Protein AF-A0A9N9FKL6-F1 (afdb_monomer)

Structure (mmCIF, N/CA/C/O backbone):
data_AF-A0A9N9FKL6-F1
#
_entry.id   AF-A0A9N9FKL6-F1
#
loop_
_atom_site.group_PDB
_atom_site.id
_atom_site.type_symbol
_atom_site.label_atom_id
_atom_site.label_alt_id
_atom_site.label_comp_id
_atom_site.label_asym_id
_atom_site.label_entity_id
_atom_site.label_seq_id
_atom_site.pdbx_PDB_ins_code
_atom_site.Cartn_x
_atom_site.Cartn_y
_atom_site.Cartn_z
_atom_site.occupancy
_atom_site.B_iso_or_equiv
_atom_site.auth_seq_id
_atom_site.auth_comp_id
_atom_site.auth_asym_id
_atom_site.auth_atom_id
_atom_site.pdbx_PDB_model_num
ATOM 1 N N . MET A 1 1 ? 11.066 69.029 -11.418 1.00 31.11 1 MET A N 1
ATOM 2 C CA . MET A 1 1 ? 11.651 68.907 -10.064 1.00 31.11 1 MET A CA 1
ATOM 3 C C . MET A 1 1 ? 11.418 67.471 -9.620 1.00 31.11 1 MET A C 1
ATOM 5 O O . MET A 1 1 ? 10.271 67.075 -9.527 1.00 31.11 1 MET A O 1
ATOM 9 N N . ASN A 1 2 ? 12.432 66.618 -9.774 1.00 29.19 2 ASN A N 1
ATOM 10 C CA . ASN A 1 2 ? 13.281 66.105 -8.679 1.00 29.19 2 ASN A CA 1
ATOM 11 C C . ASN A 1 2 ? 12.540 64.989 -7.911 1.00 29.19 2 ASN A C 1
ATOM 13 O O . ASN A 1 2 ? 11.499 65.261 -7.346 1.00 29.19 2 ASN A O 1
ATOM 17 N N . SER A 1 3 ? 12.970 63.730 -7.832 1.00 32.47 3 SER A N 1
ATOM 18 C CA . SER A 1 3 ? 14.317 63.177 -7.950 1.00 32.47 3 SER A CA 1
ATOM 19 C C . SER A 1 3 ? 14.271 61.666 -8.237 1.00 32.47 3 SER A C 1
ATOM 21 O O . SER A 1 3 ? 13.886 60.872 -7.384 1.00 32.47 3 SER A O 1
ATOM 23 N N . LEU A 1 4 ? 14.754 61.268 -9.415 1.00 34.94 4 LEU A N 1
ATOM 24 C CA . LEU A 1 4 ? 15.324 59.944 -9.679 1.00 34.94 4 LEU A CA 1
ATOM 25 C C . LEU A 1 4 ? 16.837 60.136 -9.854 1.00 34.94 4 LEU A C 1
ATOM 27 O O . LEU A 1 4 ? 17.325 60.354 -10.957 1.00 34.94 4 LEU A O 1
ATOM 31 N N . ARG A 1 5 ? 17.552 60.164 -8.728 1.00 28.52 5 ARG A N 1
ATOM 32 C CA . ARG A 1 5 ? 19.017 60.195 -8.533 1.00 28.52 5 ARG A CA 1
ATOM 33 C C . ARG A 1 5 ? 19.177 59.802 -7.050 1.00 28.52 5 ARG A C 1
ATOM 35 O O . ARG A 1 5 ? 18.489 60.382 -6.227 1.00 28.52 5 ARG A O 1
ATOM 42 N N . THR A 1 6 ? 19.953 58.824 -6.592 1.00 29.12 6 THR A N 1
ATOM 43 C CA . THR A 1 6 ? 21.319 58.469 -6.968 1.00 29.12 6 THR A CA 1
ATOM 44 C C . THR A 1 6 ? 21.669 57.145 -6.280 1.00 29.12 6 THR A C 1
ATOM 46 O O . THR A 1 6 ? 21.601 57.068 -5.060 1.00 29.12 6 THR A O 1
ATOM 49 N N . ALA A 1 7 ? 22.093 56.142 -7.043 1.00 27.98 7 ALA A N 1
ATOM 50 C CA . ALA A 1 7 ? 23.109 55.166 -6.627 1.00 27.98 7 ALA A CA 1
ATOM 51 C C . ALA A 1 7 ? 23.654 54.486 -7.892 1.00 27.98 7 ALA A C 1
ATOM 53 O O . ALA A 1 7 ? 23.508 53.293 -8.134 1.00 27.98 7 ALA A O 1
ATOM 54 N N . LEU A 1 8 ? 24.214 55.342 -8.748 1.00 28.72 8 LEU A N 1
ATOM 55 C CA . LEU A 1 8 ? 25.168 55.005 -9.793 1.00 28.72 8 LEU A CA 1
ATOM 56 C C . LEU A 1 8 ? 26.547 54.789 -9.152 1.00 28.72 8 LEU A C 1
ATOM 58 O O . LEU A 1 8 ? 26.826 55.331 -8.086 1.00 28.72 8 LEU A O 1
ATOM 62 N N . PHE A 1 9 ? 27.410 54.115 -9.910 1.00 27.94 9 PHE A N 1
ATOM 63 C CA . PHE A 1 9 ? 28.843 53.885 -9.707 1.00 27.94 9 PHE A CA 1
ATOM 64 C C . PHE A 1 9 ? 29.220 52.657 -8.883 1.00 27.94 9 PHE A C 1
ATOM 66 O O . PHE A 1 9 ? 29.426 52.733 -7.676 1.00 27.94 9 PHE A O 1
ATOM 73 N N . ARG A 1 10 ? 29.553 51.578 -9.605 1.00 25.31 10 ARG A N 1
ATOM 74 C CA . ARG A 1 10 ? 30.969 51.200 -9.752 1.00 25.31 10 ARG A CA 1
ATOM 75 C C . ARG A 1 10 ? 31.192 50.180 -10.883 1.00 25.31 10 ARG A C 1
ATOM 77 O O . ARG A 1 10 ? 30.700 49.065 -10.817 1.00 25.31 10 ARG A O 1
ATOM 84 N N . TYR A 1 11 ? 31.993 50.617 -11.864 1.00 28.12 11 TYR A N 1
ATOM 85 C CA . TYR A 1 11 ? 32.753 49.847 -12.864 1.00 28.12 11 TYR A CA 1
ATOM 86 C C . TYR A 1 11 ? 31.972 49.083 -13.953 1.00 28.12 11 TYR A C 1
ATOM 88 O O . TYR A 1 11 ? 31.463 47.998 -13.724 1.00 28.12 11 TYR A O 1
ATOM 96 N N . ALA A 1 12 ? 31.992 49.558 -15.203 1.00 30.67 12 ALA A N 1
ATOM 97 C CA . ALA A 1 12 ? 33.136 49.363 -16.101 1.00 30.67 12 ALA A CA 1
ATOM 98 C C . ALA A 1 12 ? 32.852 49.934 -17.507 1.00 30.67 12 ALA A C 1
ATOM 100 O O . ALA A 1 12 ? 31.878 49.600 -18.172 1.00 30.67 12 ALA A O 1
ATOM 101 N N . SER A 1 13 ? 33.751 50.825 -17.903 1.00 31.44 13 SER A N 1
ATOM 102 C CA . SER A 1 13 ? 34.103 51.341 -19.223 1.00 31.44 13 SER A CA 1
ATOM 103 C C . SER A 1 13 ? 33.653 50.5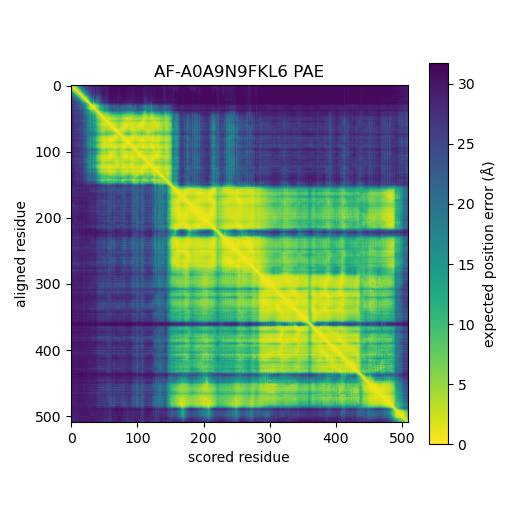13 -20.439 1.00 31.44 13 SER A C 1
ATOM 105 O O . SER A 1 13 ? 34.022 49.351 -20.591 1.00 31.44 13 SER A O 1
ATOM 107 N N . PHE A 1 14 ? 32.954 51.170 -21.367 1.00 31.31 14 PHE A N 1
ATOM 108 C CA . PHE A 1 14 ? 32.821 50.727 -22.756 1.00 31.31 14 PHE A CA 1
ATOM 109 C C . PHE A 1 14 ? 34.186 50.794 -23.464 1.00 31.31 14 PHE A C 1
ATOM 111 O O . PHE A 1 14 ? 34.787 51.871 -23.478 1.00 31.31 14 PHE A O 1
ATOM 118 N N . PRO A 1 15 ? 34.661 49.721 -24.123 1.00 36.38 15 PRO A N 1
ATOM 119 C CA . PRO A 1 15 ? 35.610 49.858 -25.208 1.00 36.38 15 PRO A CA 1
ATOM 120 C C . PRO A 1 15 ? 34.847 50.280 -26.466 1.00 36.38 15 PRO A C 1
ATOM 122 O O . PRO A 1 15 ? 34.048 49.543 -27.046 1.00 36.38 15 PRO A O 1
ATOM 125 N N . SER A 1 16 ? 35.112 51.511 -26.868 1.00 42.88 16 SER A N 1
ATOM 126 C CA . SER A 1 16 ? 34.888 52.062 -28.191 1.00 42.88 16 SER A CA 1
ATOM 127 C C . SER A 1 16 ? 35.669 51.261 -29.235 1.00 42.88 16 SER A C 1
ATOM 129 O O . SER A 1 16 ? 36.849 51.498 -29.442 1.00 42.88 16 SER A O 1
ATOM 131 N N . SER A 1 17 ? 35.001 50.323 -29.907 1.00 35.75 17 SER A N 1
ATOM 132 C CA . SER A 1 17 ? 35.316 49.904 -31.280 1.00 35.75 17 SER A CA 1
ATOM 133 C C . SER A 1 17 ? 34.356 48.796 -31.700 1.00 35.75 17 SER A C 1
ATOM 135 O O . SER A 1 17 ? 34.511 47.640 -31.306 1.00 35.75 17 SER A O 1
ATOM 137 N N . ILE A 1 18 ? 33.383 49.131 -32.545 1.00 38.44 18 ILE A N 1
ATOM 138 C CA . ILE A 1 18 ? 32.736 48.139 -33.401 1.00 38.44 18 ILE A CA 1
ATOM 139 C C . ILE A 1 18 ? 33.832 47.648 -34.351 1.00 38.44 18 ILE A C 1
ATOM 141 O O . ILE A 1 18 ? 34.124 48.273 -35.366 1.00 38.44 18 ILE A O 1
ATOM 145 N N . HIS A 1 19 ? 34.488 46.544 -33.999 1.00 38.53 19 HIS A N 1
ATOM 146 C CA . HIS A 1 19 ? 35.151 45.716 -34.993 1.00 38.53 19 HIS A CA 1
ATOM 147 C C . HIS A 1 19 ? 34.038 45.108 -35.845 1.00 38.53 19 HIS A C 1
ATOM 149 O O . HIS A 1 19 ? 33.481 44.057 -35.527 1.00 38.53 19 HIS A O 1
ATOM 155 N N . LEU A 1 20 ? 33.695 45.807 -36.929 1.00 36.34 20 LEU A N 1
ATOM 156 C CA . LEU A 1 20 ? 33.165 45.174 -38.125 1.00 36.34 20 LEU A CA 1
ATOM 157 C C . LEU A 1 20 ? 34.169 44.081 -38.484 1.00 36.34 20 LEU A C 1
ATOM 159 O O . LEU A 1 20 ? 35.213 44.351 -39.073 1.00 36.34 20 LEU A O 1
ATOM 163 N N . TYR A 1 21 ? 33.877 42.850 -38.068 1.00 34.47 21 TYR A N 1
ATOM 164 C CA . TYR A 1 21 ? 34.504 41.672 -38.633 1.00 34.47 21 TYR A CA 1
ATOM 165 C C . TYR A 1 21 ? 34.163 41.714 -40.122 1.00 34.47 21 TYR A C 1
ATOM 167 O O . TYR A 1 21 ? 33.090 41.283 -40.546 1.00 34.47 21 TYR A O 1
ATOM 175 N N . GLN A 1 22 ? 35.066 42.299 -40.912 1.00 39.28 22 GLN A N 1
ATOM 176 C CA . GLN A 1 22 ? 35.177 42.012 -42.325 1.00 39.28 22 GLN A CA 1
ATOM 177 C C . GLN A 1 22 ? 35.342 40.501 -42.402 1.00 39.28 22 GLN A C 1
ATOM 179 O O . GLN A 1 22 ? 36.420 39.955 -42.179 1.00 39.28 22 GLN A O 1
ATOM 184 N N . GLN A 1 23 ? 34.239 39.803 -42.651 1.00 38.22 23 GLN A N 1
ATOM 185 C CA . GLN A 1 23 ? 34.333 38.464 -43.187 1.00 38.22 23 GLN A CA 1
ATOM 186 C C . GLN A 1 23 ? 35.151 38.609 -44.469 1.00 38.22 23 GLN A C 1
ATOM 188 O O . GLN A 1 23 ? 34.733 39.374 -45.344 1.00 38.22 23 GLN A O 1
ATOM 193 N N . PRO A 1 24 ? 36.304 37.936 -44.616 1.00 38.72 24 PRO A N 1
ATOM 194 C CA . PRO A 1 24 ? 36.871 37.807 -45.936 1.00 38.72 24 PRO A CA 1
ATOM 195 C C . PRO A 1 24 ? 35.831 37.021 -46.729 1.00 38.72 24 PRO A C 1
ATOM 197 O O . PRO A 1 24 ? 35.641 35.820 -46.520 1.00 38.72 24 PRO A O 1
ATOM 200 N N . LEU A 1 25 ? 35.105 37.716 -47.606 1.00 42.69 25 LEU A N 1
ATOM 201 C CA . LEU A 1 25 ? 34.418 37.084 -48.714 1.00 42.69 25 LEU A CA 1
ATOM 202 C C . LEU A 1 25 ? 35.507 36.309 -49.450 1.00 42.69 25 LEU A C 1
ATOM 204 O O . LEU A 1 25 ? 36.307 36.875 -50.188 1.00 42.69 25 LEU A O 1
ATOM 208 N N . SER A 1 26 ? 35.567 35.007 -49.185 1.00 42.81 26 SER A N 1
ATOM 209 C CA . SER A 1 26 ? 36.337 34.033 -49.945 1.00 42.81 26 SER A CA 1
ATOM 210 C C . SER A 1 26 ? 35.696 33.910 -51.329 1.00 42.81 26 SER A C 1
ATOM 212 O O . SER A 1 26 ? 35.096 32.902 -51.696 1.00 42.81 26 SER A O 1
ATOM 214 N N . ALA A 1 27 ? 35.764 34.993 -52.098 1.00 49.44 27 ALA A N 1
ATOM 215 C CA . ALA A 1 27 ? 35.635 34.954 -53.531 1.00 49.44 27 ALA A CA 1
ATOM 216 C C . ALA A 1 27 ? 36.956 34.364 -54.020 1.00 49.44 27 ALA A C 1
ATOM 218 O O . ALA A 1 27 ? 37.965 35.052 -54.153 1.00 49.44 27 ALA A O 1
ATOM 219 N N . ALA A 1 28 ? 36.976 33.044 -54.188 1.00 52.56 28 ALA A N 1
ATOM 220 C CA . ALA A 1 28 ? 38.067 32.368 -54.860 1.00 52.56 28 ALA A CA 1
ATOM 221 C C . ALA A 1 28 ? 38.215 32.989 -56.258 1.00 52.56 28 ALA A C 1
ATOM 223 O O . ALA A 1 28 ? 37.414 32.704 -57.147 1.00 52.56 28 ALA A O 1
ATOM 224 N N . TYR A 1 29 ? 39.205 33.866 -56.437 1.00 57.22 29 TYR A N 1
ATOM 225 C CA . TYR A 1 29 ? 39.537 34.438 -57.735 1.00 57.22 29 TYR A CA 1
ATOM 226 C C . TYR A 1 29 ? 39.876 33.288 -58.688 1.00 57.22 29 TYR A C 1
ATOM 228 O O . TYR A 1 29 ? 40.874 32.585 -58.516 1.00 57.22 29 TYR A O 1
ATOM 236 N N . ALA A 1 30 ? 38.996 33.046 -59.658 1.00 64.00 30 ALA A N 1
ATOM 237 C CA . ALA A 1 30 ? 39.244 32.086 -60.719 1.00 64.00 30 ALA A CA 1
ATOM 238 C C . ALA A 1 30 ? 40.230 32.707 -61.717 1.00 64.00 30 ALA A C 1
ATOM 240 O O . ALA A 1 30 ? 40.068 33.856 -62.120 1.00 64.00 30 ALA A O 1
ATOM 241 N N . THR A 1 31 ? 41.256 31.963 -62.129 1.00 73.62 31 THR A N 1
ATOM 242 C CA . THR A 1 31 ? 42.184 32.445 -63.163 1.00 73.62 31 THR A CA 1
ATOM 243 C C . THR A 1 31 ? 41.484 32.512 -64.526 1.00 73.62 31 THR A C 1
ATOM 245 O O . THR A 1 31 ? 40.535 31.766 -64.768 1.00 73.62 31 THR A O 1
ATOM 248 N N . LEU A 1 32 ? 41.962 33.352 -65.455 1.00 69.06 32 LEU A N 1
ATOM 249 C CA . LEU A 1 32 ? 41.398 33.471 -66.814 1.00 69.06 32 LEU A CA 1
ATOM 250 C C . LEU A 1 32 ? 41.259 32.094 -67.497 1.00 69.06 32 LEU A C 1
ATOM 252 O O . LEU A 1 32 ? 40.212 31.758 -68.045 1.00 69.06 32 LEU A O 1
ATOM 256 N N . ASN A 1 33 ? 42.265 31.230 -67.324 1.00 72.12 33 ASN A N 1
ATOM 257 C CA . ASN A 1 33 ? 42.256 29.846 -67.811 1.00 72.12 33 ASN A CA 1
ATOM 258 C C . ASN A 1 33 ? 41.194 28.948 -67.140 1.00 72.12 33 ASN A C 1
ATOM 260 O O . ASN A 1 33 ? 40.751 27.971 -67.741 1.00 72.12 33 ASN A O 1
ATOM 264 N N . GLN A 1 34 ? 40.795 29.228 -65.894 1.00 64.69 34 GLN A N 1
ATOM 265 C CA . GLN A 1 34 ? 39.716 28.515 -65.196 1.00 64.69 34 GLN A CA 1
ATOM 266 C C . GLN A 1 34 ? 38.329 28.986 -65.650 1.00 64.69 34 GLN A C 1
ATOM 268 O O . GLN A 1 34 ? 37.416 28.169 -65.698 1.00 64.69 34 GLN A O 1
ATOM 273 N N . VAL A 1 35 ? 38.183 30.262 -66.020 1.00 70.94 35 VAL A N 1
ATOM 274 C CA . VAL A 1 35 ? 36.940 30.816 -66.583 1.00 70.94 35 VAL A CA 1
ATOM 275 C C . VAL A 1 35 ? 36.727 30.317 -68.015 1.00 70.94 35 VAL A C 1
ATOM 277 O O . VAL A 1 35 ? 35.648 29.818 -68.329 1.00 70.94 35 VAL A O 1
ATOM 280 N N . MET A 1 36 ? 37.771 30.335 -68.853 1.00 70.31 36 MET A N 1
ATOM 281 C CA . MET A 1 36 ? 37.694 29.852 -70.242 1.00 70.31 36 MET A CA 1
ATOM 282 C C . MET A 1 36 ? 37.380 28.350 -70.361 1.00 70.31 36 MET A C 1
ATOM 284 O O . MET A 1 36 ? 36.842 27.917 -71.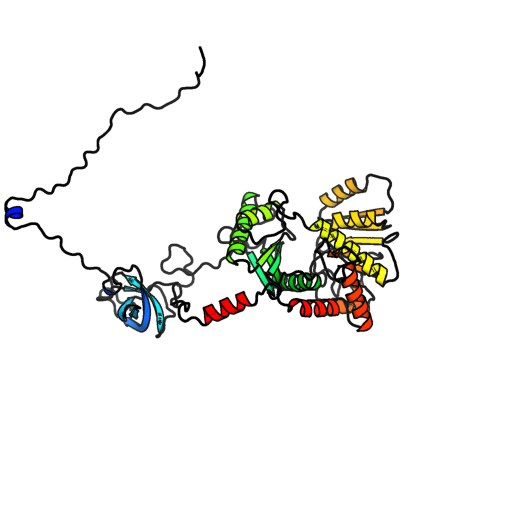374 1.00 70.31 36 MET A O 1
ATOM 288 N N . ARG A 1 37 ? 37.684 27.541 -69.334 1.00 68.81 37 ARG A N 1
ATOM 289 C CA . ARG A 1 37 ? 37.394 26.091 -69.295 1.00 68.81 37 ARG A CA 1
ATOM 290 C C . ARG A 1 37 ? 36.013 25.742 -68.715 1.00 68.81 37 ARG A C 1
ATOM 292 O O . ARG A 1 37 ? 35.689 24.560 -68.602 1.00 68.81 37 ARG A O 1
ATOM 299 N N . GLY A 1 38 ? 35.205 26.741 -68.355 1.00 65.00 38 GLY A N 1
ATOM 300 C CA . GLY A 1 38 ? 33.904 26.564 -67.710 1.00 65.00 38 GLY A CA 1
ATOM 301 C C . GLY A 1 38 ? 33.993 26.291 -66.200 1.00 65.00 38 GLY A C 1
ATOM 302 O O . GLY A 1 38 ? 34.997 25.806 -65.676 1.00 65.00 38 GLY A O 1
ATOM 303 N N . ILE A 1 39 ? 32.914 26.619 -65.479 1.00 64.69 39 ILE A N 1
ATOM 304 C CA . ILE A 1 39 ? 32.809 26.510 -64.011 1.00 64.69 39 ILE A CA 1
ATOM 305 C C . ILE A 1 39 ? 33.198 25.100 -63.533 1.00 64.69 39 ILE A C 1
ATOM 307 O O . ILE A 1 39 ? 32.668 24.094 -64.014 1.00 64.69 39 ILE A O 1
ATOM 311 N N . ARG A 1 40 ? 34.073 25.009 -62.517 1.00 64.88 40 ARG A N 1
ATOM 312 C CA . ARG A 1 40 ? 34.354 23.746 -61.810 1.00 64.88 40 ARG A CA 1
ATOM 313 C C . ARG A 1 40 ? 33.048 23.182 -61.240 1.00 64.88 40 ARG A C 1
ATOM 315 O O . ARG A 1 40 ? 32.551 23.676 -60.232 1.00 64.88 40 ARG A O 1
ATOM 322 N N . LYS A 1 41 ? 32.520 22.106 -61.832 1.00 67.75 41 LYS A N 1
ATOM 323 C CA . LYS A 1 41 ? 31.414 21.347 -61.229 1.00 67.75 41 LYS A CA 1
ATOM 324 C C . LYS A 1 41 ? 31.897 20.753 -59.905 1.00 67.75 41 LYS A C 1
ATOM 326 O O . LYS A 1 41 ? 32.942 20.096 -59.856 1.00 67.75 41 LYS A O 1
ATOM 331 N N . SER A 1 42 ? 31.160 20.992 -58.822 1.00 68.38 42 SER A N 1
ATOM 332 C CA . SER A 1 42 ? 31.470 20.366 -57.539 1.00 68.38 42 SER A CA 1
ATOM 333 C C . SER A 1 42 ? 31.375 18.846 -57.696 1.00 68.38 42 SER A C 1
ATOM 335 O O . SER A 1 42 ? 30.426 18.310 -58.271 1.00 68.38 42 SER A O 1
ATOM 337 N N . LYS A 1 43 ? 32.396 18.117 -57.231 1.00 76.44 43 LYS A N 1
ATOM 338 C CA . LYS A 1 43 ? 32.345 16.652 -57.249 1.00 76.44 43 LYS A CA 1
ATOM 339 C C . LYS A 1 43 ? 31.223 16.203 -56.315 1.00 76.44 43 LYS A C 1
ATOM 341 O O . LYS A 1 43 ? 31.270 16.496 -55.119 1.00 76.44 43 LYS A O 1
ATOM 346 N N . VAL A 1 44 ? 30.248 15.466 -56.847 1.00 78.62 44 VAL A N 1
ATOM 347 C CA . VAL A 1 44 ? 29.182 14.852 -56.047 1.00 78.62 44 VAL A CA 1
ATOM 348 C C . VAL A 1 44 ? 29.826 13.920 -55.018 1.00 78.62 44 VAL A C 1
ATOM 350 O O . VAL A 1 44 ? 30.491 12.943 -55.366 1.00 78.62 44 VAL A O 1
ATOM 353 N N . LYS A 1 45 ? 29.666 14.230 -53.727 1.00 77.75 45 LYS A N 1
ATOM 354 C CA . LYS A 1 45 ? 30.160 13.369 -52.648 1.00 77.75 45 LYS A CA 1
ATOM 355 C C . LYS A 1 45 ? 29.211 12.184 -52.495 1.00 77.75 45 LYS A C 1
ATOM 357 O O . LYS A 1 45 ? 28.102 12.335 -51.993 1.00 77.75 45 LYS A O 1
ATOM 362 N N . LEU A 1 46 ? 29.661 10.997 -52.890 1.00 78.88 46 LEU A N 1
ATOM 363 C CA . LEU A 1 46 ? 28.909 9.766 -52.653 1.00 78.88 46 LEU A CA 1
ATOM 364 C C . LEU A 1 46 ? 28.820 9.465 -51.150 1.00 78.88 46 LEU A C 1
ATOM 366 O O . LEU A 1 46 ? 29.783 9.648 -50.397 1.00 78.88 46 LEU A O 1
ATOM 370 N N . SER A 1 47 ? 27.663 8.963 -50.714 1.00 82.06 47 SER A N 1
ATOM 371 C CA . SER A 1 47 ? 27.472 8.538 -49.328 1.00 82.06 47 SER A CA 1
ATOM 372 C C . SER A 1 47 ? 28.436 7.408 -48.970 1.00 82.06 47 SER A C 1
ATOM 374 O O . SER A 1 47 ? 28.589 6.425 -49.696 1.00 82.06 47 SER A O 1
ATOM 376 N N . LYS A 1 48 ? 29.044 7.507 -47.785 1.00 82.69 48 LYS A N 1
ATOM 377 C CA . LYS A 1 48 ? 29.888 6.439 -47.226 1.00 82.69 48 LYS A CA 1
ATOM 378 C C . LYS A 1 48 ? 29.077 5.187 -46.850 1.00 82.69 48 LYS A C 1
ATOM 380 O O . LYS A 1 48 ? 29.666 4.121 -46.681 1.00 82.69 48 LYS A O 1
ATOM 385 N N . SER A 1 49 ? 27.751 5.317 -46.741 1.00 87.50 49 SER A N 1
ATOM 386 C CA . SER A 1 49 ? 26.811 4.267 -46.322 1.00 87.50 49 SER A CA 1
ATOM 387 C C . SER A 1 49 ? 25.620 4.182 -47.291 1.00 87.50 49 SER A C 1
ATOM 389 O O . SER A 1 49 ? 24.494 4.500 -46.910 1.00 87.50 49 SER A O 1
ATOM 391 N N . PRO A 1 50 ? 25.843 3.791 -48.559 1.00 87.94 50 PRO A N 1
ATOM 392 C CA . PRO A 1 50 ? 24.831 3.886 -49.616 1.00 87.94 50 PRO A CA 1
ATOM 393 C C . PRO A 1 50 ? 23.584 3.022 -49.370 1.00 87.94 50 PRO A C 1
ATOM 395 O O . PRO A 1 50 ? 22.498 3.380 -49.813 1.00 87.94 50 PRO A O 1
ATOM 398 N N . ALA A 1 51 ? 23.701 1.912 -48.634 1.00 89.00 51 ALA A N 1
ATOM 399 C CA . ALA A 1 51 ? 22.570 1.018 -48.373 1.00 89.00 51 ALA A CA 1
ATOM 400 C C . ALA A 1 51 ? 21.567 1.567 -47.343 1.00 89.00 51 ALA A C 1
ATOM 402 O O . ALA A 1 51 ? 20.480 1.013 -47.216 1.00 89.00 51 ALA A O 1
ATOM 403 N N . LEU A 1 52 ? 21.919 2.639 -46.619 1.00 90.06 52 LEU A N 1
ATOM 404 C CA . LEU A 1 52 ? 21.012 3.291 -45.670 1.00 90.06 52 LEU A CA 1
ATOM 405 C C . LEU A 1 52 ? 20.129 4.368 -46.316 1.00 90.06 52 LEU A C 1
ATOM 407 O O . LEU A 1 52 ? 19.277 4.910 -45.622 1.00 90.06 52 LEU A O 1
ATOM 411 N N . GLU A 1 53 ? 20.321 4.679 -47.605 1.00 88.94 53 GLU A N 1
ATOM 412 C CA . GLU A 1 53 ? 19.458 5.605 -48.367 1.00 88.94 53 GLU A CA 1
ATOM 413 C C . GLU A 1 53 ? 19.239 6.948 -47.647 1.00 88.94 53 GLU A C 1
ATOM 415 O O . GLU A 1 53 ? 18.121 7.406 -47.451 1.00 88.94 53 GLU A O 1
ATOM 420 N N . GLY A 1 54 ? 20.328 7.555 -47.164 1.00 82.62 54 GLY A N 1
ATOM 421 C CA . GLY A 1 54 ? 20.284 8.843 -46.458 1.00 82.62 54 GLY A CA 1
ATOM 422 C C . GLY A 1 54 ? 19.850 8.770 -44.988 1.00 82.62 54 GLY A C 1
ATOM 423 O O . GLY A 1 54 ? 20.002 9.754 -44.272 1.00 82.62 54 GLY A O 1
ATOM 424 N N . SER A 1 55 ? 19.395 7.614 -44.495 1.00 86.62 55 SER A N 1
ATOM 425 C CA . SER A 1 55 ? 19.035 7.428 -43.082 1.00 86.62 55 SER A CA 1
ATOM 426 C C . SER A 1 55 ? 20.265 7.225 -42.189 1.00 86.62 55 SER A C 1
ATOM 428 O O . SER A 1 55 ? 21.228 6.553 -42.566 1.00 86.62 55 SER A O 1
ATOM 430 N N . PHE A 1 56 ? 20.214 7.736 -40.955 1.00 86.94 56 PHE A N 1
ATOM 431 C CA . PHE A 1 56 ? 21.278 7.523 -39.962 1.00 86.94 56 PHE A CA 1
ATOM 432 C C . PHE A 1 56 ? 21.382 6.057 -39.508 1.00 86.94 56 PHE A C 1
ATOM 434 O O . PHE A 1 56 ? 22.481 5.549 -39.263 1.00 86.94 56 PHE A O 1
ATOM 441 N N . GLN A 1 57 ? 20.238 5.374 -39.420 1.00 94.19 57 GLN A N 1
ATOM 442 C CA . GLN A 1 57 ? 20.118 3.979 -39.007 1.00 94.19 57 GLN A CA 1
ATOM 443 C C . GLN A 1 57 ? 18.929 3.299 -39.699 1.00 94.19 57 GLN A C 1
ATOM 445 O O . GLN A 1 57 ? 17.944 3.960 -40.022 1.00 94.19 57 GLN A O 1
ATOM 450 N N . LYS A 1 58 ? 19.006 1.982 -39.917 1.00 95.31 58 LYS A N 1
ATOM 451 C CA . LYS A 1 58 ? 17.923 1.172 -40.503 1.00 95.31 58 LYS A CA 1
ATOM 452 C C . LYS A 1 58 ? 17.756 -0.146 -39.750 1.00 95.31 58 LYS A C 1
ATOM 454 O O . LYS A 1 58 ? 18.746 -0.779 -39.378 1.00 95.31 58 LYS A O 1
ATOM 459 N N . LYS A 1 59 ? 16.500 -0.551 -39.551 1.00 96.19 59 LYS A N 1
ATOM 460 C CA . LYS A 1 59 ? 16.119 -1.888 -39.071 1.00 96.19 59 LYS A CA 1
ATOM 461 C C . LYS A 1 59 ? 16.519 -2.925 -40.125 1.00 96.19 59 LYS A C 1
ATOM 463 O O . LYS A 1 59 ? 16.459 -2.652 -41.326 1.00 96.19 59 LYS A O 1
ATOM 468 N N . GLY A 1 60 ? 16.931 -4.101 -39.682 1.00 96.44 60 GLY A N 1
ATOM 469 C CA . GLY A 1 60 ? 17.238 -5.225 -40.552 1.00 96.44 60 GLY A CA 1
ATOM 470 C C . GLY A 1 60 ? 17.132 -6.551 -39.817 1.00 96.44 60 GLY A C 1
ATOM 471 O O . GLY A 1 60 ? 17.030 -6.584 -38.594 1.00 96.44 60 GLY A O 1
ATOM 472 N N . ILE A 1 61 ? 17.152 -7.635 -40.581 1.00 97.31 61 ILE A N 1
ATOM 473 C CA . ILE A 1 61 ? 17.057 -9.005 -40.081 1.00 97.31 61 ILE A CA 1
ATOM 474 C C . ILE A 1 61 ? 18.367 -9.719 -40.402 1.00 97.31 61 ILE A C 1
ATOM 476 O O . ILE A 1 61 ? 18.836 -9.689 -41.547 1.00 97.31 61 ILE A O 1
ATOM 480 N N . CYS A 1 62 ? 18.979 -10.334 -39.394 1.00 96.81 62 CYS A N 1
ATOM 481 C CA . CYS A 1 62 ? 20.156 -11.173 -39.563 1.00 96.81 62 CYS A CA 1
ATOM 482 C C . CYS A 1 62 ? 19.796 -12.393 -40.414 1.00 96.81 62 CYS A C 1
ATOM 484 O O . CYS A 1 62 ? 18.957 -13.197 -40.037 1.00 96.81 62 CYS A O 1
ATOM 486 N N . ASN A 1 63 ? 20.438 -12.527 -41.568 1.00 96.38 63 ASN A N 1
ATOM 487 C CA . ASN A 1 63 ? 20.352 -13.721 -42.401 1.00 96.38 63 ASN A CA 1
ATOM 488 C C . ASN A 1 63 ? 21.362 -14.766 -41.907 1.00 96.38 63 ASN A C 1
ATOM 490 O O . ASN A 1 63 ? 20.992 -15.895 -41.646 1.00 96.38 63 ASN A O 1
ATOM 494 N N . LYS A 1 64 ? 22.621 -14.360 -41.693 1.00 96.56 64 LYS A N 1
ATOM 495 C CA . LYS A 1 64 ? 23.683 -15.258 -41.218 1.00 96.56 64 LYS A CA 1
ATOM 496 C C . LYS A 1 64 ? 24.639 -14.542 -40.280 1.00 96.56 64 LYS A C 1
ATOM 498 O O . LYS A 1 64 ? 25.055 -13.421 -40.582 1.00 96.56 64 LYS A O 1
ATOM 503 N N . VAL A 1 65 ? 25.055 -15.203 -39.203 1.00 95.69 65 VAL A N 1
ATOM 504 C CA . VAL A 1 65 ? 26.084 -14.713 -38.274 1.00 95.69 65 VAL A CA 1
ATOM 505 C C . VAL A 1 65 ? 27.333 -15.587 -38.385 1.00 95.69 65 VAL A C 1
ATOM 507 O O . VAL A 1 65 ? 27.239 -16.808 -38.372 1.00 95.69 65 VAL A O 1
ATOM 510 N N . TYR A 1 66 ? 28.505 -14.975 -38.565 1.00 95.31 66 TYR A N 1
ATOM 511 C CA . TYR A 1 66 ? 29.756 -15.700 -38.809 1.00 95.31 66 TYR A CA 1
ATOM 512 C C . TYR A 1 66 ? 30.991 -14.869 -38.433 1.00 95.31 66 TYR A C 1
ATOM 514 O O . TYR A 1 66 ? 30.901 -13.685 -38.101 1.00 95.31 66 TYR A O 1
ATOM 522 N N . THR A 1 67 ? 32.173 -15.483 -38.462 1.00 94.56 67 THR A N 1
ATOM 523 C CA . THR A 1 67 ? 33.452 -14.811 -38.193 1.00 94.56 67 THR A CA 1
ATOM 524 C C . THR A 1 67 ? 34.241 -14.580 -39.482 1.00 94.56 67 THR A C 1
ATOM 526 O O . THR A 1 67 ? 34.086 -15.284 -40.476 1.00 94.56 67 THR A O 1
ATOM 529 N N . THR A 1 68 ? 35.069 -13.538 -39.518 1.00 93.31 68 THR A N 1
ATOM 530 C CA . THR A 1 68 ? 35.910 -13.188 -40.673 1.00 93.31 68 THR A CA 1
ATOM 531 C C . THR A 1 68 ? 37.305 -12.793 -40.201 1.00 93.31 68 THR A C 1
ATOM 533 O O . THR A 1 68 ? 37.455 -12.114 -39.179 1.00 93.31 68 THR A O 1
ATOM 536 N N . LYS A 1 69 ? 38.335 -13.221 -40.942 1.00 92.00 69 LYS A N 1
ATOM 537 C CA . LYS A 1 69 ? 39.731 -12.862 -40.662 1.00 92.00 69 LYS A CA 1
ATOM 538 C C . LYS A 1 69 ? 39.958 -11.368 -40.961 1.00 92.00 69 LYS A C 1
ATOM 540 O O . LYS A 1 69 ? 39.531 -10.899 -42.018 1.00 92.00 69 LYS A O 1
ATOM 545 N N . PRO A 1 70 ? 40.578 -10.601 -40.049 1.00 93.25 70 PRO A N 1
ATOM 546 C CA . PRO A 1 70 ? 40.861 -9.186 -40.273 1.00 93.25 70 PRO A CA 1
ATOM 547 C C . PRO A 1 70 ? 42.004 -8.981 -41.282 1.00 93.25 70 PRO A C 1
ATOM 549 O O . PRO A 1 70 ? 42.738 -9.904 -41.633 1.00 93.25 70 PRO A O 1
ATOM 552 N N . LYS A 1 71 ? 42.187 -7.734 -41.719 1.00 91.00 71 LYS A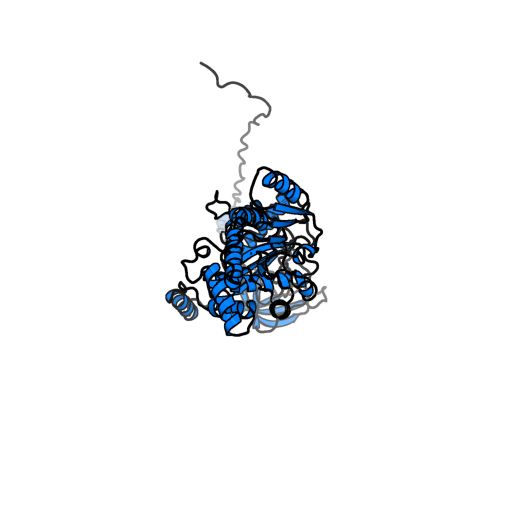 N 1
ATOM 553 C CA . LYS A 1 71 ? 43.367 -7.289 -42.461 1.00 91.00 71 LYS A CA 1
ATOM 554 C C . LYS A 1 71 ? 44.612 -7.389 -41.561 1.00 91.00 71 LYS A C 1
ATOM 556 O O . LYS A 1 71 ? 44.587 -6.898 -40.431 1.00 91.00 71 LYS A O 1
ATOM 561 N N . LYS A 1 72 ? 45.709 -7.960 -42.084 1.00 85.81 72 LYS A N 1
ATOM 562 C CA . LYS A 1 72 ? 47.045 -7.915 -41.446 1.00 85.81 72 LYS A CA 1
ATOM 563 C C . LYS A 1 72 ? 47.401 -6.450 -41.106 1.00 85.81 72 LYS A C 1
ATOM 565 O O . LYS A 1 72 ? 47.077 -5.577 -41.919 1.00 85.81 72 LYS A O 1
ATOM 570 N N . PRO A 1 73 ? 48.022 -6.133 -39.954 1.00 88.19 73 PRO A N 1
ATOM 571 C CA . PRO A 1 73 ? 48.761 -7.004 -39.025 1.00 88.19 73 PRO A CA 1
ATOM 572 C C . PRO A 1 73 ? 47.918 -7.656 -37.914 1.00 88.19 73 PRO A C 1
ATOM 574 O O . PRO A 1 73 ? 48.438 -8.446 -37.135 1.00 88.19 73 PRO A O 1
ATOM 577 N N . ASN A 1 74 ? 46.623 -7.346 -37.826 1.00 88.19 74 ASN A N 1
ATOM 578 C CA . ASN A 1 74 ? 45.758 -7.871 -36.770 1.00 88.19 74 ASN A CA 1
ATOM 579 C C . ASN A 1 74 ? 45.458 -9.365 -37.001 1.00 88.19 74 ASN A C 1
ATOM 581 O O . ASN A 1 74 ? 45.216 -9.771 -38.135 1.00 88.19 74 ASN A O 1
ATOM 585 N N . SER A 1 75 ? 45.442 -10.178 -35.939 1.00 82.69 75 SER A N 1
ATOM 586 C CA . SER A 1 75 ? 45.226 -11.638 -36.017 1.00 82.69 75 SER A CA 1
ATOM 587 C C . SER A 1 75 ? 43.862 -12.099 -35.482 1.00 82.69 75 SER A C 1
ATOM 589 O O . SER A 1 75 ? 43.323 -13.105 -35.940 1.00 82.69 75 SER A O 1
ATOM 591 N N . ALA A 1 76 ? 43.256 -11.354 -34.554 1.00 86.94 76 ALA A N 1
ATOM 592 C CA . ALA A 1 76 ? 42.004 -11.749 -33.908 1.00 86.94 76 ALA A CA 1
ATOM 593 C C . ALA A 1 76 ? 40.795 -11.714 -34.865 1.00 86.94 76 ALA A C 1
ATOM 595 O O . ALA A 1 76 ? 40.488 -10.682 -35.471 1.00 86.94 76 ALA A O 1
ATOM 596 N N . VAL A 1 77 ? 40.051 -12.822 -34.950 1.00 90.69 77 VAL A N 1
ATOM 597 C CA . VAL A 1 77 ? 38.840 -12.929 -35.780 1.00 90.69 77 VAL A CA 1
ATOM 598 C C . VAL A 1 77 ? 37.785 -11.892 -35.390 1.00 90.69 77 VAL A C 1
ATOM 600 O O . VAL A 1 77 ? 37.617 -11.535 -34.223 1.00 90.69 77 VAL A O 1
ATOM 603 N N . ARG A 1 78 ? 37.059 -11.378 -36.384 1.00 93.50 78 ARG A N 1
ATOM 604 C CA . ARG A 1 78 ? 35.996 -10.386 -36.191 1.00 93.50 78 ARG A CA 1
ATOM 605 C C . ARG A 1 78 ? 34.641 -11.030 -36.447 1.00 93.50 78 ARG A C 1
ATOM 607 O O . ARG A 1 78 ? 34.478 -11.754 -37.423 1.00 93.50 78 ARG A O 1
ATOM 614 N N . LYS A 1 79 ? 33.665 -10.745 -35.589 1.00 94.81 79 LYS A N 1
ATOM 615 C CA . LYS A 1 79 ? 32.294 -11.253 -35.716 1.00 94.81 79 LYS A CA 1
ATOM 616 C C . LYS A 1 79 ? 31.488 -10.330 -36.630 1.00 94.81 79 LYS A C 1
ATOM 618 O O . LYS A 1 79 ? 31.510 -9.107 -36.465 1.00 94.81 79 LYS A O 1
ATOM 623 N N . VAL A 1 80 ? 30.798 -10.900 -37.608 1.00 95.88 80 VAL A N 1
ATOM 624 C CA . VAL A 1 80 ? 30.014 -10.174 -38.611 1.00 95.88 80 VAL A CA 1
ATOM 625 C C . VAL A 1 80 ? 28.663 -10.847 -38.826 1.00 95.88 80 VAL A C 1
ATOM 627 O O . VAL A 1 80 ? 28.505 -12.046 -38.617 1.00 95.88 80 VAL A O 1
ATOM 630 N N . ALA A 1 81 ? 27.685 -10.062 -39.264 1.00 97.19 81 ALA A N 1
ATOM 631 C CA . ALA A 1 81 ? 26.380 -10.552 -39.673 1.00 97.19 81 ALA A CA 1
ATOM 632 C C . ALA A 1 81 ? 26.067 -10.096 -41.098 1.00 97.19 81 ALA A C 1
ATOM 634 O O . ALA A 1 81 ? 26.291 -8.934 -41.458 1.00 97.19 81 ALA A O 1
ATOM 635 N N . ARG A 1 82 ? 25.512 -10.998 -41.906 1.00 97.56 82 ARG A N 1
ATOM 636 C CA . ARG A 1 82 ? 24.828 -10.649 -43.149 1.00 97.56 82 ARG A CA 1
ATOM 637 C C . ARG A 1 82 ? 23.406 -10.245 -42.786 1.00 97.56 82 ARG A C 1
ATOM 639 O O . ARG A 1 82 ? 22.674 -11.054 -42.233 1.00 97.56 82 ARG A O 1
ATOM 646 N N . VAL A 1 83 ? 23.021 -9.010 -43.081 1.00 97.50 83 VAL A N 1
ATOM 647 C CA . VAL A 1 83 ? 21.740 -8.424 -42.670 1.00 97.50 83 VAL A CA 1
ATOM 648 C C . VAL A 1 83 ? 20.954 -7.993 -43.898 1.00 97.50 83 VAL A C 1
ATOM 650 O O . VAL A 1 83 ? 21.484 -7.277 -44.749 1.00 97.50 83 VAL A O 1
ATOM 653 N N . LYS A 1 84 ? 19.687 -8.405 -43.979 1.00 97.50 84 LYS A N 1
ATOM 654 C CA . LYS A 1 84 ? 18.712 -7.852 -44.923 1.00 97.50 84 LYS A CA 1
ATOM 655 C C . LYS A 1 84 ? 18.102 -6.608 -44.287 1.00 97.50 84 LYS A C 1
ATOM 657 O O . LYS A 1 84 ? 17.422 -6.711 -43.269 1.00 97.50 84 LYS A O 1
ATOM 662 N N . LEU A 1 85 ? 18.390 -5.430 -44.830 1.00 96.19 85 LEU A N 1
ATOM 663 C CA . LEU A 1 85 ? 17.800 -4.181 -44.351 1.00 96.19 85 LEU A CA 1
ATOM 664 C C . LEU A 1 85 ? 16.311 -4.126 -44.703 1.00 96.19 85 LEU A C 1
ATOM 666 O O . LEU A 1 85 ? 15.863 -4.788 -45.639 1.00 96.19 85 LEU A O 1
ATOM 670 N N . SER A 1 86 ? 15.558 -3.272 -44.010 1.00 91.75 86 SER A N 1
ATOM 671 C CA . SER A 1 86 ? 14.155 -2.999 -44.348 1.00 91.75 86 SER A CA 1
ATOM 672 C C . SER A 1 86 ? 13.963 -2.443 -45.766 1.00 91.75 86 SER A C 1
ATOM 674 O O . SER A 1 86 ? 12.884 -2.559 -46.325 1.00 91.75 86 SER A O 1
ATOM 676 N N . THR A 1 87 ? 15.020 -1.900 -46.377 1.00 88.88 87 THR A N 1
ATOM 677 C CA . THR A 1 87 ? 15.060 -1.467 -47.786 1.00 88.88 87 THR A CA 1
ATOM 678 C C . THR A 1 87 ? 15.219 -2.630 -48.778 1.00 88.88 87 THR A C 1
ATOM 680 O O . THR A 1 87 ? 15.386 -2.410 -49.971 1.00 88.88 87 THR A O 1
ATOM 683 N N . GLY A 1 88 ? 15.263 -3.881 -48.306 1.00 89.69 88 GLY A N 1
ATOM 684 C CA . GLY A 1 88 ? 15.487 -5.080 -49.121 1.00 89.69 88 GLY A CA 1
ATOM 685 C C . GLY A 1 88 ? 16.957 -5.356 -49.463 1.00 89.69 88 GLY A C 1
ATOM 686 O O . GLY A 1 88 ? 17.299 -6.478 -49.834 1.00 89.69 88 GLY A O 1
ATOM 687 N N . LYS A 1 89 ? 17.853 -4.377 -49.282 1.00 93.81 89 LYS A N 1
ATOM 688 C CA . LYS A 1 89 ? 19.291 -4.507 -49.565 1.00 93.81 89 LYS A CA 1
ATOM 689 C C . LYS A 1 89 ? 20.000 -5.382 -48.534 1.00 93.81 89 LYS A C 1
ATOM 691 O O . LYS A 1 89 ? 19.790 -5.248 -47.329 1.00 93.81 89 LYS A O 1
ATOM 696 N N . PHE A 1 90 ? 20.922 -6.218 -49.005 1.00 95.75 90 PHE A N 1
ATOM 697 C CA . PHE A 1 90 ? 21.785 -7.015 -48.138 1.00 95.75 90 PHE A CA 1
ATOM 698 C C . PHE A 1 90 ? 23.099 -6.299 -47.844 1.00 95.75 90 PHE A C 1
ATOM 700 O O . PHE A 1 90 ? 23.824 -5.887 -48.751 1.00 95.75 90 PHE A O 1
ATOM 707 N N . VAL A 1 91 ? 23.446 -6.210 -46.563 1.00 96.12 91 VAL A N 1
ATOM 708 C CA . VAL A 1 91 ? 24.703 -5.624 -46.096 1.00 96.12 91 VAL A CA 1
ATOM 709 C C . VAL A 1 91 ? 25.437 -6.580 -45.173 1.00 96.12 91 VAL A C 1
ATOM 711 O O . VAL A 1 91 ? 24.828 -7.378 -44.468 1.00 96.12 91 VAL A O 1
ATOM 714 N N . THR A 1 92 ? 26.762 -6.488 -45.152 1.00 96.62 92 THR A N 1
ATOM 715 C CA . THR A 1 92 ? 27.572 -7.132 -44.114 1.00 96.62 92 THR A CA 1
ATOM 716 C C . THR A 1 92 ? 27.883 -6.090 -43.046 1.00 96.62 92 THR A C 1
ATOM 718 O O . THR A 1 92 ? 28.442 -5.033 -43.356 1.00 96.62 92 THR A O 1
ATOM 721 N N . ALA A 1 93 ? 27.492 -6.371 -41.805 1.00 96.69 93 ALA A N 1
ATOM 722 C CA . ALA A 1 93 ? 27.642 -5.477 -40.667 1.00 96.69 93 ALA A CA 1
ATOM 723 C C . ALA A 1 93 ? 28.514 -6.112 -39.579 1.00 96.69 93 ALA A C 1
ATOM 725 O O . ALA A 1 93 ? 28.410 -7.301 -39.287 1.00 96.69 93 ALA A O 1
ATOM 726 N N . TYR A 1 94 ? 29.380 -5.310 -38.965 1.00 96.38 94 TYR A N 1
ATOM 727 C CA . TYR A 1 94 ? 30.231 -5.752 -37.864 1.00 96.38 94 TYR A CA 1
ATOM 728 C C . TYR A 1 94 ? 29.468 -5.797 -36.541 1.00 96.38 94 TYR A C 1
ATOM 730 O O . TYR A 1 94 ? 28.763 -4.840 -36.203 1.00 96.38 94 TYR A O 1
ATOM 738 N N . ILE A 1 95 ? 29.665 -6.881 -35.789 1.00 95.19 95 ILE A N 1
ATOM 739 C CA . ILE A 1 95 ? 29.122 -7.102 -34.448 1.00 95.19 95 ILE A CA 1
ATOM 740 C C . ILE A 1 95 ? 30.161 -6.584 -33.444 1.00 95.19 95 ILE A C 1
ATOM 742 O O . ILE A 1 95 ? 31.223 -7.189 -33.296 1.00 95.19 95 ILE A O 1
ATOM 746 N N . PRO A 1 96 ? 29.923 -5.444 -32.776 1.00 90.94 96 PRO A N 1
ATOM 747 C CA . PRO A 1 96 ? 30.944 -4.808 -31.964 1.00 90.94 96 PRO A CA 1
ATOM 748 C C . PRO A 1 96 ? 30.887 -5.311 -30.503 1.00 90.94 96 PRO A C 1
ATOM 750 O O . PRO A 1 96 ? 29.818 -5.662 -30.000 1.00 90.94 96 PRO A O 1
ATOM 753 N N . GLY A 1 97 ? 32.020 -5.287 -29.795 1.00 85.50 97 GLY A N 1
ATOM 754 C CA . GLY A 1 97 ? 32.128 -5.681 -28.379 1.00 85.50 97 GLY A CA 1
ATOM 755 C C . GLY A 1 97 ? 32.434 -7.168 -28.158 1.00 85.50 97 GLY A C 1
ATOM 756 O O . GLY A 1 97 ? 32.774 -7.886 -29.095 1.00 85.50 97 GLY A O 1
ATOM 757 N N . GLU A 1 98 ? 32.315 -7.611 -26.907 1.00 82.88 98 GLU A N 1
ATOM 758 C CA . GLU A 1 98 ? 32.575 -8.989 -26.464 1.00 82.88 98 GLU A CA 1
ATOM 759 C C . GLU A 1 98 ? 31.278 -9.818 -26.479 1.00 82.88 98 GLU A C 1
ATOM 761 O O . GLU A 1 98 ? 30.200 -9.299 -26.178 1.00 82.88 98 GLU A O 1
ATOM 766 N N . GLY A 1 99 ? 31.359 -11.097 -26.877 1.00 83.69 99 GLY A N 1
ATOM 767 C CA . GLY A 1 99 ? 30.177 -11.974 -27.018 1.00 83.69 99 GLY A CA 1
ATOM 768 C C . GLY A 1 99 ? 29.115 -11.466 -28.018 1.00 83.69 99 GLY A C 1
ATOM 769 O O . GLY A 1 99 ? 29.292 -10.421 -28.634 1.00 83.69 99 GLY A O 1
ATOM 770 N N . HIS A 1 100 ? 28.030 -12.208 -28.242 1.00 90.94 100 HIS A N 1
ATOM 771 C CA . HIS A 1 100 ? 26.734 -11.718 -28.755 1.00 90.94 100 HIS A CA 1
ATOM 772 C C . HIS A 1 100 ? 25.685 -12.819 -28.591 1.00 90.94 100 HIS A C 1
ATOM 774 O O . HIS A 1 100 ? 26.035 -13.992 -28.556 1.00 90.94 100 HIS A O 1
ATOM 780 N N . ASN A 1 101 ? 24.415 -12.432 -28.552 1.00 92.25 101 ASN A N 1
ATOM 781 C CA . ASN A 1 101 ? 23.266 -13.336 -28.511 1.00 92.25 101 ASN A CA 1
ATOM 782 C C . ASN A 1 101 ? 22.563 -13.487 -29.877 1.00 92.25 101 ASN A C 1
ATOM 784 O O . ASN A 1 101 ? 21.509 -14.100 -29.956 1.00 92.25 101 ASN A O 1
ATOM 788 N N . LEU A 1 102 ? 23.112 -12.882 -30.938 1.00 93.69 102 LEU A N 1
ATOM 789 C CA . LEU A 1 102 ? 22.492 -12.876 -32.267 1.00 93.69 102 LEU A CA 1
ATOM 790 C C . LEU A 1 102 ? 22.540 -14.246 -32.948 1.00 93.69 102 LEU A C 1
ATOM 792 O O . LEU A 1 102 ? 23.617 -14.839 -33.048 1.00 93.69 102 LEU A O 1
ATOM 796 N N . SER A 1 103 ? 21.397 -14.647 -33.496 1.00 93.62 103 SER A N 1
ATOM 797 C CA . SER A 1 103 ? 21.174 -15.820 -34.341 1.00 93.62 103 SER A CA 1
ATOM 798 C C . SER A 1 103 ? 20.640 -15.409 -35.722 1.00 93.62 103 SER A C 1
ATOM 800 O O . SER A 1 103 ? 20.446 -14.222 -36.019 1.00 93.62 103 SER A O 1
ATOM 802 N N . GLU A 1 104 ? 20.400 -16.390 -36.591 1.00 93.31 104 GLU A N 1
ATOM 803 C CA . GLU A 1 104 ? 19.595 -16.175 -37.796 1.00 93.31 104 GLU A CA 1
ATOM 804 C C . GLU A 1 104 ? 18.197 -15.673 -37.399 1.00 93.31 104 GLU A C 1
ATOM 806 O O . GLU A 1 104 ? 17.685 -15.985 -36.324 1.00 93.31 104 GLU A O 1
ATOM 811 N N . HIS A 1 105 ? 17.617 -14.818 -38.235 1.00 93.44 105 HIS A N 1
ATOM 812 C CA .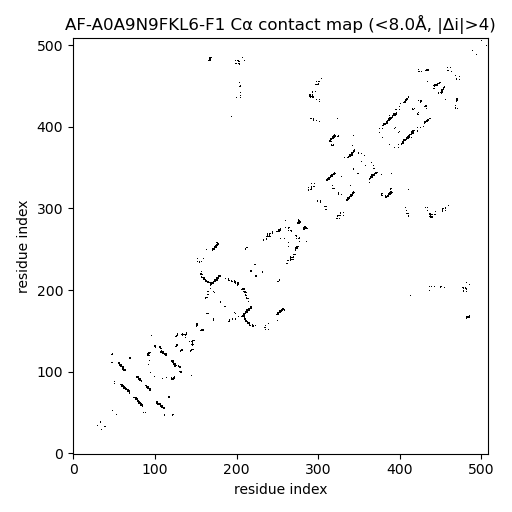 HIS A 1 105 ? 16.341 -14.125 -38.029 1.00 93.44 105 HIS A CA 1
ATOM 813 C C . HIS A 1 105 ? 16.282 -13.094 -36.890 1.00 93.44 105 HIS A C 1
ATOM 815 O O . HIS A 1 105 ? 15.268 -12.412 -36.765 1.00 93.44 105 HIS A O 1
ATOM 821 N N . SER A 1 106 ? 17.362 -12.883 -36.128 1.00 94.62 106 SER A N 1
ATOM 822 C CA . SER A 1 106 ? 17.410 -11.803 -35.131 1.00 94.62 106 SER A CA 1
ATOM 823 C C . SER A 1 106 ? 17.200 -10.428 -35.779 1.00 94.62 106 SER A C 1
ATOM 825 O O . SER A 1 106 ? 17.872 -10.072 -36.757 1.00 94.62 106 SER A O 1
ATOM 827 N N . VAL A 1 107 ? 16.307 -9.623 -35.212 1.00 96.69 107 VAL A N 1
ATOM 828 C CA . VAL A 1 107 ? 16.048 -8.243 -35.618 1.00 96.69 107 VAL A CA 1
ATOM 829 C C . VAL A 1 107 ? 17.105 -7.333 -35.005 1.00 96.69 107 VAL A C 1
ATOM 831 O O . VAL A 1 107 ? 17.374 -7.360 -33.806 1.00 96.69 107 VAL A O 1
ATOM 834 N N . VAL A 1 108 ? 17.721 -6.495 -35.836 1.00 96.56 108 VAL A N 1
ATOM 835 C CA . VAL A 1 108 ? 18.840 -5.633 -35.445 1.00 96.56 108 VAL A CA 1
ATOM 836 C C . VAL A 1 108 ? 18.708 -4.230 -36.022 1.00 96.56 108 VAL A C 1
ATOM 838 O O . VAL A 1 108 ? 18.061 -3.995 -37.044 1.00 96.56 108 VAL A O 1
ATOM 841 N N . LEU A 1 109 ? 19.384 -3.279 -35.380 1.00 96.38 109 LEU A N 1
ATOM 842 C CA . LEU A 1 109 ? 19.530 -1.915 -35.877 1.00 96.38 109 LEU A CA 1
ATOM 843 C C . LEU A 1 109 ? 20.935 -1.715 -36.453 1.00 96.38 109 LEU A C 1
ATOM 845 O O . LEU A 1 109 ? 21.939 -1.990 -35.792 1.00 96.38 109 LEU A O 1
ATOM 849 N N . VAL A 1 110 ? 21.008 -1.229 -37.691 1.00 96.00 110 VAL A N 1
ATOM 850 C CA . VAL A 1 110 ? 22.255 -1.043 -38.442 1.00 96.00 110 VAL A CA 1
ATOM 851 C C . VAL A 1 110 ? 22.547 0.441 -38.617 1.00 96.00 110 VAL A C 1
ATOM 853 O O . VAL A 1 110 ? 21.669 1.205 -39.011 1.00 96.00 110 VAL A O 1
ATOM 856 N N . ARG A 1 111 ? 23.802 0.844 -38.396 1.00 94.69 111 ARG A N 1
ATOM 857 C CA . ARG A 1 111 ? 24.314 2.191 -38.700 1.00 94.69 111 ARG A CA 1
ATOM 858 C C . ARG A 1 111 ? 25.515 2.151 -39.638 1.00 94.69 111 ARG A C 1
ATOM 860 O O . ARG A 1 111 ? 26.228 1.148 -39.728 1.00 94.69 111 ARG A O 1
ATOM 867 N N . GLY A 1 112 ? 25.785 3.286 -40.271 1.00 92.25 112 GLY A N 1
ATOM 868 C CA . GLY A 1 112 ? 26.968 3.489 -41.100 1.00 92.25 112 GLY A CA 1
ATOM 869 C C . GLY A 1 112 ? 28.271 3.531 -40.295 1.00 92.25 112 GLY A C 1
ATOM 870 O O . GLY A 1 112 ? 28.305 3.950 -39.135 1.00 92.25 112 GLY A O 1
ATOM 871 N N . GLY A 1 113 ? 29.367 3.105 -40.917 1.00 90.50 113 GLY A N 1
ATOM 872 C CA . GLY A 1 113 ? 30.718 3.227 -40.374 1.00 90.50 113 GLY A CA 1
ATOM 873 C C . GLY A 1 113 ? 31.659 2.176 -40.949 1.00 90.50 113 GLY A C 1
ATOM 874 O O . GLY A 1 113 ? 31.394 0.980 -40.867 1.00 90.50 113 GLY A O 1
ATOM 875 N N . ARG A 1 114 ? 32.774 2.621 -41.534 1.00 91.31 114 ARG A N 1
ATOM 876 C CA . ARG A 1 114 ? 33.800 1.710 -42.048 1.00 91.31 114 ARG A CA 1
ATOM 877 C C . ARG A 1 114 ? 34.532 1.042 -40.890 1.00 91.31 114 ARG A C 1
ATOM 879 O O . ARG A 1 114 ? 35.066 1.724 -40.016 1.00 91.31 114 ARG A O 1
ATOM 886 N N . VAL A 1 115 ? 34.634 -0.279 -40.948 1.00 91.38 115 VAL A N 1
ATOM 887 C CA . VAL A 1 115 ? 35.481 -1.053 -40.043 1.00 91.38 115 VAL A CA 1
ATOM 888 C C . VAL A 1 115 ? 36.896 -1.041 -40.606 1.00 91.38 115 VAL A C 1
ATOM 890 O O . VAL A 1 115 ? 37.112 -1.451 -41.745 1.00 91.38 115 VAL A O 1
ATOM 893 N N . LYS A 1 116 ? 37.866 -0.537 -39.835 1.00 88.38 116 LYS A N 1
ATOM 894 C CA . LYS A 1 116 ? 39.262 -0.428 -40.297 1.00 88.38 116 LYS A CA 1
ATOM 895 C C . LYS A 1 116 ? 39.853 -1.798 -40.652 1.00 88.38 116 LYS A C 1
ATOM 897 O O . LYS A 1 116 ? 40.515 -1.926 -41.677 1.00 88.38 116 LYS A O 1
ATOM 902 N N . ASP A 1 117 ? 39.531 -2.803 -39.842 1.00 87.69 117 ASP A N 1
ATOM 903 C CA . ASP A 1 117 ? 40.102 -4.149 -39.931 1.00 87.69 117 ASP A CA 1
ATOM 904 C C . ASP A 1 117 ? 39.432 -5.054 -40.969 1.00 87.69 117 ASP A C 1
ATOM 906 O O . ASP A 1 117 ? 40.008 -6.071 -41.333 1.00 87.69 117 ASP A O 1
ATOM 910 N N . LEU A 1 118 ? 38.222 -4.733 -41.434 1.00 91.06 118 LEU A N 1
ATOM 911 C CA . LEU A 1 118 ? 37.463 -5.599 -42.337 1.00 91.06 118 LEU A CA 1
ATOM 912 C C . LEU A 1 118 ? 37.256 -4.906 -43.689 1.00 91.06 118 LEU A C 1
ATOM 914 O O . LEU A 1 118 ? 36.420 -3.998 -43.788 1.00 91.06 118 LEU A O 1
ATOM 918 N N . PRO A 1 119 ? 37.991 -5.305 -44.745 1.00 87.69 119 PRO A N 1
ATOM 919 C CA . PRO A 1 119 ? 37.777 -4.746 -46.072 1.00 87.69 119 PRO A CA 1
ATOM 920 C C . PRO A 1 119 ? 36.345 -5.045 -46.541 1.00 87.69 119 PRO A C 1
ATOM 922 O O . PRO A 1 119 ? 35.817 -6.131 -46.334 1.00 87.69 119 PRO A O 1
ATOM 925 N N . GLY A 1 120 ? 35.684 -4.047 -47.129 1.00 87.12 120 GLY A N 1
ATOM 926 C CA . GLY A 1 120 ? 34.304 -4.169 -47.617 1.00 87.12 120 GLY A CA 1
ATOM 927 C C . GLY A 1 120 ? 33.203 -3.980 -46.563 1.00 87.12 120 GLY A C 1
ATOM 928 O O . GLY A 1 120 ? 32.068 -3.686 -46.938 1.00 87.12 120 GLY A O 1
ATOM 929 N N . VAL A 1 121 ? 33.505 -4.035 -45.259 1.00 93.31 121 VAL A N 1
ATOM 930 C CA . VAL A 1 121 ? 32.495 -3.859 -44.198 1.00 93.31 121 VAL A CA 1
ATOM 931 C C . VAL A 1 121 ? 32.331 -2.377 -43.844 1.00 93.31 121 VAL A C 1
ATOM 933 O O . VAL A 1 121 ? 33.203 -1.742 -43.243 1.00 93.31 121 VAL A O 1
ATOM 936 N N . ARG A 1 122 ? 31.185 -1.808 -44.244 1.00 93.00 122 ARG A N 1
ATOM 937 C CA . ARG A 1 122 ? 30.848 -0.373 -44.102 1.00 93.00 122 ARG A CA 1
ATOM 938 C C . ARG A 1 122 ? 29.756 -0.081 -43.070 1.00 93.00 122 ARG A C 1
ATOM 940 O O . ARG A 1 122 ? 29.324 1.067 -42.958 1.00 93.00 122 ARG A O 1
ATOM 947 N N . TYR A 1 123 ? 29.311 -1.100 -42.339 1.00 95.44 123 TYR A N 1
ATOM 948 C CA . TYR A 1 123 ? 28.181 -1.006 -41.423 1.00 95.44 123 TYR A CA 1
ATOM 949 C C . TYR A 1 123 ? 28.495 -1.650 -40.076 1.00 95.44 123 TYR A C 1
ATOM 951 O O . TYR A 1 123 ? 29.297 -2.580 -39.975 1.00 95.44 123 TYR A O 1
ATOM 959 N N . HIS A 1 124 ? 27.826 -1.163 -39.036 1.00 95.50 124 HIS A N 1
ATOM 960 C CA . HIS A 1 124 ? 27.904 -1.692 -37.680 1.00 95.50 124 HIS A CA 1
ATOM 961 C C . HIS A 1 124 ? 26.510 -1.996 -37.151 1.00 95.50 124 HIS A C 1
ATOM 963 O O . HIS A 1 124 ? 25.597 -1.191 -37.342 1.00 95.50 124 HIS A O 1
ATOM 969 N N . LEU A 1 125 ? 26.386 -3.085 -36.399 1.00 95.44 125 LEU A N 1
ATOM 970 C CA . LEU A 1 125 ? 25.216 -3.306 -35.559 1.00 95.44 125 LEU A CA 1
ATOM 971 C C . LEU A 1 125 ? 25.261 -2.402 -34.322 1.00 95.44 125 LEU A C 1
ATOM 973 O O . LEU A 1 125 ? 26.339 -2.098 -33.795 1.00 95.44 125 LEU A O 1
ATOM 977 N N . ILE A 1 126 ? 24.089 -1.962 -33.877 1.00 92.94 126 ILE A N 1
ATOM 978 C CA . ILE A 1 126 ? 23.897 -1.192 -32.646 1.00 92.94 126 ILE A CA 1
ATOM 979 C C . ILE A 1 126 ? 23.441 -2.146 -31.543 1.00 92.94 126 ILE A C 1
ATOM 981 O O . ILE A 1 126 ? 22.444 -2.841 -31.711 1.00 92.94 126 ILE A O 1
ATOM 985 N N . ARG A 1 127 ? 24.169 -2.172 -30.422 1.00 90.12 127 ARG A N 1
ATOM 986 C CA . ARG A 1 127 ? 23.783 -2.931 -29.224 1.00 90.12 127 ARG A CA 1
ATOM 987 C C . ARG A 1 127 ? 22.722 -2.207 -28.408 1.00 90.12 127 ARG A C 1
ATOM 989 O O . ARG A 1 127 ? 22.650 -0.983 -28.441 1.00 90.12 127 ARG A O 1
ATOM 996 N N . GLY A 1 128 ? 21.966 -2.973 -27.628 1.00 84.44 128 GLY A N 1
ATOM 997 C CA . GLY A 1 128 ? 20.893 -2.470 -26.771 1.00 84.44 128 GLY A CA 1
ATOM 998 C C . GLY A 1 128 ? 19.630 -2.084 -27.545 1.00 84.44 128 GLY A C 1
ATOM 999 O O . GLY A 1 128 ? 18.778 -1.390 -26.994 1.00 84.44 128 GLY A O 1
ATOM 1000 N N . ALA A 1 129 ? 19.523 -2.506 -28.809 1.00 85.31 129 ALA A N 1
ATOM 1001 C CA . ALA A 1 129 ? 18.405 -2.221 -29.700 1.00 85.31 129 ALA A CA 1
ATOM 1002 C C . ALA A 1 129 ? 17.907 -3.517 -30.355 1.00 85.31 129 ALA A C 1
ATOM 1004 O O . ALA A 1 129 ? 18.717 -4.297 -30.863 1.00 85.31 129 ALA A O 1
ATOM 1005 N N . TYR A 1 130 ? 16.582 -3.700 -30.380 1.00 92.62 130 TYR A N 1
ATOM 1006 C CA . TYR A 1 130 ? 15.919 -4.942 -30.803 1.00 92.62 130 TYR A CA 1
ATOM 1007 C C . TYR A 1 130 ? 16.523 -6.164 -30.093 1.00 92.62 130 TYR A C 1
ATOM 1009 O O . TYR A 1 130 ? 16.746 -6.107 -28.883 1.00 92.62 130 TYR A O 1
ATOM 1017 N N . ASP A 1 131 ? 16.835 -7.228 -30.829 1.00 92.19 131 ASP A N 1
ATOM 1018 C CA . ASP A 1 131 ? 17.292 -8.491 -30.254 1.00 92.19 131 ASP A CA 1
ATOM 1019 C C . ASP A 1 131 ? 18.773 -8.449 -29.868 1.00 92.19 131 ASP A C 1
ATOM 1021 O O . ASP A 1 131 ? 19.272 -9.365 -29.218 1.00 92.19 131 ASP A O 1
ATOM 1025 N N . PHE A 1 132 ? 19.514 -7.395 -30.232 1.00 92.75 132 PHE A N 1
ATOM 1026 C CA . PHE A 1 132 ? 20.936 -7.317 -29.925 1.00 92.75 132 PHE A CA 1
ATOM 1027 C C . PHE A 1 132 ? 21.189 -6.735 -28.531 1.00 92.75 132 PHE A C 1
ATOM 1029 O O . PHE A 1 132 ? 21.134 -5.517 -28.330 1.00 92.75 132 PHE A O 1
ATOM 1036 N N . THR A 1 133 ? 21.536 -7.584 -27.564 1.00 88.62 133 THR A N 1
ATOM 1037 C CA . THR A 1 133 ? 21.715 -7.161 -26.169 1.00 88.62 133 THR A CA 1
ATOM 1038 C C . THR A 1 133 ? 23.018 -6.385 -25.920 1.00 88.62 133 THR A C 1
ATOM 1040 O O . THR A 1 133 ? 24.021 -6.492 -26.643 1.00 88.62 133 THR A O 1
ATOM 1043 N N . GLY A 1 134 ? 22.992 -5.543 -24.879 1.00 85.62 134 GLY A N 1
ATOM 1044 C CA . GLY A 1 134 ? 24.170 -4.835 -24.366 1.00 85.62 134 GLY A CA 1
ATOM 1045 C C . GLY A 1 134 ? 25.228 -5.794 -23.809 1.00 85.62 134 GLY A C 1
ATOM 1046 O O . GLY A 1 134 ? 24.956 -6.968 -23.577 1.00 85.62 134 GLY A O 1
ATOM 1047 N N . VAL A 1 135 ? 26.451 -5.304 -23.606 1.00 84.25 135 VAL A N 1
ATOM 1048 C CA . VAL A 1 135 ? 27.514 -6.089 -22.959 1.00 84.25 135 VAL A CA 1
ATOM 1049 C C . VAL A 1 135 ? 27.315 -6.017 -21.440 1.00 84.25 135 VAL A C 1
ATOM 1051 O O . VAL A 1 135 ? 27.261 -4.896 -20.918 1.00 84.25 135 VAL A O 1
ATOM 1054 N N . PRO A 1 136 ? 27.221 -7.158 -20.728 1.00 71.88 136 PRO A N 1
ATOM 1055 C CA . PRO A 1 136 ? 27.129 -7.177 -19.268 1.00 71.88 136 PRO A CA 1
ATOM 1056 C C . PRO A 1 136 ? 28.214 -6.306 -18.614 1.00 71.88 136 PRO A C 1
ATOM 1058 O O . PRO A 1 136 ? 29.311 -6.161 -19.149 1.00 71.88 136 PRO A O 1
ATOM 1061 N N . ASN A 1 137 ? 27.897 -5.683 -17.478 1.00 72.31 137 ASN A N 1
ATOM 1062 C CA . ASN A 1 137 ? 28.788 -4.800 -16.704 1.00 72.31 137 ASN A CA 1
ATOM 1063 C C . ASN A 1 137 ? 29.194 -3.467 -17.367 1.00 72.31 137 ASN A C 1
ATOM 1065 O O . ASN A 1 137 ? 29.923 -2.678 -16.769 1.00 72.31 137 ASN A O 1
ATOM 1069 N N . ARG A 1 138 ? 28.680 -3.129 -18.559 1.00 72.81 138 ARG A N 1
ATOM 1070 C CA . ARG A 1 138 ? 28.876 -1.798 -19.162 1.00 72.81 138 ARG A CA 1
ATOM 1071 C C . ARG A 1 138 ? 27.661 -0.900 -18.916 1.00 72.81 138 ARG A C 1
ATOM 1073 O O . ARG A 1 138 ? 26.843 -0.703 -19.798 1.00 72.81 138 ARG A O 1
ATOM 1080 N N . ALA A 1 139 ? 27.558 -0.305 -17.731 1.00 65.88 139 ALA A N 1
ATOM 1081 C CA . ALA A 1 139 ? 26.388 0.492 -17.326 1.00 65.88 139 ALA A CA 1
ATOM 1082 C C . ALA A 1 139 ? 26.503 2.019 -17.575 1.00 65.88 139 ALA A C 1
ATOM 1084 O O . ALA A 1 139 ? 25.614 2.782 -17.194 1.00 65.88 139 ALA A O 1
ATOM 1085 N N . SER A 1 140 ? 27.593 2.506 -18.181 1.00 68.81 140 SER A N 1
ATOM 1086 C CA . SER A 1 140 ? 27.798 3.946 -18.435 1.00 68.81 140 SER A CA 1
ATOM 1087 C C . SER A 1 140 ? 26.927 4.470 -19.587 1.00 68.81 140 SER A C 1
ATOM 1089 O O . SER A 1 140 ? 26.907 3.874 -20.664 1.00 68.81 140 SER A O 1
ATOM 1091 N N . SER A 1 141 ? 26.266 5.623 -19.399 1.00 57.53 141 SER A N 1
ATOM 1092 C CA . SER A 1 141 ? 25.359 6.246 -20.386 1.00 57.53 141 SER A CA 1
ATOM 1093 C C . SER A 1 141 ? 26.046 6.629 -21.701 1.00 57.53 141 SER A C 1
ATOM 1095 O O . SER A 1 141 ? 25.408 6.653 -22.750 1.00 57.53 141 SER A O 1
ATOM 1097 N N . ARG A 1 142 ? 27.360 6.887 -21.668 1.00 73.31 142 ARG A N 1
ATOM 1098 C CA . ARG A 1 142 ? 28.171 7.204 -22.857 1.00 73.31 142 ARG A CA 1
ATOM 1099 C C . ARG A 1 142 ? 28.675 5.954 -23.588 1.00 73.31 142 ARG A C 1
ATOM 1101 O O . ARG A 1 142 ? 29.340 6.066 -24.617 1.00 73.31 142 ARG A O 1
ATOM 1108 N N . SER A 1 143 ? 28.396 4.759 -23.067 1.00 77.00 143 SER A N 1
ATOM 1109 C CA . SER A 1 143 ? 28.856 3.508 -23.663 1.00 77.00 143 SER A CA 1
ATOM 1110 C C . SER A 1 143 ? 28.007 3.124 -24.872 1.00 77.00 143 SER A C 1
ATOM 1112 O O . SER A 1 143 ? 26.817 2.850 -24.763 1.00 77.00 143 SER A O 1
ATOM 1114 N N . LYS A 1 144 ? 28.662 2.953 -26.022 1.00 75.81 144 LYS A N 1
ATOM 1115 C CA . LYS A 1 144 ? 28.071 2.347 -27.229 1.00 75.81 144 LYS A CA 1
ATOM 1116 C C . LYS A 1 144 ? 27.655 0.875 -27.039 1.00 75.81 144 LYS A C 1
ATOM 1118 O O . LYS A 1 144 ? 26.979 0.302 -27.889 1.00 75.81 144 LYS A O 1
ATOM 1123 N N . TYR A 1 145 ? 28.105 0.254 -25.953 1.00 82.94 145 TYR A N 1
ATOM 1124 C CA . TYR A 1 145 ? 27.904 -1.159 -25.630 1.00 82.94 145 TYR A CA 1
ATOM 1125 C C . TYR A 1 145 ? 26.984 -1.360 -24.426 1.00 82.94 145 TYR A C 1
ATOM 1127 O O . TYR A 1 145 ? 26.928 -2.470 -23.902 1.00 82.94 145 TYR A O 1
ATOM 1135 N N . GLY A 1 146 ? 26.363 -0.285 -23.936 1.00 74.25 146 GLY A N 1
ATOM 1136 C CA . GLY A 1 146 ? 25.813 -0.274 -22.595 1.00 74.25 146 GLY A CA 1
ATOM 1137 C C . GLY A 1 146 ? 24.588 -1.163 -22.405 1.00 74.25 146 GLY A C 1
ATOM 1138 O O . GLY A 1 146 ? 23.781 -1.335 -23.319 1.00 74.25 146 GLY A O 1
ATOM 1139 N N . THR A 1 147 ? 24.441 -1.719 -21.207 1.00 67.56 147 THR A N 1
ATOM 1140 C CA . THR A 1 147 ? 23.170 -2.270 -20.729 1.00 67.56 147 THR A CA 1
ATOM 1141 C C . THR A 1 147 ? 22.311 -1.145 -20.158 1.00 67.56 147 THR A C 1
ATOM 1143 O O . THR A 1 147 ? 22.822 -0.131 -19.675 1.00 67.56 147 THR A O 1
ATOM 1146 N N . LYS A 1 148 ? 20.981 -1.301 -20.207 1.00 60.59 148 LYS A N 1
ATOM 1147 C CA . LYS A 1 148 ? 20.098 -0.417 -19.436 1.00 60.59 148 LYS A CA 1
ATOM 1148 C C . LYS A 1 148 ? 20.447 -0.602 -17.958 1.00 60.59 148 LYS A C 1
ATOM 1150 O O . LYS A 1 148 ? 20.459 -1.736 -17.483 1.00 60.59 148 LYS A O 1
ATOM 1155 N N . LYS A 1 149 ? 20.733 0.489 -17.242 1.00 54.34 149 LYS A N 1
ATOM 1156 C CA . LYS A 1 149 ? 20.868 0.437 -15.781 1.00 54.34 149 LYS A CA 1
ATOM 1157 C C . LYS A 1 149 ? 19.556 -0.103 -15.185 1.00 54.34 149 LYS A C 1
ATOM 1159 O O . LYS A 1 149 ? 18.499 0.389 -15.600 1.00 54.34 149 LYS A O 1
ATOM 1164 N N . PRO A 1 150 ? 19.587 -1.072 -14.250 1.00 47.78 150 PRO A N 1
ATOM 1165 C CA . PRO A 1 150 ? 18.412 -1.376 -13.442 1.00 47.78 150 PRO A CA 1
ATOM 1166 C C . PRO A 1 150 ? 17.997 -0.081 -12.737 1.00 47.78 150 PRO A C 1
ATOM 1168 O O . PRO A 1 150 ? 18.831 0.598 -12.140 1.00 47.78 150 PRO A O 1
ATOM 1171 N N . LYS A 1 151 ? 16.737 0.329 -12.904 1.00 50.06 151 LYS A N 1
ATOM 1172 C CA . LYS A 1 151 ? 16.234 1.592 -12.355 1.00 50.06 151 LYS A CA 1
ATOM 1173 C C . LYS A 1 151 ? 15.905 1.412 -10.871 1.00 50.06 151 LYS A C 1
ATOM 1175 O O . LYS A 1 151 ? 14.745 1.306 -10.506 1.00 50.06 151 LYS A O 1
ATOM 1180 N N . ILE A 1 152 ? 16.937 1.363 -10.042 1.00 58.06 152 ILE A N 1
ATOM 1181 C CA . ILE A 1 152 ? 16.868 1.872 -8.667 1.00 58.06 152 ILE A CA 1
ATOM 1182 C C . ILE A 1 152 ? 16.899 3.403 -8.822 1.00 58.06 152 ILE A C 1
ATOM 1184 O O . ILE A 1 152 ? 17.613 3.853 -9.722 1.00 58.06 152 ILE A O 1
ATOM 1188 N N . GLY A 1 153 ? 16.078 4.167 -8.085 1.00 60.34 153 GLY A N 1
ATOM 1189 C CA . GLY A 1 153 ? 15.764 5.590 -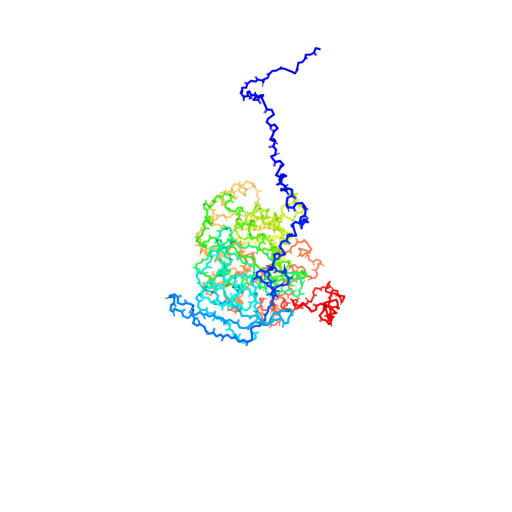8.328 1.00 60.34 153 GLY A CA 1
ATOM 1190 C C . GLY A 1 153 ? 16.839 6.338 -9.129 1.00 60.34 153 GLY A C 1
ATOM 1191 O O . GLY A 1 153 ? 17.967 6.486 -8.668 1.00 60.34 153 GLY A O 1
ATOM 1192 N N . TYR A 1 154 ? 16.535 6.727 -10.373 1.00 64.44 154 TYR A N 1
ATOM 1193 C CA . TYR A 1 154 ? 17.511 7.227 -11.357 1.00 64.44 154 TYR A CA 1
ATOM 1194 C C . TYR A 1 154 ? 18.411 8.366 -10.836 1.00 64.44 154 TYR A C 1
ATOM 1196 O O . TYR A 1 154 ? 19.542 8.509 -11.306 1.00 64.44 154 TYR A O 1
ATOM 1204 N N . LYS A 1 155 ? 17.920 9.164 -9.884 1.00 72.19 155 LYS A N 1
ATOM 1205 C CA . LYS A 1 155 ? 18.631 10.243 -9.197 1.00 72.19 155 LYS A CA 1
ATOM 1206 C C . LYS A 1 155 ? 19.000 9.879 -7.763 1.00 72.19 155 LYS A C 1
ATOM 1208 O O . LYS A 1 155 ? 20.114 10.184 -7.355 1.00 72.19 155 LYS A O 1
ATOM 1213 N N . SER A 1 156 ? 18.078 9.284 -7.008 1.00 76.06 156 SER A N 1
ATOM 1214 C CA . SER A 1 156 ? 18.263 9.066 -5.568 1.00 76.06 156 SER A CA 1
ATOM 1215 C C . SER A 1 156 ? 19.017 7.784 -5.221 1.00 76.06 156 SER A C 1
ATOM 1217 O O . SER A 1 156 ? 19.584 7.692 -4.143 1.00 76.06 156 SER A O 1
ATOM 1219 N N . GLY A 1 157 ? 19.023 6.785 -6.107 1.00 76.12 157 GLY A N 1
ATOM 1220 C CA . GLY A 1 157 ? 19.510 5.444 -5.788 1.00 76.12 157 GLY A CA 1
ATOM 1221 C C . GLY A 1 157 ? 18.625 4.694 -4.786 1.00 76.12 157 GLY A C 1
ATOM 1222 O O . GLY A 1 157 ? 19.027 3.638 -4.306 1.00 76.12 157 GLY A O 1
ATOM 1223 N N . VAL A 1 158 ? 17.421 5.200 -4.490 1.00 83.69 158 VAL A N 1
ATOM 1224 C CA . VAL A 1 158 ? 16.489 4.573 -3.547 1.00 83.69 158 VAL A CA 1
ATOM 1225 C C . VAL A 1 158 ? 15.665 3.481 -4.232 1.00 83.69 158 VAL A C 1
ATOM 1227 O O . VAL A 1 158 ? 15.189 3.655 -5.361 1.00 83.69 158 VAL A O 1
ATOM 1230 N N . LEU A 1 159 ? 15.479 2.345 -3.555 1.00 86.88 159 LEU A N 1
ATOM 1231 C CA . LEU A 1 159 ? 14.578 1.287 -4.007 1.00 86.88 159 LEU A CA 1
ATOM 1232 C C . LEU A 1 159 ? 13.125 1.736 -3.816 1.00 86.88 159 LEU A C 1
ATOM 1234 O O . LEU A 1 159 ? 12.671 2.004 -2.704 1.00 86.88 159 LEU A O 1
ATOM 1238 N N . GLN A 1 160 ? 12.399 1.813 -4.927 1.00 90.31 160 GLN A N 1
ATOM 1239 C CA . GLN A 1 160 ? 11.013 2.261 -4.984 1.00 90.31 160 GLN A CA 1
ATOM 1240 C C . GLN A 1 160 ? 10.195 1.289 -5.835 1.00 90.31 160 GLN A C 1
ATOM 1242 O O . GLN A 1 160 ? 10.708 0.728 -6.805 1.00 90.31 160 GLN A O 1
ATOM 1247 N N . GLY A 1 161 ? 8.918 1.108 -5.507 1.00 92.56 161 GLY A N 1
ATOM 1248 C CA . GLY A 1 161 ? 8.047 0.185 -6.226 1.00 92.56 161 GLY A CA 1
ATOM 1249 C C . GLY A 1 161 ? 6.570 0.509 -6.081 1.00 92.56 161 GLY A C 1
ATOM 1250 O O . GLY A 1 161 ? 6.147 1.156 -5.126 1.00 92.56 161 GLY A O 1
ATOM 1251 N N . ALA A 1 162 ? 5.796 0.034 -7.054 1.00 95.94 162 ALA A N 1
ATOM 1252 C CA . ALA A 1 162 ? 4.342 0.035 -7.039 1.00 95.94 162 ALA A CA 1
ATOM 1253 C C . ALA A 1 162 ? 3.860 -1.388 -7.337 1.00 95.94 162 ALA A C 1
ATOM 1255 O O . ALA A 1 162 ? 4.154 -1.951 -8.392 1.00 95.94 162 ALA A O 1
ATOM 1256 N N . PHE A 1 163 ? 3.133 -1.966 -6.393 1.00 97.12 163 PHE A N 1
ATOM 1257 C CA . PHE A 1 163 ? 2.590 -3.313 -6.437 1.00 97.12 163 PHE A CA 1
ATOM 1258 C C . PHE A 1 163 ? 1.123 -3.217 -6.819 1.00 97.12 163 PHE A C 1
ATOM 1260 O O . PHE A 1 163 ? 0.350 -2.551 -6.135 1.00 97.12 163 PHE A O 1
ATOM 1267 N N . VAL A 1 164 ? 0.736 -3.855 -7.917 1.00 96.19 164 VAL A N 1
ATOM 1268 C CA . VAL A 1 164 ? -0.638 -3.837 -8.425 1.00 96.19 164 VAL A CA 1
ATOM 1269 C C . VAL A 1 164 ? -1.193 -5.248 -8.329 1.00 96.19 164 VAL A C 1
ATOM 1271 O O . VAL A 1 164 ? -0.668 -6.152 -8.972 1.00 96.19 164 VAL A O 1
ATOM 1274 N N . HIS A 1 165 ? -2.243 -5.433 -7.529 1.00 95.62 165 HIS A N 1
ATOM 1275 C CA . HIS A 1 165 ? -2.869 -6.742 -7.346 1.00 95.62 165 HIS A CA 1
ATOM 1276 C C . HIS A 1 165 ? -4.022 -6.956 -8.333 1.00 95.62 165 HIS A C 1
ATOM 1278 O O . HIS A 1 165 ? -4.053 -7.959 -9.041 1.00 95.62 165 HIS A O 1
ATOM 1284 N N . ARG A 1 166 ? -4.966 -6.007 -8.417 1.00 91.44 166 ARG A N 1
ATOM 1285 C CA . ARG A 1 166 ? -6.142 -6.133 -9.293 1.00 91.44 166 ARG A CA 1
ATOM 1286 C C . ARG A 1 166 ? -6.635 -4.772 -9.772 1.00 91.44 166 ARG A C 1
ATOM 1288 O O . ARG A 1 166 ? -6.686 -3.835 -8.984 1.00 91.44 166 ARG A O 1
ATOM 1295 N N . THR A 1 167 ? -7.056 -4.692 -11.036 1.00 91.75 167 THR A N 1
ATOM 1296 C CA . THR A 1 167 ? -7.592 -3.477 -11.690 1.00 91.75 167 THR A CA 1
ATOM 1297 C C . THR A 1 167 ? -8.963 -3.687 -12.352 1.00 91.75 167 THR A C 1
ATOM 1299 O O . THR A 1 167 ? -9.393 -2.899 -13.190 1.00 91.75 167 THR A O 1
ATOM 1302 N N . CYS A 1 168 ? -9.691 -4.749 -11.982 1.00 86.88 168 CYS A N 1
ATOM 1303 C CA . CYS A 1 168 ? -11.035 -5.030 -12.512 1.00 86.88 168 CYS A CA 1
ATOM 1304 C C . CYS A 1 168 ? -12.013 -3.872 -12.241 1.00 86.88 168 CYS A C 1
ATOM 1306 O O . CYS A 1 168 ? -12.729 -3.441 -13.145 1.00 86.88 168 CYS A O 1
ATOM 1308 N N . ARG A 1 169 ? -11.973 -3.333 -11.016 1.00 87.50 169 ARG A N 1
ATOM 1309 C CA . ARG A 1 169 ? -12.818 -2.230 -10.544 1.00 87.50 169 ARG A CA 1
ATOM 1310 C C . ARG A 1 169 ? -12.319 -0.840 -10.934 1.00 87.50 169 ARG A C 1
ATOM 1312 O O . ARG A 1 169 ? -12.978 0.112 -10.560 1.00 87.50 169 ARG A O 1
ATOM 1319 N N . GLY A 1 170 ? -11.202 -0.706 -11.657 1.00 88.38 170 GLY A N 1
ATOM 1320 C CA . GLY A 1 170 ? -10.597 0.583 -12.017 1.00 88.38 170 GLY A CA 1
ATOM 1321 C C . GLY A 1 170 ? -9.073 0.583 -11.884 1.00 88.38 170 GLY A C 1
ATOM 1322 O O . GLY A 1 170 ? -8.449 -0.470 -11.742 1.00 88.38 170 GLY A O 1
ATOM 1323 N N . ALA A 1 171 ? -8.458 1.767 -11.906 1.00 91.69 171 ALA A N 1
ATOM 1324 C CA . ALA A 1 171 ? -7.029 1.905 -11.613 1.00 91.69 171 ALA A CA 1
ATOM 1325 C C . ALA A 1 171 ? -6.710 1.373 -10.207 1.00 91.69 171 ALA A C 1
ATOM 1327 O O . ALA A 1 171 ? -7.546 1.441 -9.306 1.00 91.69 171 ALA A O 1
ATOM 1328 N N . ALA A 1 172 ? -5.512 0.828 -10.001 1.00 95.31 172 ALA A N 1
ATOM 1329 C CA . ALA A 1 172 ? -5.120 0.382 -8.672 1.00 95.31 172 ALA A CA 1
ATOM 1330 C C . ALA A 1 172 ? -4.905 1.600 -7.769 1.00 95.31 172 ALA A C 1
ATOM 1332 O O . ALA A 1 172 ? -4.171 2.506 -8.148 1.00 95.31 172 ALA A O 1
ATOM 1333 N N . ALA A 1 173 ? -5.506 1.625 -6.582 1.00 93.69 173 ALA A N 1
ATOM 1334 C CA . ALA A 1 173 ? -5.298 2.704 -5.622 1.00 93.69 173 ALA A CA 1
ATOM 1335 C C . ALA A 1 173 ? -4.703 2.170 -4.320 1.00 93.69 173 ALA A C 1
ATOM 1337 O O . ALA A 1 173 ? -5.041 1.071 -3.871 1.00 93.69 173 ALA A O 1
ATOM 1338 N N . GLY A 1 174 ? -3.819 2.958 -3.713 1.00 93.06 174 GLY A N 1
ATOM 1339 C CA . GLY A 1 174 ? -3.246 2.658 -2.408 1.00 93.06 174 GLY A CA 1
ATOM 1340 C C . GLY A 1 174 ? -2.255 3.710 -1.938 1.00 93.06 174 GLY A C 1
ATOM 1341 O O . GLY A 1 174 ? -1.789 4.546 -2.704 1.00 93.06 174 GLY A O 1
ATOM 1342 N N . GLY A 1 175 ? -1.941 3.683 -0.647 1.00 92.62 175 GLY A N 1
ATOM 1343 C CA . GLY A 1 175 ? -0.919 4.552 -0.069 1.00 92.62 175 GLY A CA 1
ATOM 1344 C C . GLY A 1 175 ? 0.508 4.132 -0.439 1.00 92.62 175 GLY A C 1
ATOM 1345 O O . GLY A 1 175 ? 0.758 2.962 -0.742 1.00 92.62 175 GLY A O 1
ATOM 1346 N N . THR A 1 176 ? 1.454 5.070 -0.391 1.00 94.81 176 THR A N 1
ATOM 1347 C CA . THR A 1 176 ? 2.887 4.769 -0.507 1.00 94.81 176 THR A CA 1
ATOM 1348 C C . THR A 1 176 ? 3.539 4.698 0.861 1.00 94.81 176 THR A C 1
ATOM 1350 O O . THR A 1 176 ? 3.640 5.686 1.569 1.00 94.81 176 THR A O 1
ATOM 1353 N N . ARG A 1 177 ? 4.023 3.524 1.245 1.00 91.69 177 ARG A N 1
ATOM 1354 C CA . ARG A 1 177 ? 4.731 3.333 2.507 1.00 91.69 177 ARG A CA 1
ATOM 1355 C C . ARG A 1 177 ? 6.191 3.740 2.364 1.00 91.69 177 ARG A C 1
ATOM 1357 O O . ARG A 1 177 ? 6.861 3.312 1.429 1.00 91.69 177 ARG A O 1
ATOM 1364 N N . ASN A 1 178 ? 6.696 4.505 3.322 1.00 90.19 178 ASN A N 1
ATOM 1365 C CA . ASN A 1 178 ? 8.109 4.844 3.421 1.00 90.19 178 ASN A CA 1
ATOM 1366 C C . ASN A 1 178 ? 8.714 4.181 4.669 1.00 90.19 178 ASN A C 1
ATOM 1368 O O . ASN A 1 178 ? 8.513 4.659 5.786 1.00 90.19 178 ASN A O 1
ATOM 1372 N N . TRP A 1 179 ? 9.414 3.058 4.492 1.00 86.62 179 TRP A N 1
ATOM 1373 C CA . TRP A 1 179 ? 9.799 2.164 5.595 1.00 86.62 179 TRP A CA 1
ATOM 1374 C C . TRP A 1 179 ? 11.157 1.489 5.368 1.00 86.62 179 TRP A C 1
ATOM 1376 O O . TRP A 1 179 ? 11.636 1.445 4.237 1.00 86.62 179 TRP A O 1
ATOM 1386 N N . SER A 1 180 ? 11.781 0.982 6.432 1.00 84.06 180 SER A N 1
ATOM 1387 C CA . SER A 1 180 ? 13.046 0.232 6.363 1.00 84.06 180 SER A CA 1
ATOM 1388 C C . SER A 1 180 ? 12.777 -1.270 6.325 1.00 84.06 180 SER A C 1
ATOM 1390 O O . SER A 1 180 ? 11.927 -1.753 7.067 1.00 84.06 180 SER A O 1
ATOM 1392 N N . TYR A 1 181 ? 13.504 -2.003 5.485 1.00 83.38 181 TYR A N 1
ATOM 1393 C CA . TYR A 1 181 ? 13.339 -3.451 5.330 1.00 83.38 181 TYR A CA 1
ATOM 1394 C C . TYR A 1 181 ? 14.684 -4.153 5.451 1.00 83.38 181 TYR A C 1
ATOM 1396 O O . TYR A 1 181 ? 15.653 -3.727 4.824 1.00 83.38 181 TYR A O 1
ATOM 1404 N N . ASP A 1 182 ? 14.735 -5.241 6.213 1.00 81.00 182 ASP A N 1
ATOM 1405 C CA . ASP A 1 182 ? 15.974 -5.994 6.434 1.00 81.00 182 ASP A CA 1
ATOM 1406 C C . ASP A 1 182 ? 16.391 -6.784 5.185 1.00 81.00 182 ASP A C 1
ATOM 1408 O O . ASP A 1 182 ? 17.577 -7.008 4.943 1.00 81.00 182 ASP A O 1
ATOM 1412 N N . SER A 1 183 ? 15.421 -7.151 4.341 1.00 81.50 183 SER A N 1
ATOM 1413 C CA . SER A 1 183 ? 15.658 -7.856 3.085 1.00 81.50 183 SER A CA 1
ATOM 1414 C C . SER A 1 183 ? 14.762 -7.365 1.939 1.00 81.50 183 SER A C 1
ATOM 1416 O O . SER A 1 183 ? 13.689 -6.787 2.134 1.00 81.50 183 SER A O 1
ATOM 1418 N N . ILE A 1 184 ? 15.185 -7.643 0.699 1.00 85.69 184 ILE A N 1
ATOM 1419 C CA . ILE A 1 184 ? 14.343 -7.439 -0.493 1.00 85.69 184 ILE A CA 1
ATOM 1420 C C . ILE A 1 184 ? 13.102 -8.345 -0.445 1.00 85.69 184 ILE A C 1
ATOM 1422 O O . ILE A 1 184 ? 12.048 -7.957 -0.950 1.00 85.69 184 ILE A O 1
ATOM 1426 N N . GLU A 1 185 ? 13.202 -9.532 0.161 1.00 87.00 185 GLU A N 1
ATOM 1427 C CA . GLU A 1 185 ? 12.055 -10.429 0.313 1.00 87.00 185 GLU A CA 1
ATOM 1428 C C . GLU A 1 185 ? 10.962 -9.779 1.165 1.00 87.00 185 GLU A C 1
ATOM 1430 O O . GLU A 1 185 ? 9.805 -9.761 0.744 1.00 87.00 185 GLU A O 1
ATOM 1435 N N . ASP A 1 186 ? 11.322 -9.181 2.302 1.00 81.69 186 ASP A N 1
ATOM 1436 C CA . ASP A 1 186 ? 10.368 -8.494 3.180 1.00 81.69 186 ASP A CA 1
ATOM 1437 C C . ASP A 1 186 ? 9.698 -7.322 2.464 1.00 81.69 186 ASP A C 1
ATOM 1439 O O . ASP A 1 186 ? 8.482 -7.143 2.553 1.00 81.69 186 ASP A O 1
ATOM 1443 N N . TRP A 1 187 ? 10.474 -6.573 1.677 1.00 89.75 187 TRP A N 1
ATOM 1444 C CA . TRP A 1 187 ? 9.965 -5.485 0.848 1.00 89.75 187 TRP A CA 1
ATOM 1445 C C . TRP A 1 187 ? 8.931 -5.971 -0.184 1.00 89.75 187 TRP A C 1
ATOM 1447 O O . TRP A 1 187 ? 7.851 -5.386 -0.313 1.00 89.75 187 TRP A O 1
ATOM 1457 N N . PHE A 1 188 ? 9.214 -7.073 -0.891 1.00 92.12 188 PHE A N 1
ATOM 1458 C CA . PHE A 1 188 ? 8.264 -7.680 -1.831 1.00 92.12 188 PHE A CA 1
ATOM 1459 C C . PHE A 1 188 ? 7.028 -8.237 -1.122 1.00 92.12 188 PHE A C 1
ATOM 1461 O O . PHE A 1 188 ? 5.900 -8.032 -1.583 1.00 92.12 188 PHE A O 1
ATOM 1468 N N . ARG A 1 189 ? 7.230 -8.943 -0.008 1.00 88.56 189 ARG A N 1
ATOM 1469 C CA . ARG A 1 189 ? 6.167 -9.579 0.770 1.00 88.56 189 ARG A CA 1
ATOM 1470 C C . ARG A 1 189 ? 5.194 -8.535 1.306 1.00 88.56 189 ARG A C 1
ATOM 1472 O O . ARG A 1 189 ? 3.984 -8.731 1.179 1.00 88.56 189 ARG A O 1
ATOM 1479 N N . ASP A 1 190 ? 5.691 -7.415 1.830 1.00 88.00 190 ASP A N 1
ATOM 1480 C CA . ASP A 1 190 ? 4.838 -6.325 2.310 1.00 88.00 190 ASP A CA 1
ATOM 1481 C C . ASP A 1 190 ? 4.058 -5.677 1.154 1.00 88.00 190 ASP A C 1
ATOM 1483 O O . ASP A 1 190 ? 2.837 -5.517 1.234 1.00 88.00 190 ASP A O 1
ATOM 1487 N N . GLY A 1 191 ? 4.718 -5.412 0.021 1.00 93.19 191 GLY A N 1
ATOM 1488 C CA . GLY A 1 191 ? 4.081 -4.837 -1.169 1.00 93.19 191 GLY A CA 1
ATOM 1489 C C . GLY A 1 191 ? 2.938 -5.680 -1.730 1.00 93.19 191 GLY A C 1
ATOM 1490 O O . GLY A 1 191 ? 1.851 -5.164 -2.018 1.00 93.19 191 GLY A O 1
ATOM 1491 N N . ILE A 1 192 ? 3.140 -6.994 -1.841 1.00 92.62 192 ILE A N 1
ATOM 1492 C CA . ILE A 1 192 ? 2.112 -7.928 -2.318 1.00 92.62 192 ILE A CA 1
ATOM 1493 C C . ILE A 1 192 ? 0.962 -8.035 -1.308 1.00 92.62 192 ILE A C 1
ATOM 1495 O O . ILE A 1 192 ? -0.203 -7.928 -1.696 1.00 92.62 192 ILE A O 1
ATOM 1499 N N . ARG A 1 193 ? 1.259 -8.196 -0.010 1.00 87.88 193 ARG A N 1
ATOM 1500 C CA . ARG A 1 193 ? 0.219 -8.303 1.029 1.00 87.88 193 ARG A CA 1
ATOM 1501 C C . ARG A 1 193 ? -0.655 -7.055 1.075 1.00 87.88 193 ARG A C 1
ATOM 1503 O O . ARG A 1 193 ? -1.878 -7.159 1.046 1.00 87.88 193 ARG A O 1
ATOM 1510 N N . LEU A 1 194 ? -0.039 -5.876 1.098 1.00 88.62 194 LEU A N 1
ATOM 1511 C CA . LEU A 1 194 ? -0.758 -4.609 1.190 1.00 88.62 194 LEU A CA 1
ATOM 1512 C C . LEU A 1 194 ? -1.551 -4.278 -0.081 1.00 88.62 194 LEU A C 1
ATOM 1514 O O . LEU A 1 194 ? -2.661 -3.762 0.023 1.00 88.62 194 LEU A O 1
ATOM 1518 N N . SER A 1 195 ? -1.033 -4.580 -1.276 1.00 94.06 195 SER A N 1
ATOM 1519 C CA . SER A 1 195 ? -1.780 -4.349 -2.526 1.00 94.06 195 SER A CA 1
ATOM 1520 C C . SER A 1 195 ? -3.004 -5.264 -2.654 1.00 94.06 195 SER A C 1
ATOM 1522 O O . SER A 1 195 ? -4.064 -4.830 -3.125 1.00 94.06 195 SER A O 1
ATOM 1524 N N . ARG A 1 196 ? -2.905 -6.507 -2.163 1.00 91.44 196 ARG A N 1
ATOM 1525 C CA . ARG A 1 196 ? -4.053 -7.412 -2.029 1.00 91.44 196 ARG A CA 1
ATOM 1526 C C . ARG A 1 196 ? -5.065 -6.892 -1.010 1.00 91.44 196 ARG A C 1
ATOM 1528 O O . ARG A 1 196 ? -6.242 -6.800 -1.346 1.00 91.44 196 ARG A O 1
ATOM 1535 N N . ALA A 1 197 ? -4.614 -6.464 0.170 1.00 83.69 197 ALA A N 1
ATOM 1536 C CA . ALA A 1 197 ? -5.487 -5.861 1.178 1.00 83.69 197 ALA A CA 1
ATOM 1537 C C . ALA A 1 197 ? -6.240 -4.637 0.624 1.00 83.69 197 ALA A C 1
ATOM 1539 O O . ALA A 1 197 ? -7.446 -4.522 0.818 1.00 83.69 197 ALA A O 1
ATOM 1540 N N . MET A 1 198 ? -5.574 -3.776 -0.157 1.00 89.50 198 MET A N 1
ATOM 1541 C CA . MET A 1 198 ? -6.231 -2.643 -0.825 1.00 89.50 198 MET A CA 1
ATOM 1542 C C . MET A 1 198 ? -7.283 -3.071 -1.851 1.00 89.50 198 MET A C 1
ATOM 1544 O O . MET A 1 198 ? -8.284 -2.383 -2.016 1.00 89.50 198 MET A O 1
ATOM 1548 N N . THR A 1 199 ? -7.095 -4.210 -2.524 1.00 90.19 199 THR A N 1
ATOM 1549 C CA . THR A 1 199 ? -8.111 -4.745 -3.447 1.00 90.19 199 THR A CA 1
ATOM 1550 C C . THR A 1 199 ? -9.376 -5.103 -2.687 1.00 90.19 199 THR A C 1
ATOM 1552 O O . THR A 1 199 ? -10.470 -4.726 -3.098 1.00 90.19 199 THR A O 1
ATOM 1555 N N . HIS A 1 200 ? -9.220 -5.830 -1.581 1.00 84.69 200 HIS A N 1
ATOM 1556 C CA . HIS A 1 200 ? -10.345 -6.274 -0.767 1.00 84.69 200 HIS A CA 1
ATOM 1557 C C . HIS A 1 200 ? -11.056 -5.104 -0.104 1.00 84.69 200 HIS A C 1
ATOM 1559 O O . HIS A 1 200 ? -12.273 -5.008 -0.192 1.00 84.69 200 HIS A O 1
ATOM 1565 N N . LYS A 1 201 ? -10.285 -4.171 0.448 1.00 81.56 201 LYS A N 1
ATOM 1566 C CA . LYS A 1 201 ? -10.766 -2.933 1.058 1.00 81.56 201 LYS A CA 1
ATOM 1567 C C . LYS A 1 201 ? -11.598 -2.099 0.087 1.00 81.56 201 LYS A C 1
ATOM 1569 O O . LYS A 1 201 ? -12.762 -1.831 0.355 1.00 81.56 201 LYS A O 1
ATOM 1574 N N . ASN A 1 202 ? -11.051 -1.782 -1.089 1.00 85.25 202 ASN A N 1
ATOM 1575 C CA . ASN A 1 202 ? -11.779 -1.005 -2.094 1.00 85.25 202 ASN A CA 1
ATOM 1576 C C . ASN A 1 202 ? -13.035 -1.737 -2.591 1.00 85.25 202 ASN A C 1
ATOM 1578 O O . ASN A 1 202 ? -14.048 -1.100 -2.857 1.00 85.25 202 ASN A O 1
ATOM 1582 N N . ALA A 1 203 ? -12.993 -3.068 -2.703 1.00 84.06 203 ALA A N 1
ATOM 1583 C CA . ALA A 1 203 ? -14.139 -3.860 -3.136 1.00 84.06 203 ALA A CA 1
ATOM 1584 C C . ALA A 1 203 ? -15.257 -3.938 -2.083 1.00 84.06 203 ALA A C 1
ATOM 1586 O O . ALA A 1 203 ? -16.426 -3.818 -2.446 1.00 84.06 203 ALA A O 1
ATOM 1587 N N . LEU A 1 204 ? -14.917 -4.131 -0.804 1.00 75.00 204 LEU A N 1
ATOM 1588 C CA . LEU A 1 204 ? -15.884 -4.155 0.300 1.00 75.00 204 LEU A CA 1
ATOM 1589 C C . LEU A 1 204 ? -16.544 -2.795 0.486 1.00 75.00 204 LEU A C 1
ATOM 1591 O O . LEU A 1 204 ? -17.765 -2.733 0.587 1.00 75.00 204 LEU A O 1
ATOM 1595 N N . ALA A 1 205 ? -15.749 -1.729 0.393 1.00 73.94 205 ALA A N 1
ATOM 1596 C CA . ALA A 1 205 ? -16.222 -0.353 0.393 1.00 73.94 205 ALA A CA 1
ATOM 1597 C C . ALA A 1 205 ? -16.927 0.048 -0.923 1.00 73.94 205 ALA A C 1
ATOM 1599 O O . ALA A 1 205 ? -17.248 1.214 -1.118 1.00 73.94 205 ALA A O 1
ATOM 1600 N N . GLU A 1 206 ? -17.138 -0.875 -1.865 1.00 76.88 206 GLU A N 1
ATOM 1601 C CA . GLU A 1 206 ? -17.771 -0.625 -3.169 1.00 76.88 206 GLU A CA 1
ATOM 1602 C C . GLU A 1 206 ? -17.148 0.501 -4.003 1.00 76.88 206 GLU A C 1
ATOM 1604 O O . GLU A 1 206 ? -17.724 0.970 -4.985 1.00 76.88 206 GLU A O 1
ATOM 1609 N N . LEU A 1 207 ? -15.913 0.877 -3.700 1.00 81.94 207 LEU A N 1
ATOM 1610 C CA . LEU A 1 207 ? -15.192 1.879 -4.454 1.00 81.94 207 LEU A CA 1
ATOM 1611 C C . LEU A 1 207 ? -14.819 1.324 -5.828 1.00 81.94 207 LEU A C 1
ATOM 1613 O O . LEU A 1 207 ? -14.442 0.157 -5.985 1.00 81.94 207 LEU A O 1
ATOM 1617 N N . TRP A 1 208 ? -14.876 2.180 -6.842 1.00 86.50 208 TRP A N 1
ATOM 1618 C CA . TRP A 1 208 ? -14.433 1.860 -8.198 1.00 86.50 208 TRP A CA 1
ATOM 1619 C C . TRP A 1 208 ? -12.919 2.049 -8.358 1.00 86.50 208 TRP A C 1
ATOM 1621 O O . TRP A 1 208 ? -12.420 2.694 -9.280 1.00 86.50 208 TRP A O 1
ATOM 1631 N N . TRP A 1 209 ? -12.185 1.453 -7.420 1.00 89.81 209 TRP A N 1
ATOM 1632 C CA . TRP A 1 209 ? -10.734 1.367 -7.419 1.00 89.81 209 TRP A CA 1
ATOM 1633 C C . TRP A 1 209 ? -10.308 -0.098 -7.367 1.00 89.81 209 TRP A C 1
ATOM 1635 O O . TRP A 1 209 ? -10.875 -0.917 -6.643 1.00 89.81 209 TRP A O 1
ATOM 1645 N N . GLY A 1 210 ? -9.271 -0.430 -8.128 1.00 92.19 210 GLY A N 1
ATOM 1646 C CA . GLY A 1 210 ? -8.491 -1.643 -7.921 1.00 92.19 210 GLY A CA 1
ATOM 1647 C C . GLY A 1 210 ? -7.610 -1.537 -6.672 1.00 92.19 210 GLY A C 1
ATOM 1648 O O . GLY A 1 210 ? -7.588 -0.505 -6.005 1.00 92.19 210 GLY A O 1
ATOM 1649 N N . GLY A 1 211 ? -6.826 -2.567 -6.365 1.00 93.50 211 GLY A N 1
ATOM 1650 C CA . GLY A 1 211 ? -5.890 -2.532 -5.237 1.00 93.50 211 GLY A CA 1
ATOM 1651 C C . GLY A 1 211 ? -4.439 -2.437 -5.669 1.00 93.50 211 GLY A C 1
ATOM 1652 O O . GLY A 1 211 ? -3.955 -3.255 -6.460 1.00 93.50 211 GLY A O 1
ATOM 1653 N N . GLY A 1 212 ? -3.739 -1.450 -5.116 1.00 95.81 212 GLY A N 1
ATOM 1654 C CA . GLY A 1 212 ? -2.302 -1.298 -5.282 1.00 95.81 212 GLY A CA 1
ATOM 1655 C C . GLY A 1 212 ? -1.615 -0.852 -3.999 1.00 95.81 212 GLY A C 1
ATOM 1656 O O . GLY A 1 212 ? -2.267 -0.537 -3.008 1.00 95.81 212 GLY A O 1
ATOM 1657 N N . LYS A 1 213 ? -0.286 -0.835 -4.007 1.00 96.69 213 LYS A N 1
ATOM 1658 C CA . LYS A 1 213 ? 0.513 -0.290 -2.913 1.00 96.69 213 LYS A CA 1
ATOM 1659 C C . LYS A 1 213 ? 1.839 0.250 -3.411 1.00 96.69 213 LYS A C 1
ATOM 1661 O O . LYS A 1 213 ? 2.512 -0.401 -4.201 1.00 96.69 213 LYS A O 1
ATOM 1666 N N . GLY A 1 214 ? 2.232 1.409 -2.911 1.00 96.12 214 GLY A N 1
ATOM 1667 C CA . GLY A 1 214 ? 3.543 1.983 -3.140 1.00 96.12 214 GLY A CA 1
ATOM 1668 C C . GLY A 1 214 ? 4.478 1.657 -1.991 1.00 96.12 214 GLY A C 1
ATOM 1669 O O . GLY A 1 214 ? 4.039 1.665 -0.842 1.00 96.12 214 GLY A O 1
ATOM 1670 N N . ILE A 1 215 ? 5.752 1.400 -2.271 1.00 94.50 215 ILE A N 1
ATOM 1671 C CA . ILE A 1 215 ? 6.773 1.273 -1.228 1.00 94.50 215 ILE A CA 1
ATOM 1672 C C . ILE A 1 215 ? 8.050 1.994 -1.654 1.00 94.50 215 ILE A C 1
ATOM 1674 O O . ILE A 1 215 ? 8.565 1.773 -2.748 1.00 94.50 215 ILE A O 1
ATOM 1678 N N . ILE A 1 216 ? 8.576 2.817 -0.752 1.00 92.00 216 ILE A N 1
ATOM 1679 C CA . ILE A 1 216 ? 9.894 3.447 -0.808 1.00 92.00 216 ILE A CA 1
ATOM 1680 C C . ILE A 1 216 ? 10.704 2.883 0.366 1.00 92.00 216 ILE A C 1
ATOM 1682 O O . ILE A 1 216 ? 10.287 2.996 1.520 1.00 92.00 216 ILE A O 1
ATOM 1686 N N . ALA A 1 217 ? 11.826 2.223 0.074 1.00 88.56 217 ALA A N 1
ATOM 1687 C CA . ALA A 1 217 ? 12.678 1.614 1.092 1.00 88.56 217 ALA A CA 1
ATOM 1688 C C . ALA A 1 217 ? 13.700 2.633 1.621 1.00 88.56 217 ALA A C 1
ATOM 1690 O O . ALA A 1 217 ? 14.571 3.076 0.876 1.00 88.56 217 ALA A O 1
ATOM 1691 N N . ARG A 1 218 ? 13.616 2.995 2.905 1.00 78.38 218 ARG A N 1
ATOM 1692 C CA . ARG A 1 218 ? 14.472 4.025 3.528 1.00 78.38 218 ARG A CA 1
ATOM 1693 C C . ARG A 1 218 ? 15.948 3.617 3.595 1.00 78.38 218 ARG A C 1
ATOM 1695 O O . ARG A 1 218 ? 16.828 4.444 3.422 1.00 78.38 218 ARG A O 1
ATOM 1702 N N . ASN A 1 219 ? 16.234 2.334 3.784 1.00 70.81 219 ASN A N 1
ATOM 1703 C CA . ASN A 1 219 ? 17.581 1.818 4.040 1.00 70.81 219 ASN A CA 1
ATOM 1704 C C . ASN A 1 219 ? 18.269 1.188 2.812 1.00 70.81 219 ASN A C 1
ATOM 1706 O O . ASN A 1 219 ? 19.182 0.383 2.968 1.00 70.81 219 ASN A O 1
ATOM 1710 N N . SER A 1 220 ? 17.876 1.528 1.579 1.00 59.16 220 SER A N 1
ATOM 1711 C CA . SER A 1 220 ? 18.413 0.878 0.367 1.00 59.16 220 SER A CA 1
ATOM 1712 C C . SER A 1 220 ? 19.830 1.322 -0.048 1.00 59.16 220 SER A C 1
ATOM 1714 O O . SER A 1 220 ? 20.216 1.133 -1.201 1.00 59.16 220 SER A O 1
ATOM 1716 N N . GLY A 1 221 ? 20.605 1.920 0.863 1.00 53.12 221 GLY A N 1
ATOM 1717 C CA . GLY A 1 221 ? 22.047 2.131 0.691 1.00 53.12 221 GLY A CA 1
ATOM 1718 C C . GLY A 1 221 ? 22.488 3.411 -0.025 1.00 53.12 221 GLY A C 1
ATOM 1719 O O . GLY A 1 221 ? 23.663 3.518 -0.366 1.00 53.12 221 GLY A O 1
ATOM 1720 N N . VAL A 1 222 ? 21.608 4.396 -0.249 1.00 51.50 222 VAL A N 1
ATOM 1721 C CA . VAL A 1 222 ? 22.024 5.710 -0.776 1.00 51.50 222 VAL A CA 1
ATOM 1722 C C . VAL A 1 222 ? 21.179 6.839 -0.163 1.00 51.50 222 VAL A C 1
ATOM 1724 O O . VAL A 1 222 ? 20.026 7.035 -0.528 1.00 51.50 222 VAL A O 1
ATOM 1727 N N . ALA A 1 223 ? 21.767 7.589 0.774 1.00 49.72 223 ALA A N 1
ATOM 1728 C CA . ALA A 1 223 ? 21.392 8.962 1.151 1.00 49.72 223 ALA A CA 1
ATOM 1729 C C . ALA A 1 223 ? 19.960 9.258 1.670 1.00 49.72 223 ALA A C 1
ATOM 1731 O O . ALA A 1 223 ? 19.579 10.430 1.703 1.00 49.72 223 ALA A O 1
ATOM 1732 N N . PHE A 1 224 ? 19.172 8.263 2.095 1.00 58.66 224 PHE A N 1
ATOM 1733 C CA . PHE A 1 224 ? 17.819 8.494 2.626 1.00 58.66 224 PHE A CA 1
ATOM 1734 C C . PHE A 1 224 ? 17.561 7.860 4.002 1.00 58.66 224 PHE A C 1
ATOM 1736 O O . PHE A 1 224 ? 16.575 7.159 4.221 1.00 58.66 224 PHE A O 1
ATOM 1743 N N . GLU A 1 225 ? 18.449 8.139 4.953 1.00 57.62 225 GLU A N 1
ATOM 1744 C CA . GLU A 1 225 ? 18.262 7.775 6.361 1.00 57.62 225 GLU A CA 1
ATOM 1745 C C . GLU A 1 225 ? 17.402 8.812 7.112 1.00 57.62 225 GLU A C 1
ATOM 1747 O O . GLU A 1 225 ? 16.918 9.788 6.537 1.00 57.62 225 GLU A O 1
ATOM 1752 N N . GLU A 1 226 ? 17.144 8.581 8.400 1.00 53.91 226 GLU A N 1
ATOM 1753 C CA . GLU A 1 226 ? 16.329 9.456 9.264 1.00 53.91 226 GLU A CA 1
ATOM 1754 C C . GLU A 1 226 ? 16.859 10.904 9.337 1.00 53.91 226 GLU A C 1
ATOM 1756 O O . GLU A 1 226 ? 16.079 11.836 9.512 1.00 53.91 226 GLU A O 1
ATOM 1761 N N . GLU A 1 227 ? 18.155 11.081 9.070 1.00 54.62 227 GLU A N 1
ATOM 1762 C CA . GLU A 1 227 ? 18.899 12.348 9.048 1.00 54.62 227 GLU A CA 1
ATOM 1763 C C . GLU A 1 227 ? 18.998 12.990 7.649 1.00 54.62 227 GLU A C 1
ATOM 1765 O O . GLU A 1 227 ? 19.701 13.985 7.458 1.00 54.62 227 GLU A O 1
ATOM 1770 N N . ALA A 1 228 ? 18.318 12.440 6.635 1.00 64.00 228 ALA A N 1
ATOM 1771 C CA . ALA A 1 228 ? 18.360 12.999 5.287 1.00 64.00 228 ALA A CA 1
ATOM 1772 C C . ALA A 1 228 ? 17.836 14.444 5.262 1.00 64.00 228 ALA A C 1
ATOM 1774 O O . ALA A 1 228 ? 16.770 14.757 5.800 1.00 64.00 228 ALA A O 1
ATOM 1775 N N . SER A 1 229 ? 18.559 15.324 4.565 1.00 74.50 229 SER A N 1
ATOM 1776 C CA . SER A 1 229 ? 18.149 16.721 4.406 1.00 74.50 229 SER A CA 1
ATOM 1777 C C . SER A 1 229 ? 16.769 16.823 3.745 1.00 74.50 229 SER A C 1
ATOM 1779 O O . SER A 1 229 ? 16.384 15.990 2.916 1.00 74.50 229 SER A O 1
ATOM 1781 N N . SER A 1 230 ? 16.031 17.893 4.051 1.00 79.75 230 SER A N 1
ATOM 1782 C CA . SER A 1 230 ? 14.719 18.169 3.444 1.00 79.75 230 SER A CA 1
ATOM 1783 C C . SER A 1 230 ? 14.761 18.143 1.909 1.00 79.75 230 SER A C 1
ATOM 1785 O O . SER A 1 230 ? 13.825 17.669 1.265 1.00 79.75 230 SER A O 1
ATOM 1787 N N . LEU A 1 231 ? 15.879 18.572 1.314 1.00 82.75 231 LEU A N 1
ATOM 1788 C CA . LEU A 1 231 ? 16.094 18.558 -0.129 1.00 82.75 231 LEU A CA 1
ATOM 1789 C C . LEU A 1 231 ? 16.287 17.139 -0.687 1.00 82.75 231 LEU A C 1
ATOM 1791 O O . LEU A 1 231 ? 15.684 16.803 -1.705 1.00 82.75 231 LEU A O 1
ATOM 1795 N N . GLN A 1 232 ? 17.071 16.286 -0.020 1.00 81.88 232 GLN A N 1
ATOM 1796 C CA . GLN A 1 232 ? 17.220 14.875 -0.406 1.00 81.88 232 GLN A CA 1
ATOM 1797 C C . GLN A 1 232 ? 15.883 14.143 -0.327 1.00 81.88 232 GLN A C 1
ATOM 1799 O O . GLN A 1 232 ? 15.508 13.450 -1.273 1.00 81.88 232 GLN A O 1
ATOM 1804 N N . ARG A 1 233 ? 15.123 14.367 0.753 1.00 87.94 233 ARG A N 1
ATOM 1805 C CA . ARG A 1 233 ? 13.774 13.818 0.902 1.00 87.94 233 ARG A CA 1
ATOM 1806 C C . ARG A 1 233 ? 12.877 14.220 -0.257 1.00 87.94 233 ARG A C 1
ATOM 1808 O O . ARG A 1 233 ? 12.317 13.360 -0.932 1.00 87.94 233 ARG A O 1
ATOM 1815 N N . ARG A 1 234 ? 12.808 15.518 -0.546 1.00 90.12 234 ARG A N 1
ATOM 1816 C CA . ARG A 1 234 ? 12.014 16.036 -1.659 1.00 90.12 234 ARG A CA 1
ATOM 1817 C C . ARG A 1 234 ? 12.400 15.390 -2.992 1.00 90.12 234 ARG A C 1
ATOM 1819 O O . ARG A 1 234 ? 11.515 14.987 -3.741 1.00 90.12 234 ARG A O 1
ATOM 1826 N N . LEU A 1 235 ? 13.696 15.236 -3.277 1.00 89.00 235 LEU A N 1
ATOM 1827 C CA . LEU A 1 235 ? 14.177 14.600 -4.510 1.00 89.00 235 LEU A CA 1
ATOM 1828 C C . LEU A 1 235 ? 13.701 13.147 -4.654 1.00 89.00 235 LEU A C 1
ATOM 1830 O O . LEU A 1 235 ? 13.306 12.758 -5.754 1.00 89.00 235 LEU A O 1
ATOM 1834 N N . VAL A 1 236 ? 13.710 12.363 -3.569 1.00 90.06 236 VAL A N 1
ATOM 1835 C CA . VAL A 1 236 ? 13.221 10.970 -3.553 1.00 90.06 236 VAL A CA 1
ATOM 1836 C C . VAL A 1 236 ? 11.741 10.908 -3.934 1.00 90.06 236 VAL A C 1
ATOM 1838 O O . VAL A 1 236 ? 11.357 10.104 -4.785 1.00 90.06 236 VAL A O 1
ATOM 1841 N N . PHE A 1 237 ? 10.916 11.779 -3.352 1.00 93.31 237 PHE A N 1
ATOM 1842 C CA . PHE A 1 237 ? 9.471 11.795 -3.592 1.00 93.31 237 PHE A CA 1
ATOM 1843 C C . PHE A 1 237 ? 9.085 12.413 -4.946 1.00 93.31 237 PHE A C 1
ATOM 1845 O O . PHE A 1 237 ? 8.171 11.916 -5.603 1.00 93.31 237 PHE A O 1
ATOM 1852 N N . GLU A 1 238 ? 9.815 13.418 -5.441 1.00 94.06 238 GLU A N 1
ATOM 1853 C CA . GLU A 1 238 ? 9.670 13.896 -6.825 1.00 94.06 238 GLU A CA 1
ATOM 1854 C C . GLU A 1 238 ? 10.026 12.791 -7.835 1.00 94.06 238 GLU A C 1
ATOM 1856 O O . GLU A 1 238 ? 9.342 12.578 -8.843 1.00 94.06 238 GLU A O 1
ATOM 1861 N N . GLU A 1 239 ? 11.102 12.051 -7.577 1.00 91.81 239 GLU A N 1
ATOM 1862 C CA . GLU A 1 239 ? 11.474 10.904 -8.397 1.00 91.81 239 GLU A CA 1
ATOM 1863 C C . GLU A 1 239 ? 10.393 9.823 -8.381 1.00 91.81 239 GLU A C 1
ATOM 1865 O O . GLU A 1 239 ? 10.005 9.338 -9.448 1.00 91.81 239 GLU A O 1
ATOM 1870 N N . TYR A 1 240 ? 9.844 9.521 -7.206 1.00 94.69 240 TYR A N 1
ATOM 1871 C CA . TYR A 1 240 ? 8.733 8.593 -7.085 1.00 94.69 240 TYR A CA 1
ATOM 1872 C C . TYR A 1 240 ? 7.508 9.068 -7.875 1.00 94.69 240 TYR A C 1
ATOM 1874 O O . TYR A 1 240 ? 6.937 8.296 -8.641 1.00 94.69 240 TYR A O 1
ATOM 1882 N N . GLY A 1 241 ? 7.154 10.356 -7.811 1.00 95.62 241 GLY A N 1
ATOM 1883 C CA . GLY A 1 241 ? 6.090 10.925 -8.644 1.00 95.62 241 GLY A CA 1
ATOM 1884 C C . GLY A 1 241 ? 6.351 10.744 -10.146 1.00 95.62 241 GLY A C 1
ATOM 1885 O O . GLY A 1 241 ? 5.454 10.364 -10.898 1.00 95.62 241 GLY A O 1
ATOM 1886 N N . SER A 1 242 ? 7.598 10.913 -10.591 1.00 94.38 242 SER A N 1
ATOM 1887 C CA . SER A 1 242 ? 7.989 10.658 -11.987 1.00 94.38 242 SER A CA 1
ATOM 1888 C C . SER A 1 242 ? 7.855 9.175 -12.363 1.00 94.38 242 SER A C 1
ATOM 1890 O O . SER A 1 242 ? 7.418 8.847 -13.471 1.00 94.38 242 SER A O 1
ATOM 1892 N N . PHE A 1 243 ? 8.197 8.271 -11.440 1.00 94.00 243 PHE A N 1
ATOM 1893 C CA . PHE A 1 243 ? 7.975 6.834 -11.587 1.00 94.00 243 PHE A CA 1
ATOM 1894 C C . PHE A 1 243 ? 6.480 6.510 -11.701 1.00 94.00 243 PHE A C 1
ATOM 1896 O O . PHE A 1 243 ? 6.097 5.836 -12.657 1.00 94.00 243 PHE A O 1
ATOM 1903 N N . ILE A 1 244 ? 5.624 7.062 -10.837 1.00 95.38 244 ILE A N 1
ATOM 1904 C CA . ILE A 1 244 ? 4.168 6.877 -10.909 1.00 95.38 244 ILE A CA 1
ATOM 1905 C C . ILE A 1 244 ? 3.600 7.371 -12.246 1.00 95.38 244 ILE A C 1
ATOM 1907 O O . ILE A 1 244 ? 2.837 6.653 -12.891 1.00 95.38 244 ILE A O 1
ATOM 1911 N N . SER A 1 245 ? 4.015 8.546 -12.731 1.00 93.38 245 SER A N 1
ATOM 1912 C CA . SER A 1 245 ? 3.625 9.039 -14.064 1.00 93.38 245 SER A CA 1
ATOM 1913 C C . SER A 1 245 ? 3.988 8.055 -15.182 1.00 93.38 245 SER A C 1
ATOM 1915 O O . SER A 1 245 ? 3.227 7.882 -16.136 1.00 93.38 245 SER A O 1
ATOM 1917 N N . SER A 1 246 ? 5.117 7.349 -15.058 1.00 92.00 246 SER A N 1
ATOM 1918 C CA . SER A 1 246 ? 5.538 6.346 -16.043 1.00 92.00 246 SER A CA 1
ATOM 1919 C C . SER A 1 246 ? 4.636 5.105 -16.091 1.00 92.00 246 SER A C 1
ATOM 1921 O O . SER A 1 246 ? 4.613 4.420 -17.114 1.00 92.00 246 SER A O 1
ATOM 1923 N N . LEU A 1 247 ? 3.852 4.861 -15.032 1.00 89.69 247 LEU A N 1
ATOM 1924 C CA . 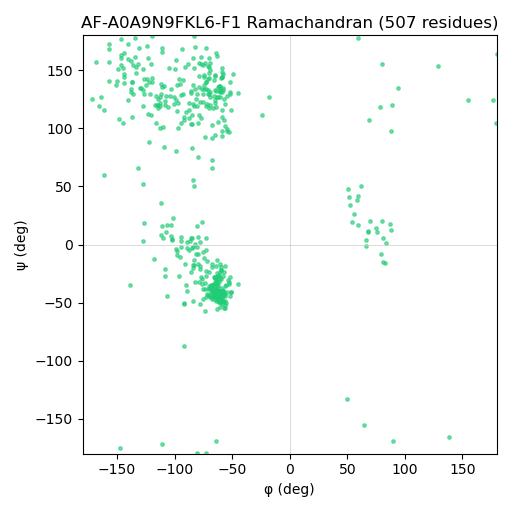LEU A 1 247 ? 2.851 3.793 -14.959 1.00 89.69 247 LEU A CA 1
ATOM 1925 C C . LEU A 1 247 ? 1.532 4.162 -15.653 1.00 89.69 247 LEU A C 1
ATOM 1927 O O . LEU A 1 247 ? 0.632 3.330 -15.708 1.00 89.69 247 LEU A O 1
ATOM 1931 N N . LYS A 1 248 ? 1.405 5.385 -16.191 1.00 89.75 248 LYS A N 1
ATOM 1932 C CA . LYS A 1 248 ? 0.279 5.829 -17.034 1.00 89.75 248 LYS A CA 1
ATOM 1933 C C . LYS A 1 248 ? -1.105 5.566 -16.420 1.00 89.75 248 LYS A C 1
ATOM 1935 O O . LYS A 1 248 ? -2.026 5.151 -17.116 1.00 89.75 248 LYS A O 1
ATOM 1940 N N . GLY A 1 249 ? -1.240 5.796 -15.115 1.00 87.62 249 GLY A N 1
ATOM 1941 C CA . GLY A 1 249 ? -2.513 5.655 -14.407 1.00 87.62 249 GLY A CA 1
ATOM 1942 C C . GLY A 1 249 ? -2.885 4.225 -14.017 1.00 87.62 249 GLY A C 1
ATOM 1943 O O . GLY A 1 249 ? -3.958 4.024 -13.461 1.00 87.62 249 GLY A O 1
ATOM 1944 N N . CYS A 1 250 ? -2.010 3.233 -14.227 1.00 90.44 250 CYS A N 1
ATOM 1945 C CA . CYS A 1 250 ? -2.224 1.884 -13.689 1.00 90.44 250 CYS A CA 1
ATOM 1946 C C . CYS A 1 250 ? -2.271 1.863 -12.153 1.00 90.44 250 CYS A C 1
ATOM 1948 O O . CYS A 1 250 ? -2.903 0.978 -11.579 1.00 90.44 250 CYS A O 1
ATOM 1950 N N . TYR A 1 251 ? -1.608 2.824 -11.504 1.00 96.50 251 TYR A N 1
ATOM 1951 C CA . TYR A 1 251 ? -1.588 2.987 -10.058 1.00 96.50 251 TYR A CA 1
ATOM 1952 C C . TYR A 1 251 ? -1.729 4.465 -9.671 1.00 96.50 251 TYR A C 1
ATOM 1954 O O . TYR A 1 251 ? -1.054 5.324 -10.244 1.00 96.50 251 TYR A O 1
ATOM 1962 N N . VAL A 1 252 ? -2.597 4.737 -8.698 1.00 96.25 252 VAL A N 1
ATOM 1963 C CA . VAL A 1 252 ? -2.827 6.039 -8.070 1.00 96.25 252 VAL A CA 1
ATOM 1964 C C . VAL A 1 252 ? -2.361 5.950 -6.621 1.00 96.25 252 VAL A C 1
ATOM 1966 O O . VAL A 1 252 ? -2.865 5.136 -5.846 1.00 96.25 252 VAL A O 1
ATOM 1969 N N . THR A 1 253 ? -1.379 6.776 -6.264 1.00 95.75 253 THR A N 1
ATOM 1970 C CA . THR A 1 253 ? -0.782 6.757 -4.924 1.00 95.75 253 THR A CA 1
ATOM 1971 C C . THR A 1 253 ? -1.528 7.657 -3.938 1.00 95.75 253 THR A C 1
ATOM 1973 O O . THR A 1 253 ? -2.136 8.645 -4.324 1.00 95.75 253 THR A O 1
ATOM 1976 N N . ALA A 1 254 ? -1.423 7.357 -2.649 1.00 92.69 254 ALA A N 1
ATOM 1977 C CA . ALA A 1 254 ? -1.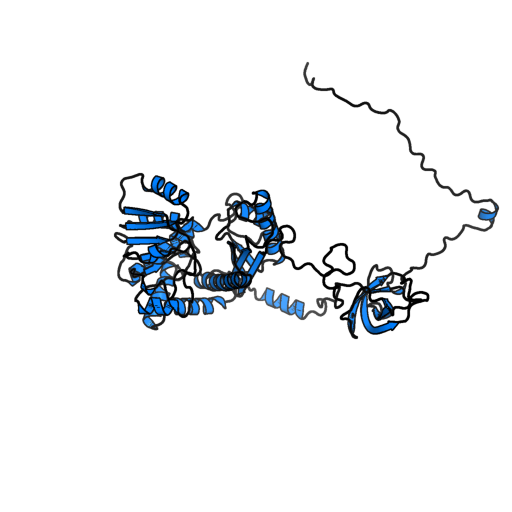896 8.183 -1.541 1.00 92.69 254 ALA A CA 1
ATOM 1978 C C . ALA A 1 254 ? -0.823 8.280 -0.440 1.00 92.69 254 ALA A C 1
ATOM 1980 O O . ALA A 1 254 ? 0.231 7.641 -0.542 1.00 92.69 254 ALA A O 1
ATOM 1981 N N . LYS A 1 255 ? -1.098 9.049 0.619 1.00 88.94 255 LYS A N 1
ATOM 1982 C CA . LYS A 1 255 ? -0.250 9.116 1.820 1.00 88.94 255 LYS A CA 1
ATOM 1983 C C . LYS A 1 255 ? -0.353 7.811 2.621 1.00 88.94 255 LYS A C 1
ATOM 1985 O O . LYS A 1 255 ? -1.435 7.236 2.719 1.00 88.94 255 LYS A O 1
ATOM 1990 N N . ASP A 1 256 ? 0.751 7.349 3.203 1.00 87.75 256 ASP A N 1
ATOM 1991 C CA . ASP A 1 256 ? 0.778 6.225 4.153 1.00 87.75 256 ASP A CA 1
ATOM 1992 C C . ASP A 1 256 ? 1.880 6.415 5.214 1.00 87.75 256 ASP A C 1
ATOM 1994 O O . ASP A 1 256 ? 2.544 7.453 5.271 1.00 87.75 256 ASP A O 1
ATOM 1998 N N . VAL A 1 257 ? 2.072 5.404 6.067 1.00 81.75 257 VAL A N 1
ATOM 1999 C CA . VAL A 1 257 ? 3.104 5.337 7.107 1.00 81.75 257 VAL A CA 1
ATOM 2000 C C . VAL A 1 257 ? 4.471 5.784 6.579 1.00 81.75 257 VAL A C 1
ATOM 2002 O O . VAL A 1 257 ? 4.962 5.308 5.551 1.00 81.75 257 VAL A O 1
ATOM 2005 N N . GLY A 1 258 ? 5.095 6.692 7.331 1.00 82.62 258 GLY A N 1
ATOM 2006 C CA . GLY A 1 258 ? 6.423 7.235 7.048 1.00 82.62 258 GLY A CA 1
ATOM 2007 C C . GLY A 1 258 ? 6.449 8.393 6.046 1.00 82.62 258 GLY A C 1
ATOM 2008 O O . GLY A 1 258 ? 7.542 8.893 5.750 1.00 82.62 258 GLY A O 1
ATOM 2009 N N . MET A 1 259 ? 5.290 8.825 5.534 1.00 86.19 259 MET A N 1
ATOM 2010 C CA . MET A 1 259 ? 5.145 10.008 4.680 1.00 86.19 259 MET A CA 1
ATOM 2011 C C . MET A 1 259 ? 4.649 11.238 5.449 1.00 86.19 259 MET A C 1
ATOM 2013 O O . MET A 1 259 ? 3.871 11.140 6.400 1.00 86.19 259 MET A O 1
ATOM 2017 N N . LYS A 1 260 ? 5.053 12.410 4.967 1.00 85.81 260 LYS A N 1
ATOM 2018 C CA . LYS A 1 260 ? 4.624 13.741 5.395 1.00 85.81 260 LYS A CA 1
ATOM 2019 C C . LYS A 1 260 ? 3.790 14.408 4.297 1.00 85.81 260 LYS A C 1
ATOM 2021 O O . LYS A 1 260 ? 3.712 13.896 3.180 1.00 85.81 260 LYS A O 1
ATOM 2026 N N . ASP A 1 261 ? 3.148 15.528 4.608 1.00 85.94 261 ASP A N 1
ATOM 2027 C CA . ASP A 1 261 ? 2.340 16.245 3.611 1.00 85.94 261 ASP A CA 1
ATOM 2028 C C . ASP A 1 261 ? 3.222 16.858 2.514 1.00 85.94 261 ASP A C 1
ATOM 2030 O O . ASP A 1 261 ? 2.878 16.783 1.335 1.00 85.94 261 ASP A O 1
ATOM 2034 N N . GLU A 1 262 ? 4.429 17.310 2.862 1.00 89.38 262 GLU A N 1
ATOM 2035 C CA . GLU A 1 262 ? 5.409 17.837 1.905 1.00 89.38 262 GLU A CA 1
ATOM 2036 C C . GLU A 1 262 ? 5.869 16.770 0.896 1.00 89.38 262 GLU A C 1
ATOM 2038 O O . GLU A 1 262 ? 6.222 17.084 -0.243 1.00 89.38 262 GLU A O 1
ATOM 2043 N N . ASP A 1 263 ? 5.838 15.491 1.282 1.00 91.94 263 ASP A N 1
ATOM 2044 C CA . ASP A 1 263 ? 6.165 14.386 0.377 1.00 91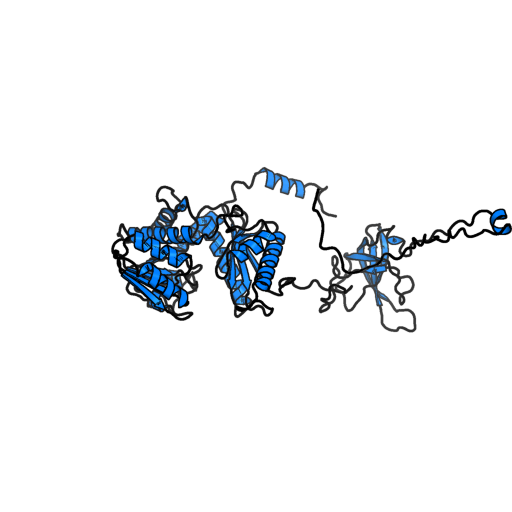.94 263 ASP A CA 1
ATOM 2045 C C . ASP A 1 263 ? 5.078 14.195 -0.682 1.00 91.94 263 ASP A C 1
ATOM 2047 O O . ASP A 1 263 ? 5.377 13.925 -1.848 1.00 91.94 263 ASP A O 1
ATOM 2051 N N . MET A 1 264 ? 3.810 14.362 -0.292 1.00 93.38 264 MET A N 1
ATOM 2052 C CA . MET A 1 264 ? 2.683 14.303 -1.222 1.00 93.38 264 MET A CA 1
ATOM 2053 C C . MET A 1 264 ? 2.718 15.479 -2.196 1.00 93.38 264 MET A C 1
ATOM 2055 O O . MET A 1 264 ? 2.457 15.293 -3.384 1.00 93.38 264 MET A O 1
ATOM 2059 N N . GLU A 1 265 ? 3.115 16.666 -1.735 1.00 92.31 265 GLU A N 1
ATOM 2060 C CA . GLU A 1 265 ? 3.350 17.824 -2.605 1.00 92.31 265 GLU A CA 1
ATOM 2061 C C . GLU A 1 265 ? 4.496 17.572 -3.596 1.00 92.31 265 GLU A C 1
ATOM 2063 O O . GLU A 1 265 ? 4.376 17.869 -4.790 1.00 92.31 265 GLU A O 1
ATOM 2068 N N . ALA A 1 266 ? 5.592 16.961 -3.134 1.00 93.69 266 ALA A N 1
ATOM 2069 C CA . ALA A 1 266 ? 6.717 16.580 -3.982 1.00 93.69 266 ALA A CA 1
ATOM 2070 C C . ALA A 1 266 ? 6.300 15.572 -5.069 1.00 93.69 266 ALA A C 1
ATOM 2072 O O . ALA A 1 266 ? 6.606 15.779 -6.247 1.00 93.69 266 ALA A O 1
ATOM 2073 N N . ILE A 1 267 ? 5.538 14.533 -4.711 1.00 95.62 267 ILE A N 1
ATOM 2074 C CA . ILE A 1 267 ? 4.956 13.580 -5.670 1.00 95.62 267 ILE A CA 1
ATOM 2075 C C . ILE A 1 267 ? 4.053 14.312 -6.670 1.00 95.62 267 ILE A C 1
ATOM 2077 O O . ILE A 1 267 ? 4.227 14.168 -7.885 1.00 95.62 267 ILE A O 1
ATOM 2081 N N . PHE A 1 268 ? 3.118 15.128 -6.179 1.00 96.12 268 PHE A N 1
ATOM 2082 C CA . PHE A 1 268 ? 2.140 15.843 -7.002 1.00 96.12 268 PHE A CA 1
ATOM 2083 C C . PHE A 1 268 ? 2.784 16.806 -8.006 1.00 96.12 268 PHE A C 1
ATOM 2085 O O . PHE A 1 268 ? 2.275 16.997 -9.116 1.00 96.12 268 PHE A O 1
ATOM 2092 N N . SER A 1 269 ? 3.962 17.346 -7.679 1.00 95.12 269 SER A N 1
ATOM 2093 C CA . SER A 1 269 ? 4.736 18.174 -8.608 1.00 95.12 269 SER A CA 1
ATOM 2094 C C . SER A 1 269 ? 5.128 17.438 -9.901 1.00 95.12 269 SER A C 1
ATOM 2096 O O . SER A 1 269 ? 5.392 18.087 -10.915 1.00 95.12 269 SER A O 1
ATOM 2098 N N . LYS A 1 270 ? 5.155 16.092 -9.896 1.00 95.88 270 LYS A N 1
ATOM 2099 C CA . LYS A 1 270 ? 5.544 15.252 -11.046 1.00 95.88 270 LYS A CA 1
ATOM 2100 C C . LYS A 1 270 ? 4.442 14.331 -11.572 1.00 95.88 270 LYS A C 1
ATOM 2102 O O . LYS A 1 270 ? 4.616 13.766 -12.655 1.00 95.88 270 LYS A O 1
ATOM 2107 N N . THR A 1 271 ? 3.334 14.153 -10.851 1.00 95.06 271 THR A N 1
ATOM 2108 C CA . THR A 1 271 ? 2.221 13.289 -11.280 1.00 95.06 271 THR A CA 1
ATOM 2109 C C . THR A 1 271 ? 0.855 13.819 -10.866 1.00 95.06 271 THR A C 1
ATOM 2111 O O . THR A 1 271 ? 0.708 14.494 -9.853 1.00 95.06 271 THR A O 1
ATOM 2114 N N . ARG A 1 272 ? -0.168 13.479 -11.656 1.00 92.88 272 ARG A N 1
ATOM 2115 C CA . ARG A 1 272 ? -1.585 13.657 -11.299 1.00 92.88 272 ARG A CA 1
ATOM 2116 C C . ARG A 1 272 ? -2.222 12.383 -10.748 1.00 92.88 272 ARG A C 1
ATOM 2118 O O . ARG A 1 272 ? -3.328 12.435 -10.233 1.00 92.88 272 ARG A O 1
ATOM 2125 N N . PHE A 1 273 ? -1.527 11.249 -10.817 1.00 95.50 273 PHE A N 1
ATOM 2126 C CA . PHE A 1 273 ? -1.999 9.973 -10.279 1.00 95.50 273 PHE A CA 1
ATOM 2127 C C . PHE A 1 273 ? -1.690 9.872 -8.779 1.00 95.50 273 PHE A C 1
ATOM 2129 O O . PHE A 1 273 ? -1.008 8.953 -8.328 1.00 95.50 273 PHE A O 1
ATOM 2136 N N . THR A 1 274 ? -2.159 10.854 -8.011 1.00 94.06 274 THR A N 1
ATOM 2137 C CA . THR A 1 274 ? -2.004 10.903 -6.557 1.00 94.06 274 THR A CA 1
ATOM 2138 C C . THR A 1 274 ? -3.237 11.514 -5.892 1.00 94.06 274 THR A C 1
ATOM 2140 O O . THR A 1 274 ? -3.825 12.449 -6.428 1.00 94.06 274 THR A O 1
ATOM 2143 N N . THR A 1 275 ? -3.609 11.009 -4.719 1.00 90.50 275 THR A N 1
ATOM 2144 C CA . THR A 1 275 ? -4.614 11.591 -3.812 1.00 90.50 275 THR A CA 1
ATOM 2145 C C . THR A 1 275 ? -3.932 12.112 -2.542 1.00 90.50 275 THR A C 1
ATOM 2147 O O . THR A 1 275 ? -2.703 12.179 -2.502 1.00 90.50 275 THR A O 1
ATOM 2150 N N . CYS A 1 276 ? -4.701 12.526 -1.524 1.00 86.50 276 CYS A N 1
ATOM 2151 C CA . CYS A 1 276 ? -4.184 13.078 -0.260 1.00 86.50 276 CYS A CA 1
ATOM 2152 C C . CYS A 1 276 ? -3.257 14.292 -0.439 1.00 86.50 276 CYS A C 1
ATOM 2154 O O . CYS A 1 276 ? -2.386 14.550 0.388 1.00 86.50 276 CYS A O 1
ATOM 2156 N N . ILE A 1 277 ? -3.435 15.026 -1.537 1.00 88.44 277 ILE A N 1
ATOM 2157 C CA . ILE A 1 277 ? -2.803 16.326 -1.746 1.00 88.44 277 ILE A CA 1
ATOM 2158 C C . ILE A 1 277 ? -3.446 17.370 -0.824 1.00 88.44 277 ILE A C 1
ATOM 2160 O O . ILE A 1 277 ? -4.597 17.213 -0.411 1.00 88.44 277 ILE A O 1
ATOM 2164 N N . SER A 1 278 ? -2.697 18.414 -0.473 1.00 83.31 278 SER A N 1
ATOM 2165 C CA . SER A 1 278 ? -3.178 19.468 0.427 1.00 83.31 278 SER A CA 1
ATOM 2166 C C . SER A 1 278 ? -4.427 20.174 -0.137 1.00 83.31 278 SER A C 1
ATOM 2168 O O . SER A 1 278 ? -4.491 20.398 -1.354 1.00 83.31 278 SER A O 1
ATOM 2170 N N . PRO A 1 279 ? -5.402 20.573 0.708 1.00 80.31 279 PRO A N 1
ATOM 2171 C CA . PRO A 1 279 ? -6.583 21.326 0.279 1.00 80.31 279 PRO A CA 1
ATOM 2172 C C . PRO A 1 279 ? -6.261 22.602 -0.501 1.00 80.31 279 PRO A C 1
ATOM 2174 O O . PRO A 1 279 ? -6.987 22.949 -1.429 1.00 80.31 279 PRO A O 1
ATOM 2177 N N . GLN A 1 280 ? -5.123 23.245 -0.214 1.00 82.19 280 GLN A N 1
ATOM 2178 C CA . GLN A 1 280 ? -4.657 24.432 -0.945 1.00 82.19 280 GLN A CA 1
ATOM 2179 C C . GLN A 1 280 ? -4.432 24.181 -2.448 1.00 82.19 280 GLN A C 1
ATOM 2181 O O . GLN A 1 280 ? -4.466 25.110 -3.248 1.00 82.19 280 GLN A O 1
ATOM 2186 N N . TYR A 1 281 ? -4.229 22.920 -2.840 1.00 80.69 281 TYR A N 1
ATOM 2187 C CA . TYR A 1 281 ? -4.072 22.487 -4.229 1.00 80.69 281 TYR A CA 1
ATOM 2188 C C . TYR A 1 281 ? -5.309 21.740 -4.762 1.00 80.69 281 TYR A C 1
ATOM 2190 O O . TYR A 1 281 ? -5.213 21.045 -5.773 1.00 80.69 281 TYR A O 1
ATOM 2198 N N . GLY A 1 282 ? -6.462 21.859 -4.090 1.00 75.31 282 GLY A N 1
ATOM 2199 C CA . GLY A 1 282 ? -7.712 21.180 -4.458 1.00 75.31 282 GLY A CA 1
ATOM 2200 C C . GLY A 1 282 ? -7.786 19.717 -4.012 1.00 75.31 282 GLY A C 1
ATOM 2201 O O . GLY A 1 282 ? -8.531 18.926 -4.586 1.00 75.31 282 GLY A O 1
ATOM 2202 N N . GLY A 1 283 ? -6.971 19.336 -3.031 1.00 82.00 283 GLY A N 1
ATOM 2203 C CA . GLY A 1 283 ? -6.898 17.982 -2.508 1.00 82.00 283 GLY A CA 1
ATOM 2204 C C . GLY A 1 283 ? -7.768 17.697 -1.286 1.00 82.00 283 GLY A C 1
ATOM 2205 O O . GLY A 1 283 ? -8.270 18.604 -0.636 1.00 82.00 283 GLY A O 1
ATOM 2206 N N . SER A 1 284 ? -7.899 16.417 -0.933 1.00 79.00 284 SER A N 1
ATOM 2207 C CA . SER A 1 284 ? -8.651 15.973 0.252 1.00 79.00 284 SER A CA 1
ATOM 2208 C C . SER A 1 284 ? -7.864 16.073 1.568 1.00 79.00 284 SER A C 1
ATOM 2210 O O . SER A 1 284 ? -8.417 15.813 2.630 1.00 79.00 284 SER A O 1
ATOM 2212 N N . GLY A 1 285 ? -6.563 16.375 1.516 1.00 79.50 285 GLY A N 1
ATOM 2213 C CA . GLY A 1 285 ? -5.691 16.389 2.688 1.00 79.50 285 GLY A CA 1
ATOM 2214 C C . GLY A 1 285 ? -5.511 15.019 3.354 1.00 79.50 285 GLY A C 1
ATOM 2215 O O . GLY A 1 285 ? -5.623 13.961 2.724 1.00 79.50 285 GLY A O 1
ATOM 2216 N N . ASN A 1 286 ? -5.177 15.057 4.644 1.00 75.31 286 ASN A N 1
ATOM 2217 C CA . ASN A 1 286 ? -4.861 13.887 5.455 1.00 75.31 286 ASN A CA 1
ATOM 2218 C C . ASN A 1 286 ? -6.126 13.044 5.752 1.00 75.31 286 ASN A C 1
ATOM 2220 O O . ASN A 1 286 ? -7.039 13.542 6.410 1.00 75.31 286 ASN A O 1
ATOM 2224 N N . PRO A 1 287 ? -6.175 11.752 5.366 1.00 75.69 287 PRO A N 1
ATOM 2225 C CA . PRO A 1 287 ? -7.363 10.908 5.535 1.00 75.69 287 PRO A CA 1
ATOM 2226 C C . PRO A 1 287 ? -7.545 10.355 6.962 1.00 75.69 287 PRO A C 1
ATOM 2228 O O . PRO A 1 287 ? -8.414 9.516 7.197 1.00 75.69 287 PRO A O 1
ATOM 2231 N N . SER A 1 288 ? -6.727 10.774 7.931 1.00 78.44 288 SER A N 1
ATOM 2232 C CA . SER A 1 288 ? -6.721 10.164 9.269 1.00 78.44 288 SER A CA 1
ATOM 2233 C C . SER A 1 288 ? -8.007 10.410 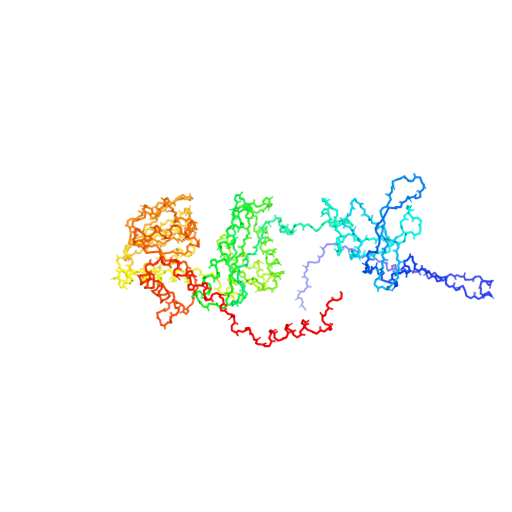10.062 1.00 78.44 288 SER A C 1
ATOM 2235 O O . SER A 1 288 ? -8.450 9.515 10.776 1.00 78.44 288 SER A O 1
ATOM 2237 N N . LEU A 1 289 ? -8.630 11.583 9.907 1.00 79.00 289 LEU A N 1
ATOM 2238 C CA . LEU A 1 289 ? -9.891 11.926 10.573 1.00 79.00 289 LEU A CA 1
ATOM 2239 C C . LEU A 1 289 ? -11.049 11.002 10.143 1.00 79.00 289 LEU A C 1
ATOM 2241 O O . LEU A 1 289 ? -11.642 10.373 11.021 1.00 79.00 289 LEU A O 1
ATOM 2245 N N . PRO A 1 290 ? -11.376 10.850 8.838 1.00 74.12 290 PRO A N 1
ATOM 2246 C CA . PRO A 1 290 ? -12.404 9.895 8.426 1.00 74.12 290 PRO A CA 1
ATOM 2247 C C . PRO A 1 290 ? -12.015 8.452 8.768 1.00 74.12 290 PRO A C 1
ATOM 2249 O O . PRO A 1 290 ? -12.877 7.695 9.200 1.00 74.12 290 PRO A O 1
ATOM 2252 N N . THR A 1 291 ? -10.728 8.086 8.698 1.00 76.62 291 THR A N 1
ATOM 2253 C CA . THR A 1 291 ? -10.269 6.749 9.122 1.00 76.62 291 THR A CA 1
ATOM 2254 C C . THR A 1 291 ? -10.625 6.466 10.586 1.00 76.62 291 THR A C 1
ATOM 2256 O O . THR A 1 291 ? -11.203 5.425 10.890 1.00 76.62 291 THR A O 1
ATOM 2259 N N . ALA A 1 292 ? -10.332 7.399 11.498 1.00 82.06 292 ALA A N 1
ATOM 2260 C CA . ALA A 1 292 ? -10.638 7.247 12.919 1.00 82.06 292 ALA A CA 1
ATOM 2261 C C . ALA A 1 292 ? -12.146 7.134 13.185 1.00 82.06 292 ALA A C 1
ATOM 2263 O O . ALA A 1 292 ? -12.567 6.289 13.973 1.00 82.06 292 ALA A O 1
ATOM 2264 N N . ARG A 1 293 ? -12.978 7.918 12.481 1.00 80.19 293 ARG A N 1
ATOM 2265 C CA . ARG A 1 293 ? -14.442 7.782 12.580 1.00 80.19 293 ARG A CA 1
ATOM 2266 C C . ARG A 1 293 ? -14.908 6.382 12.161 1.00 80.19 293 ARG A C 1
ATOM 2268 O O . ARG A 1 293 ? -15.836 5.855 12.768 1.00 80.19 293 ARG A O 1
ATOM 2275 N N . GLY A 1 294 ? -14.280 5.785 11.144 1.00 79.25 294 GLY A N 1
ATOM 2276 C CA . GLY A 1 294 ? -14.593 4.430 10.674 1.00 79.25 294 GLY A CA 1
ATOM 2277 C C . GLY A 1 294 ? -14.353 3.375 11.732 1.00 79.25 294 GLY A C 1
ATOM 2278 O O . GLY A 1 294 ? -15.238 2.565 11.993 1.00 79.25 294 GLY A O 1
ATOM 2279 N N . VAL A 1 295 ? -13.204 3.454 12.408 1.00 83.00 295 VAL A N 1
ATOM 2280 C CA . VAL A 1 295 ? -12.880 2.574 13.540 1.00 83.00 295 VAL A CA 1
ATOM 2281 C C . VAL A 1 295 ? -13.931 2.689 14.644 1.00 83.00 295 VAL A C 1
ATOM 2283 O O . VAL A 1 295 ? -14.365 1.673 15.175 1.00 83.00 295 VAL A O 1
ATOM 2286 N N . VAL A 1 296 ? -14.411 3.898 14.951 1.00 87.81 296 VAL A N 1
ATOM 2287 C CA . VAL A 1 296 ? -15.484 4.082 15.946 1.00 87.81 296 VAL A CA 1
ATOM 2288 C C . VAL A 1 296 ? -16.790 3.417 15.511 1.00 87.81 296 VAL A C 1
ATOM 2290 O O . VAL A 1 296 ? -17.424 2.758 16.328 1.00 87.81 296 VAL A O 1
ATOM 2293 N N . ARG A 1 297 ? -17.187 3.526 14.236 1.00 84.06 297 ARG A N 1
ATOM 2294 C CA . ARG A 1 297 ? -18.398 2.840 13.739 1.00 84.06 297 ARG A CA 1
ATOM 2295 C C . ARG A 1 297 ? -18.254 1.325 13.752 1.00 84.06 297 ARG A C 1
ATOM 2297 O O . ARG A 1 297 ? -19.210 0.622 14.067 1.00 84.06 297 ARG A O 1
ATOM 2304 N N . ALA A 1 298 ? -17.067 0.830 13.425 1.00 80.94 298 ALA A N 1
ATOM 2305 C CA . ALA A 1 298 ? -16.743 -0.583 13.516 1.00 80.94 298 ALA A CA 1
ATOM 2306 C C . ALA A 1 298 ? -16.823 -1.081 14.969 1.00 80.94 298 ALA A C 1
ATOM 2308 O O . ALA A 1 298 ? -17.446 -2.109 15.221 1.00 80.94 298 ALA A O 1
ATOM 2309 N N . LEU A 1 299 ? -16.292 -0.319 15.933 1.00 86.94 299 LEU A N 1
ATOM 2310 C CA . LEU A 1 299 ? -16.440 -0.605 17.363 1.00 86.94 299 LEU A CA 1
ATOM 2311 C C . LEU A 1 299 ? -17.914 -0.629 17.785 1.00 86.94 299 LEU A C 1
ATOM 2313 O O . LEU A 1 299 ? -18.340 -1.593 18.410 1.00 86.94 299 LEU A O 1
ATOM 2317 N N . GLU A 1 300 ? -18.720 0.366 17.407 1.00 88.12 300 GLU A N 1
ATOM 2318 C CA . GLU A 1 300 ? -20.162 0.380 17.707 1.00 88.12 300 GLU A CA 1
ATOM 2319 C C . GLU A 1 300 ? -20.885 -0.854 17.142 1.00 88.12 300 GLU A C 1
ATOM 2321 O O . GLU A 1 300 ? -21.705 -1.459 17.831 1.00 88.12 300 GLU A O 1
ATOM 2326 N N . ALA A 1 301 ? -20.550 -1.278 15.918 1.00 81.00 301 ALA A N 1
ATOM 2327 C CA . ALA A 1 301 ? -21.088 -2.505 15.330 1.00 81.00 301 ALA A CA 1
ATOM 2328 C C . ALA A 1 301 ? -20.648 -3.762 16.104 1.00 81.00 301 ALA A C 1
ATOM 2330 O O . ALA A 1 301 ? -21.461 -4.659 16.330 1.00 81.00 301 ALA A O 1
ATOM 2331 N N . ALA A 1 302 ? -19.387 -3.818 16.548 1.00 84.25 302 ALA A N 1
ATOM 2332 C CA . ALA A 1 302 ? -18.851 -4.905 17.370 1.00 84.25 302 ALA A CA 1
ATOM 2333 C C . ALA A 1 302 ? -19.589 -5.022 18.709 1.00 84.25 302 ALA A C 1
ATOM 2335 O O . ALA A 1 302 ? -20.032 -6.102 19.092 1.00 84.25 302 ALA A O 1
ATOM 2336 N N . PHE A 1 303 ? -19.735 -3.895 19.408 1.00 88.62 303 PHE A N 1
ATOM 2337 C CA . PHE A 1 303 ? -20.425 -3.814 20.691 1.00 88.62 303 PHE A CA 1
ATOM 2338 C C . PHE A 1 303 ? -21.893 -4.208 20.531 1.00 88.62 303 PHE A C 1
ATOM 2340 O O . PHE A 1 303 ? -22.381 -5.051 21.283 1.00 88.62 303 PHE A O 1
ATOM 2347 N N . SER A 1 304 ? -22.559 -3.701 19.489 1.00 87.06 304 SER A N 1
ATOM 2348 C CA . SER A 1 304 ? -23.944 -4.054 19.171 1.00 87.06 304 SER A CA 1
ATOM 2349 C C . SER A 1 304 ? -24.102 -5.554 18.908 1.00 87.06 304 SER A C 1
ATOM 2351 O O . SER A 1 304 ? -25.026 -6.175 19.434 1.00 87.06 304 SER A O 1
ATOM 2353 N N . HIS A 1 305 ? -23.160 -6.175 18.189 1.00 84.12 305 HIS A N 1
ATOM 2354 C CA . HIS A 1 305 ? -23.147 -7.625 17.972 1.00 84.12 305 HIS A CA 1
ATOM 2355 C C . HIS A 1 305 ? -23.013 -8.430 19.276 1.00 84.12 305 HIS A C 1
ATOM 2357 O O . HIS A 1 305 ? -23.576 -9.520 19.387 1.00 84.12 305 HIS A O 1
ATOM 2363 N N . LEU A 1 306 ? -22.300 -7.891 20.270 1.00 86.88 306 LEU A N 1
ATOM 2364 C CA . LEU A 1 306 ? -22.173 -8.473 21.610 1.00 86.88 306 LEU A CA 1
ATOM 2365 C C . LEU A 1 306 ? -23.318 -8.081 22.565 1.00 86.88 306 LEU A C 1
ATOM 2367 O O . LEU A 1 306 ? -23.277 -8.453 23.737 1.00 86.88 306 LEU A O 1
ATOM 2371 N N . GLY A 1 307 ? -24.345 -7.375 22.080 1.00 88.44 307 GLY A N 1
ATOM 2372 C CA . GLY A 1 307 ? -25.528 -6.995 22.856 1.00 88.44 307 GLY A CA 1
ATOM 2373 C C . GLY A 1 307 ? -25.399 -5.680 23.630 1.00 88.44 307 GLY A C 1
ATOM 2374 O O . GLY A 1 307 ? -26.182 -5.445 24.545 1.00 88.44 307 GLY A O 1
ATOM 2375 N N . ARG A 1 308 ? -24.427 -4.824 23.289 1.00 89.50 308 ARG A N 1
ATOM 2376 C CA . ARG A 1 308 ? -24.219 -3.509 23.912 1.00 89.50 308 ARG A CA 1
ATOM 2377 C C . ARG A 1 308 ? -24.476 -2.387 22.904 1.00 89.50 308 ARG A C 1
ATOM 2379 O O . ARG A 1 308 ? -23.813 -2.307 21.877 1.00 89.50 308 ARG A O 1
ATOM 2386 N N . GLU A 1 309 ? -25.441 -1.516 23.190 1.00 83.44 309 GLU A N 1
ATOM 2387 C CA . GLU A 1 309 ? -25.945 -0.529 22.217 1.00 83.44 309 GLU A CA 1
ATOM 2388 C C . GLU A 1 309 ? -25.046 0.704 22.027 1.00 83.44 309 GLU A C 1
ATOM 2390 O O . GLU A 1 309 ? -25.163 1.401 21.020 1.00 83.44 309 GLU A O 1
ATOM 2395 N N . SER A 1 310 ? -24.135 0.984 22.966 1.00 89.88 310 SER A N 1
ATOM 2396 C CA . SER A 1 310 ? -23.245 2.147 22.907 1.00 89.88 310 SER A CA 1
ATOM 2397 C C . SER A 1 310 ? -21.848 1.853 23.466 1.00 89.88 310 SER A C 1
ATOM 2399 O O . SER A 1 310 ? -21.625 0.864 24.166 1.00 89.88 310 SER A O 1
ATOM 2401 N N . LEU A 1 311 ? -20.897 2.744 23.168 1.00 91.56 311 LEU A N 1
ATOM 2402 C CA . LEU A 1 311 ? -19.548 2.722 23.750 1.00 91.56 311 LEU A CA 1
ATOM 2403 C C . LEU A 1 311 ? -19.480 3.424 25.123 1.00 91.56 311 LEU A C 1
ATOM 2405 O O . LEU A 1 311 ? -18.413 3.459 25.735 1.00 91.56 311 LEU A O 1
ATOM 2409 N N . GLU A 1 312 ? -20.589 3.993 25.608 1.00 93.38 312 GLU A N 1
ATOM 2410 C CA . GLU A 1 312 ? -20.629 4.701 26.892 1.00 93.38 312 GLU A CA 1
ATOM 2411 C C . GLU A 1 312 ? -20.339 3.724 28.035 1.00 93.38 312 GLU A C 1
ATOM 2413 O O . GLU A 1 312 ? -20.878 2.612 28.071 1.00 93.38 312 GLU A O 1
ATOM 2418 N N . GLY A 1 313 ? -19.443 4.111 28.945 1.00 91.31 313 GLY A N 1
ATOM 2419 C CA . GLY A 1 313 ? -19.006 3.247 30.044 1.00 91.31 313 GLY A CA 1
ATOM 2420 C C . GLY A 1 313 ? -18.023 2.143 29.632 1.00 91.31 313 GLY A C 1
ATOM 2421 O O . GLY A 1 313 ? -17.877 1.159 30.348 1.00 91.31 313 GLY A O 1
ATOM 2422 N N . ALA A 1 314 ? -17.473 2.165 28.412 1.00 94.69 314 ALA A N 1
ATOM 2423 C CA . ALA A 1 314 ? -16.569 1.107 27.952 1.00 94.69 314 ALA A CA 1
ATOM 2424 C C . ALA A 1 314 ? -15.131 1.352 28.417 1.00 94.69 314 ALA A C 1
ATOM 2426 O O . ALA A 1 314 ? -14.743 2.486 28.701 1.00 94.69 314 ALA A O 1
ATOM 2427 N N . THR A 1 315 ? -14.318 0.302 28.420 1.00 95.81 315 THR A N 1
ATOM 2428 C CA . THR A 1 315 ? -12.863 0.409 28.580 1.00 95.81 315 THR A CA 1
ATOM 2429 C C . THR A 1 315 ? -12.165 0.003 27.282 1.00 95.81 315 THR A C 1
ATOM 2431 O O . THR A 1 315 ? -12.462 -1.047 26.715 1.00 95.81 315 THR A O 1
ATOM 2434 N N . ILE A 1 316 ? -11.284 0.852 26.745 1.00 96.69 316 ILE A N 1
ATOM 2435 C CA . ILE A 1 316 ? -10.670 0.633 25.425 1.00 96.69 316 ILE A CA 1
ATOM 2436 C C . ILE A 1 316 ? -9.171 0.928 25.469 1.00 96.69 316 ILE A C 1
ATOM 2438 O O . ILE A 1 316 ? -8.758 2.010 25.882 1.00 96.69 316 ILE A O 1
ATOM 2442 N N . ALA A 1 317 ? -8.350 -0.005 24.984 1.00 96.81 317 ALA A N 1
ATOM 2443 C CA . ALA A 1 317 ? -6.917 0.224 24.809 1.00 96.81 317 ALA A CA 1
ATOM 2444 C C . ALA A 1 317 ? -6.577 0.599 23.355 1.00 96.81 317 ALA A C 1
ATOM 2446 O O . ALA A 1 317 ? -7.074 -0.024 22.422 1.00 96.81 317 ALA A O 1
ATOM 2447 N N . VAL A 1 318 ? -5.712 1.589 23.133 1.00 95.62 318 VAL A N 1
ATOM 2448 C CA . VAL A 1 318 ? -5.321 2.108 21.813 1.00 95.62 318 VAL A CA 1
ATOM 2449 C C . VAL A 1 318 ? -3.804 2.003 21.642 1.00 95.62 318 VAL A C 1
ATOM 2451 O O . VAL A 1 318 ? -3.037 2.712 22.292 1.00 95.62 318 VAL A O 1
ATOM 2454 N N . GLN A 1 319 ? -3.350 1.138 20.732 1.00 93.88 319 GLN A N 1
ATOM 2455 C CA . GLN A 1 319 ? -1.922 0.994 20.423 1.00 93.88 319 GLN A CA 1
ATOM 2456 C C . GLN A 1 319 ? -1.526 1.953 19.297 1.00 93.88 319 GLN A C 1
ATOM 2458 O O . GLN A 1 319 ? -1.924 1.753 18.152 1.00 93.88 319 GLN A O 1
ATOM 2463 N N . GLY A 1 320 ? -0.684 2.941 19.590 1.00 90.25 320 GLY A N 1
ATOM 2464 C CA . GLY A 1 320 ? -0.218 3.956 18.648 1.00 90.25 320 GLY A CA 1
ATOM 2465 C C . GLY A 1 320 ? -1.138 5.175 18.600 1.00 90.25 320 GLY A C 1
ATOM 2466 O O . GLY A 1 320 ? -2.295 5.080 18.197 1.00 90.25 320 GLY A O 1
ATOM 2467 N N . VAL A 1 321 ? -0.590 6.347 18.921 1.00 89.56 321 VAL A N 1
ATOM 2468 C CA . VAL A 1 321 ? -1.287 7.650 18.944 1.00 89.56 321 VAL A CA 1
ATOM 2469 C C . VAL A 1 321 ? -0.780 8.576 17.837 1.00 89.56 321 VAL A C 1
ATOM 2471 O O . VAL A 1 321 ? -0.695 9.794 17.975 1.00 89.56 321 VAL A O 1
ATOM 2474 N N . GLY A 1 322 ? -0.450 7.991 16.683 1.00 85.00 322 GLY A N 1
ATOM 2475 C CA . GLY A 1 322 ? -0.256 8.749 15.448 1.00 85.00 322 GLY A CA 1
ATOM 2476 C C . GLY A 1 322 ? -1.548 9.437 14.987 1.00 85.00 322 GLY A C 1
ATOM 2477 O O . GLY A 1 322 ? -2.555 9.443 15.687 1.00 85.00 322 GLY A O 1
ATOM 2478 N N . ASN A 1 323 ? -1.558 9.964 13.760 1.00 82.31 323 ASN A N 1
ATOM 2479 C CA . ASN A 1 323 ? -2.690 10.756 13.262 1.00 82.31 323 ASN A CA 1
ATOM 2480 C C . ASN A 1 323 ? -4.060 10.071 13.433 1.00 82.31 323 ASN A C 1
ATOM 2482 O O . ASN A 1 323 ? -5.025 10.735 13.787 1.00 82.31 323 ASN A O 1
ATOM 2486 N N . VAL A 1 324 ? -4.171 8.760 13.184 1.00 84.31 324 VAL A N 1
ATOM 2487 C CA . VAL A 1 324 ? -5.443 8.038 13.366 1.00 84.31 324 VAL A CA 1
ATOM 2488 C C . VAL A 1 324 ? -5.743 7.800 14.846 1.00 84.31 324 VAL A C 1
ATOM 2490 O O . VAL A 1 324 ? -6.853 8.087 15.280 1.00 84.31 324 VAL A O 1
ATOM 2493 N N . GLY A 1 325 ? -4.765 7.323 15.623 1.00 88.50 325 GLY A N 1
ATOM 2494 C CA . GLY A 1 325 ? -4.941 7.028 17.048 1.00 88.50 325 GLY A CA 1
ATOM 2495 C C . GLY A 1 325 ? -5.333 8.256 17.873 1.00 88.50 325 GLY A C 1
ATOM 2496 O O . GLY A 1 325 ? -6.240 8.169 18.692 1.00 88.50 325 GLY A O 1
ATOM 2497 N N . TYR A 1 326 ? -4.738 9.418 17.592 1.00 90.12 326 TYR A N 1
ATOM 2498 C CA . TYR A 1 326 ? -5.129 10.696 18.198 1.00 90.12 326 TYR A CA 1
ATOM 2499 C C . TYR A 1 326 ? -6.613 11.022 17.971 1.00 90.12 326 TYR A C 1
ATOM 2501 O O . TYR A 1 326 ? -7.367 11.217 18.923 1.00 90.12 326 TYR A O 1
ATOM 2509 N N . ASN A 1 327 ? -7.052 11.016 16.706 1.00 89.19 327 ASN A N 1
ATOM 2510 C CA . ASN A 1 327 ? -8.446 11.304 16.362 1.00 89.19 327 ASN A CA 1
ATOM 2511 C C . ASN A 1 327 ? -9.399 10.241 16.936 1.00 89.19 327 ASN A C 1
ATOM 2513 O O . ASN A 1 327 ? -10.517 10.564 17.327 1.00 89.19 327 ASN A O 1
ATOM 2517 N N . LEU A 1 328 ? -8.962 8.979 17.013 1.00 90.56 328 LEU A N 1
ATOM 2518 C CA . LEU A 1 328 ? -9.734 7.906 17.636 1.00 90.56 328 LEU A CA 1
ATOM 2519 C C . LEU A 1 328 ? -9.977 8.209 19.117 1.00 90.56 328 LEU A C 1
ATOM 2521 O O . LEU A 1 328 ? -11.125 8.181 19.541 1.00 90.56 328 LEU A O 1
ATOM 2525 N N . ILE A 1 329 ? -8.938 8.561 19.880 1.00 92.69 329 ILE A N 1
ATOM 2526 C CA . ILE A 1 329 ? -9.063 8.919 21.304 1.00 92.69 329 ILE A CA 1
ATOM 2527 C C . ILE A 1 329 ? -10.052 10.076 21.492 1.00 92.69 329 ILE A C 1
ATOM 2529 O O . ILE A 1 329 ? -10.906 10.013 22.377 1.00 92.69 329 ILE A O 1
ATOM 2533 N N . GLN A 1 330 ? -9.998 11.093 20.626 1.00 90.50 330 GLN A N 1
ATOM 2534 C CA . GLN A 1 330 ? -10.954 12.200 20.655 1.00 90.50 330 GLN A CA 1
ATOM 2535 C C . GLN A 1 330 ? -12.400 11.722 20.446 1.00 90.50 330 GLN A C 1
ATOM 2537 O O . GLN A 1 330 ? -13.279 12.069 21.234 1.00 90.50 330 GLN A O 1
ATOM 2542 N N . PHE A 1 331 ? -12.660 10.883 19.442 1.00 90.62 331 PHE A N 1
ATOM 2543 C CA . PHE A 1 331 ? -14.008 10.360 19.212 1.00 90.62 331 PHE A CA 1
ATOM 2544 C C . PHE A 1 331 ? -14.479 9.402 20.313 1.00 90.62 331 PHE A C 1
ATOM 2546 O O . PHE A 1 331 ? -15.657 9.412 20.659 1.00 90.62 331 PHE A O 1
ATOM 2553 N N . LEU A 1 332 ? -13.589 8.590 20.891 1.00 92.44 332 LEU A N 1
ATOM 2554 C CA . LEU A 1 332 ? -13.925 7.722 22.024 1.00 92.44 332 LEU A CA 1
ATOM 2555 C C . LEU A 1 332 ? -14.335 8.548 23.255 1.00 92.44 332 LEU A C 1
ATOM 2557 O O . LEU A 1 332 ? -15.303 8.206 23.933 1.00 92.44 332 LEU A O 1
ATOM 2561 N N . ARG A 1 333 ? -13.667 9.683 23.492 1.00 88.81 333 ARG A N 1
ATOM 2562 C CA . ARG A 1 333 ? -14.052 10.657 24.523 1.00 88.81 333 ARG A CA 1
ATOM 2563 C C . ARG A 1 333 ? -15.431 11.262 24.251 1.00 88.81 333 ARG A C 1
ATOM 2565 O O . ARG A 1 333 ? -16.265 11.303 25.150 1.00 88.81 333 ARG A O 1
ATOM 2572 N N . GLU A 1 334 ? -15.713 11.673 23.013 1.00 89.69 334 GLU A N 1
ATOM 2573 C CA . GLU A 1 334 ? -17.047 12.161 22.609 1.00 89.69 334 GLU A CA 1
ATOM 2574 C C . GLU A 1 334 ? -18.143 11.100 22.812 1.00 89.69 334 GLU A C 1
ATOM 2576 O O . GLU A 1 334 ? -19.293 11.432 23.104 1.00 89.69 334 GLU A O 1
ATOM 2581 N N . LYS A 1 335 ? -17.779 9.817 22.707 1.00 89.81 335 LYS A N 1
ATOM 2582 C CA . LYS A 1 335 ? -18.650 8.658 22.940 1.00 89.81 335 LYS A CA 1
ATOM 2583 C C . LYS A 1 335 ? -18.748 8.220 24.406 1.00 89.81 335 LYS A C 1
ATOM 2585 O O . LYS A 1 335 ? -19.414 7.224 24.673 1.00 89.81 335 LYS A O 1
ATOM 2590 N N . ARG A 1 336 ? -18.147 8.970 25.341 1.00 91.38 336 ARG A N 1
ATOM 2591 C CA . ARG A 1 336 ? -18.204 8.735 26.797 1.00 91.38 336 ARG A CA 1
ATOM 2592 C C . ARG A 1 336 ? -17.674 7.362 27.228 1.00 91.38 336 ARG A C 1
ATOM 2594 O O . ARG A 1 336 ? -18.217 6.719 28.127 1.00 91.38 336 ARG A O 1
ATOM 2601 N N . VAL A 1 337 ? -16.606 6.909 26.576 1.00 92.94 337 VAL A N 1
ATOM 2602 C CA . VAL A 1 337 ? -15.820 5.753 27.029 1.00 92.94 337 VAL A CA 1
ATOM 2603 C C . VAL A 1 337 ? -15.244 6.062 28.419 1.00 92.94 337 VAL A C 1
ATOM 2605 O O . VAL A 1 337 ? -14.702 7.142 28.639 1.00 92.94 337 VAL A O 1
ATOM 2608 N N . GLU A 1 338 ? -15.388 5.137 29.369 1.00 92.56 338 GLU A N 1
ATOM 2609 C CA . GLU A 1 338 ? -15.029 5.338 30.782 1.00 92.56 338 GLU A CA 1
ATOM 2610 C C . GLU A 1 338 ? -13.522 5.291 31.027 1.00 92.56 338 GLU A C 1
ATOM 2612 O O . GLU A 1 338 ? -13.006 6.056 31.841 1.00 92.56 338 GLU A O 1
ATOM 2617 N N . HIS A 1 339 ? -12.797 4.410 30.339 1.00 93.88 339 HIS A N 1
ATOM 2618 C CA . HIS A 1 339 ? -11.348 4.316 30.491 1.00 93.88 339 HIS A CA 1
ATOM 2619 C C . HIS A 1 339 ? -10.669 4.086 29.146 1.00 93.88 339 HIS A C 1
ATOM 2621 O O . HIS A 1 339 ? -10.982 3.127 28.442 1.00 93.88 339 HIS A O 1
ATOM 2627 N N . ILE A 1 340 ? -9.722 4.955 28.797 1.00 94.81 340 ILE A N 1
ATOM 2628 C CA . ILE A 1 340 ? -8.906 4.831 27.591 1.00 94.81 340 ILE A CA 1
ATOM 2629 C C . ILE A 1 340 ? -7.451 4.651 28.009 1.00 94.81 340 ILE A C 1
ATOM 2631 O O . ILE A 1 340 ? -6.879 5.538 28.635 1.00 94.81 340 ILE A O 1
ATOM 2635 N N . ILE A 1 341 ? -6.838 3.534 27.627 1.00 95.19 341 ILE A N 1
ATOM 2636 C CA . ILE A 1 341 ? -5.401 3.294 27.817 1.00 95.19 341 ILE A CA 1
ATOM 2637 C C . ILE A 1 341 ? -4.735 3.445 26.455 1.00 95.19 341 ILE A C 1
ATOM 2639 O O . ILE A 1 341 ? -5.055 2.701 25.539 1.00 95.19 341 ILE A O 1
ATOM 2643 N N . ALA A 1 342 ? -3.816 4.384 26.279 1.00 94.81 342 ALA A N 1
ATOM 2644 C CA . ALA A 1 342 ? -3.166 4.634 24.998 1.00 94.81 342 ALA A CA 1
ATOM 2645 C C . ALA A 1 342 ? -1.644 4.537 25.113 1.00 94.81 342 ALA A C 1
ATOM 2647 O O . ALA A 1 342 ? -1.070 4.979 26.105 1.00 94.81 342 ALA A O 1
ATOM 2648 N N . CYS A 1 343 ? -0.966 3.996 24.096 1.00 94.12 343 CYS A N 1
ATOM 2649 C CA . CYS A 1 343 ? 0.499 3.982 24.068 1.00 94.12 343 CYS A CA 1
ATOM 2650 C C . CYS A 1 343 ? 1.111 4.459 22.753 1.00 94.12 343 CYS A C 1
ATOM 2652 O O . CYS A 1 343 ? 0.507 4.357 21.686 1.00 94.12 343 CYS A O 1
ATOM 2654 N N . ASP A 1 344 ? 2.352 4.936 22.832 1.00 93.19 344 ASP A N 1
ATOM 2655 C CA . ASP A 1 344 ? 3.216 5.210 21.682 1.00 93.19 344 ASP A CA 1
ATOM 2656 C C . ASP A 1 344 ? 4.674 4.936 22.029 1.00 93.19 344 ASP A C 1
ATOM 2658 O O . ASP A 1 344 ? 5.057 4.886 23.197 1.00 93.19 344 ASP A O 1
ATOM 2662 N N . ILE A 1 345 ? 5.493 4.805 20.991 1.00 90.81 345 ILE A N 1
ATOM 2663 C CA . ILE A 1 345 ? 6.949 4.741 21.127 1.00 90.81 345 ILE A CA 1
ATOM 2664 C C . ILE A 1 345 ? 7.581 6.135 21.211 1.00 90.81 345 ILE A C 1
ATOM 2666 O O . ILE A 1 345 ? 8.742 6.256 21.595 1.00 90.81 345 ILE A O 1
ATOM 2670 N N . ASP A 1 346 ? 6.849 7.171 20.794 1.00 86.44 346 ASP A N 1
ATOM 2671 C CA . ASP A 1 346 ? 7.322 8.549 20.734 1.00 86.44 346 ASP A CA 1
ATOM 2672 C C . ASP A 1 346 ? 6.997 9.302 22.040 1.00 86.44 346 ASP A C 1
ATOM 2674 O O . ASP A 1 346 ? 5.826 9.612 22.294 1.00 86.44 346 ASP A O 1
ATOM 2678 N N . PRO A 1 347 ? 8.008 9.631 22.869 1.00 89.50 347 PRO A N 1
ATOM 2679 C CA . PRO A 1 347 ? 7.786 10.311 24.142 1.00 89.50 347 PRO A CA 1
ATOM 2680 C C . PRO A 1 347 ? 7.236 11.729 23.969 1.00 89.50 347 PRO A C 1
ATOM 2682 O O . PRO A 1 347 ? 6.517 12.203 24.848 1.00 89.50 347 PRO A O 1
ATOM 2685 N N . GLN A 1 348 ? 7.528 12.398 22.848 1.00 88.88 348 GLN A N 1
ATOM 2686 C CA . GLN A 1 348 ? 7.042 13.754 22.609 1.00 88.88 348 GLN A CA 1
ATOM 2687 C C . GLN A 1 348 ? 5.528 13.751 22.393 1.00 88.88 348 GLN A C 1
ATOM 2689 O O . GLN A 1 348 ? 4.821 14.549 23.003 1.00 88.88 348 GLN A O 1
ATOM 2694 N N . LYS A 1 349 ? 5.016 12.800 21.600 1.00 87.94 349 LYS A N 1
ATOM 2695 C CA . LYS A 1 349 ? 3.568 12.660 21.383 1.00 87.94 349 LYS A CA 1
ATOM 2696 C C . LYS A 1 349 ? 2.823 12.384 22.677 1.00 87.94 349 LYS A C 1
ATOM 2698 O O . LYS A 1 349 ? 1.782 12.984 22.904 1.00 87.94 349 LYS A O 1
ATOM 2703 N N . ILE A 1 350 ? 3.350 11.498 23.522 1.00 90.31 350 ILE A N 1
ATOM 2704 C CA . ILE A 1 350 ? 2.743 11.200 24.824 1.00 90.31 350 ILE A CA 1
ATOM 2705 C C . ILE A 1 350 ? 2.643 12.476 25.668 1.00 90.31 350 ILE A C 1
ATOM 2707 O O . ILE A 1 350 ? 1.555 12.809 26.128 1.00 90.31 350 ILE A O 1
ATOM 2711 N N . GLN A 1 351 ? 3.732 13.244 25.778 1.00 88.75 351 GLN A N 1
ATOM 2712 C CA . GLN A 1 351 ? 3.729 14.513 26.512 1.00 88.75 351 GLN A CA 1
ATOM 2713 C C . GLN A 1 351 ? 2.735 15.540 25.959 1.00 88.75 351 GLN A C 1
ATOM 2715 O O . GLN A 1 351 ? 2.098 16.265 26.726 1.00 88.75 351 GLN A O 1
ATOM 2720 N N . ASP A 1 352 ? 2.640 15.657 24.636 1.00 87.38 352 ASP A N 1
ATOM 2721 C CA . ASP A 1 352 ? 1.745 16.620 23.997 1.00 87.38 352 ASP A CA 1
ATOM 2722 C C . ASP A 1 352 ? 0.277 16.251 24.255 1.00 87.38 352 ASP A C 1
ATOM 2724 O O . ASP A 1 352 ? -0.525 17.116 24.611 1.00 87.38 352 ASP A O 1
ATOM 2728 N N . LEU A 1 353 ? -0.051 14.957 24.198 1.00 87.56 353 LEU A N 1
ATOM 2729 C CA . LEU A 1 353 ? -1.387 14.445 24.500 1.00 87.56 353 LEU A CA 1
ATOM 2730 C C . LEU A 1 353 ? -1.750 14.581 25.975 1.00 87.56 353 LEU A C 1
ATOM 2732 O O . LEU A 1 353 ? -2.866 14.990 26.285 1.00 87.56 353 LEU A O 1
ATOM 2736 N N . GLU A 1 354 ? -0.825 14.308 26.892 1.00 87.88 354 GLU A N 1
ATOM 2737 C CA . GLU A 1 354 ? -1.042 14.529 28.326 1.00 87.88 354 GLU A CA 1
ATOM 2738 C C . GLU A 1 354 ? -1.372 15.998 28.622 1.00 87.88 354 GLU A C 1
ATOM 2740 O O . GLU A 1 354 ? -2.277 16.292 29.404 1.00 87.88 354 GLU A O 1
ATOM 2745 N N . LYS A 1 355 ? -0.693 16.943 27.958 1.00 86.06 355 LYS A N 1
ATOM 2746 C CA . LYS A 1 355 ? -0.972 18.383 28.097 1.00 86.06 355 LYS A CA 1
ATOM 2747 C C . LYS A 1 355 ? -2.317 18.790 27.505 1.00 86.06 355 LYS A C 1
ATOM 2749 O O . LYS A 1 355 ? -2.947 19.713 28.024 1.00 86.06 355 LYS A O 1
ATOM 2754 N N . GLU A 1 356 ? -2.713 18.179 26.395 1.00 84.88 356 GLU A N 1
ATOM 2755 C CA . GLU A 1 356 ? -3.946 18.501 25.679 1.00 84.88 356 GLU A CA 1
ATOM 2756 C C . GLU A 1 356 ? -5.175 17.900 26.371 1.00 84.88 356 GLU A C 1
ATOM 2758 O O . GLU A 1 356 ? -6.132 18.612 26.680 1.00 84.88 356 GLU A O 1
ATOM 2763 N N . PHE A 1 357 ? -5.129 16.602 26.671 1.00 81.81 357 PHE A N 1
ATOM 2764 C CA . PHE A 1 357 ? -6.229 15.857 27.280 1.00 81.81 357 PHE A CA 1
ATOM 2765 C C . PHE A 1 357 ? -6.270 15.978 28.808 1.00 81.81 357 PHE A C 1
ATOM 2767 O O . PHE A 1 357 ? -7.336 15.796 29.388 1.00 81.81 357 PHE A O 1
ATOM 2774 N N . GLY A 1 358 ? -5.164 16.345 29.465 1.00 69.31 358 GLY A N 1
ATOM 2775 C CA . GLY A 1 358 ? -5.114 16.594 30.912 1.00 69.31 358 GLY A CA 1
ATOM 2776 C C . GLY A 1 358 ? -5.735 17.926 31.355 1.00 69.31 358 GLY A C 1
ATOM 2777 O O . GLY A 1 358 ? -5.868 18.179 32.552 1.00 69.31 358 GLY A O 1
ATOM 2778 N N . LYS A 1 359 ? -6.132 18.796 30.416 1.00 60.88 359 LYS A N 1
ATOM 2779 C CA . LYS A 1 359 ? -6.811 20.066 30.709 1.00 60.88 359 LYS A CA 1
ATOM 2780 C C . LYS A 1 359 ? -8.332 19.894 30.640 1.00 60.88 359 LYS A C 1
ATOM 2782 O O . LYS A 1 359 ? -8.914 19.876 29.559 1.00 60.88 359 LYS A O 1
ATOM 2787 N N . GLY A 1 360 ? -8.985 19.843 31.802 1.00 56.16 360 GLY A N 1
ATOM 2788 C CA . GLY A 1 360 ? -10.443 19.968 31.936 1.00 56.16 360 GLY A CA 1
ATOM 2789 C C . GLY A 1 360 ? -11.108 18.859 32.755 1.00 56.16 360 GLY A C 1
ATOM 2790 O O . GLY A 1 360 ? -10.614 17.742 32.839 1.00 56.16 360 GLY A O 1
ATOM 2791 N N . PHE A 1 361 ? -12.252 19.182 33.361 1.00 45.62 361 PHE A N 1
ATOM 2792 C CA . PHE A 1 361 ? -13.095 18.234 34.094 1.00 45.62 361 PHE A CA 1
ATOM 2793 C C . PHE A 1 361 ? -14.016 17.525 33.099 1.00 45.62 361 PHE A C 1
ATOM 2795 O O . PHE A 1 361 ? -14.954 18.153 32.608 1.00 45.62 361 PHE A O 1
ATOM 2802 N N . GLN A 1 362 ? -13.744 16.268 32.735 1.00 53.53 362 GLN A N 1
ATOM 2803 C CA . GLN A 1 362 ? -14.584 15.532 31.784 1.00 53.53 362 GLN A CA 1
ATOM 2804 C C . GLN A 1 362 ? -14.664 14.032 32.089 1.00 53.53 362 GLN A C 1
ATOM 2806 O O . GLN A 1 362 ? -13.792 13.466 32.740 1.00 53.53 362 GLN A O 1
ATOM 2811 N N . SER A 1 363 ? -15.767 13.427 31.639 1.00 49.38 363 SER A N 1
ATOM 2812 C CA . SER A 1 363 ? -16.101 12.010 31.807 1.00 49.38 363 SER A CA 1
ATOM 2813 C C . SER A 1 363 ? -15.045 11.108 31.156 1.00 49.38 363 SER A C 1
ATOM 2815 O O . SER A 1 363 ? -14.665 11.339 30.008 1.00 49.38 363 SER A O 1
ATOM 2817 N N . GLY A 1 364 ? -14.602 10.091 31.897 1.00 60.06 364 GLY A N 1
ATOM 2818 C CA . GLY A 1 364 ? -13.664 9.066 31.448 1.00 60.06 364 GLY A CA 1
ATOM 2819 C C . GLY A 1 364 ? -12.193 9.357 31.779 1.00 60.06 364 GLY A C 1
ATOM 2820 O O . GLY A 1 364 ? -11.696 10.465 31.592 1.00 60.06 364 GLY A O 1
ATOM 2821 N N . LYS A 1 365 ? -11.475 8.352 32.288 1.00 84.44 365 LYS A N 1
ATOM 2822 C CA . LYS A 1 365 ? -10.040 8.422 32.600 1.00 84.44 365 LYS A CA 1
ATOM 2823 C C . LYS A 1 365 ? -9.232 8.087 31.341 1.00 84.44 365 LYS A C 1
ATOM 2825 O O . LYS A 1 365 ? -9.510 7.090 30.683 1.00 84.44 365 LYS A O 1
ATOM 2830 N N . ILE A 1 366 ? -8.225 8.895 31.008 1.00 90.31 366 ILE A N 1
ATOM 2831 C CA . ILE A 1 366 ? -7.281 8.594 29.921 1.00 90.31 366 ILE A CA 1
ATOM 2832 C C . ILE A 1 366 ? -5.897 8.377 30.527 1.00 90.31 366 ILE A C 1
ATOM 2834 O O . ILE A 1 366 ? -5.391 9.232 31.252 1.00 90.31 366 ILE A O 1
ATOM 2838 N N . GLU A 1 367 ? -5.299 7.229 30.237 1.00 92.31 367 GLU A N 1
ATOM 2839 C CA . GLU A 1 367 ? -3.953 6.855 30.650 1.00 92.31 367 GLU A CA 1
ATOM 2840 C C . GLU A 1 367 ? -3.049 6.770 29.417 1.00 92.31 367 GLU A C 1
ATOM 2842 O O . GLU A 1 367 ? -3.313 5.987 28.506 1.00 92.31 367 GLU A O 1
ATOM 2847 N N . PHE A 1 368 ? -1.970 7.552 29.389 1.00 93.44 368 PHE A N 1
ATOM 2848 C CA . PHE A 1 368 ? -0.963 7.486 28.332 1.00 93.44 368 PHE A CA 1
ATOM 2849 C C . PHE A 1 368 ? 0.281 6.738 28.822 1.00 93.44 368 PHE A C 1
ATOM 2851 O O . PHE A 1 368 ? 0.776 6.984 29.920 1.00 93.44 368 PHE A O 1
ATOM 2858 N N . ARG A 1 369 ? 0.802 5.814 28.008 1.00 93.81 369 ARG A N 1
ATOM 2859 C CA . ARG A 1 369 ? 1.979 4.997 28.327 1.00 93.81 369 ARG A CA 1
ATOM 2860 C C . ARG A 1 369 ? 3.034 5.099 27.233 1.00 93.81 369 ARG A C 1
ATOM 2862 O O . ARG A 1 369 ? 2.759 4.863 26.057 1.00 93.81 369 ARG A O 1
ATOM 2869 N N . LEU A 1 370 ? 4.271 5.377 27.627 1.00 93.44 370 LEU A N 1
ATOM 2870 C CA . LEU A 1 370 ? 5.420 5.209 26.743 1.00 93.44 370 LEU A CA 1
ATOM 2871 C C . LEU A 1 370 ? 5.744 3.715 26.615 1.00 93.44 370 LEU A C 1
ATOM 2873 O O . LEU A 1 370 ? 5.890 3.021 27.620 1.00 93.44 370 LEU A O 1
ATOM 2877 N N . THR A 1 371 ? 5.885 3.223 25.387 1.00 91.69 371 THR A N 1
ATOM 2878 C CA . THR A 1 371 ? 6.227 1.825 25.101 1.00 91.69 371 THR A CA 1
ATOM 2879 C C . THR A 1 371 ? 7.480 1.715 24.227 1.00 91.69 371 THR A C 1
ATOM 2881 O O . THR A 1 371 ? 8.012 2.708 23.728 1.00 91.69 371 THR A O 1
ATOM 2884 N N . LYS A 1 372 ? 8.004 0.498 24.059 1.00 89.56 372 LYS A N 1
ATOM 2885 C CA . LYS A 1 372 ? 9.171 0.216 23.213 1.00 89.56 372 LYS A CA 1
ATOM 2886 C C . LYS A 1 372 ? 8.728 -0.309 21.850 1.00 89.56 372 LYS A C 1
ATOM 2888 O O . LYS A 1 372 ? 7.633 -0.834 21.676 1.00 89.56 372 LYS A O 1
ATOM 2893 N N . ARG A 1 373 ? 9.605 -0.206 20.849 1.00 81.44 373 ARG A N 1
ATOM 2894 C CA . ARG A 1 373 ? 9.350 -0.830 19.544 1.00 81.44 373 ARG A CA 1
ATOM 2895 C C . ARG A 1 373 ? 9.155 -2.343 19.729 1.00 81.44 373 ARG A C 1
ATOM 2897 O O . ARG A 1 373 ? 9.948 -2.974 20.421 1.00 81.44 373 ARG A O 1
ATOM 2904 N N . ASN A 1 374 ? 8.131 -2.895 19.075 1.00 81.38 374 ASN A N 1
ATOM 2905 C CA . ASN A 1 374 ? 7.712 -4.304 19.146 1.00 81.38 374 ASN A CA 1
ATOM 2906 C C . ASN A 1 374 ? 7.137 -4.763 20.499 1.00 81.38 374 ASN A C 1
ATOM 2908 O O . ASN A 1 374 ? 6.935 -5.960 20.694 1.00 81.38 374 ASN A O 1
ATOM 2912 N N . ASP A 1 375 ? 6.855 -3.843 21.420 1.00 88.25 375 ASP A N 1
ATOM 2913 C CA . ASP A 1 375 ? 6.116 -4.161 22.637 1.00 88.25 375 ASP A CA 1
ATOM 2914 C C . ASP A 1 375 ? 4.604 -4.199 22.342 1.00 88.25 375 ASP A C 1
ATOM 2916 O O . ASP A 1 375 ? 3.997 -3.223 21.893 1.00 88.25 375 ASP A O 1
ATOM 2920 N N . ASN A 1 376 ? 4.012 -5.371 22.570 1.00 91.31 376 ASN A N 1
ATOM 2921 C CA . ASN A 1 376 ? 2.599 -5.665 22.332 1.00 91.31 376 ASN A CA 1
ATOM 2922 C C . ASN A 1 376 ? 1.796 -5.791 23.638 1.00 91.31 376 ASN A C 1
ATOM 2924 O O . ASN A 1 376 ? 0.647 -6.221 23.595 1.00 91.31 376 ASN A O 1
ATOM 2928 N N . SER A 1 377 ? 2.375 -5.422 24.786 1.00 93.00 377 SER A N 1
ATOM 2929 C CA . SER A 1 377 ? 1.750 -5.563 26.110 1.00 93.00 377 SER A CA 1
ATOM 2930 C C . SER A 1 377 ? 0.378 -4.898 26.221 1.00 93.00 377 SER A C 1
ATOM 2932 O O . SER A 1 377 ? -0.518 -5.458 26.844 1.00 93.00 377 SER A O 1
ATOM 2934 N N . ILE A 1 378 ? 0.174 -3.764 25.543 1.00 93.88 378 ILE A N 1
ATOM 2935 C CA . ILE A 1 378 ? -1.116 -3.062 25.525 1.00 93.88 378 ILE A CA 1
ATOM 2936 C C . ILE A 1 378 ? -2.267 -3.901 24.942 1.00 93.88 378 ILE A C 1
ATOM 2938 O O . ILE A 1 378 ? -3.428 -3.655 25.252 1.00 93.88 378 ILE A O 1
ATOM 2942 N N . LEU A 1 379 ? -1.971 -4.906 24.109 1.00 93.25 379 LEU A N 1
ATOM 2943 C CA . LEU A 1 379 ? -2.988 -5.814 23.565 1.00 93.25 379 LEU A CA 1
ATOM 2944 C C . LEU A 1 379 ? -3.535 -6.782 24.628 1.00 93.25 379 LEU A C 1
ATOM 2946 O O . LEU A 1 379 ? -4.544 -7.438 24.391 1.00 93.25 379 LEU A O 1
ATOM 2950 N N . PHE A 1 380 ? -2.856 -6.903 25.773 1.00 96.00 380 PHE A N 1
ATOM 2951 C CA . PHE A 1 380 ? -3.161 -7.860 26.843 1.00 96.00 380 PHE A CA 1
ATOM 2952 C C . PHE A 1 380 ? -3.879 -7.210 28.032 1.00 96.00 380 PHE A C 1
ATOM 2954 O O . PHE A 1 380 ? -4.121 -7.869 29.050 1.00 96.00 380 PHE A O 1
ATOM 2961 N N . GLU A 1 381 ? -4.193 -5.918 27.918 1.00 95.75 381 GLU A N 1
ATOM 2962 C CA . GLU A 1 381 ? -4.981 -5.191 28.905 1.00 95.75 381 GLU A CA 1
ATOM 2963 C C . GLU A 1 381 ? -6.359 -5.834 29.074 1.00 95.75 381 GLU A C 1
ATOM 2965 O O . GLU A 1 381 ? -6.958 -6.352 28.127 1.00 95.75 381 GLU A O 1
ATOM 2970 N N . ASP A 1 382 ? -6.852 -5.808 30.308 1.00 95.69 382 ASP A N 1
ATOM 2971 C CA . ASP A 1 382 ? -8.186 -6.297 30.637 1.00 95.69 382 ASP A CA 1
ATOM 2972 C C . ASP A 1 382 ? -9.201 -5.180 30.377 1.00 95.69 382 ASP A C 1
ATOM 2974 O O . ASP A 1 382 ? -9.515 -4.375 31.254 1.00 95.69 382 ASP A O 1
ATOM 2978 N N . VAL A 1 383 ? -9.599 -5.063 29.111 1.00 95.69 383 VAL A N 1
ATOM 2979 C CA . VAL A 1 383 ? -10.480 -4.010 28.592 1.00 95.69 383 VAL A CA 1
ATOM 2980 C C . VAL A 1 383 ? -11.557 -4.605 27.687 1.00 95.69 383 VAL A C 1
ATOM 2982 O O . VAL A 1 383 ? -11.395 -5.703 27.154 1.00 95.69 383 VAL A O 1
ATOM 2985 N N . ASP A 1 384 ? -12.645 -3.873 27.446 1.00 95.75 384 ASP A N 1
ATOM 2986 C CA . ASP A 1 384 ? -13.722 -4.330 26.555 1.00 95.75 384 ASP A CA 1
ATOM 2987 C C . ASP A 1 384 ? -13.229 -4.517 25.108 1.00 95.75 384 ASP A C 1
ATOM 2989 O O . ASP A 1 384 ? -13.593 -5.490 24.436 1.00 95.75 384 ASP A O 1
ATOM 2993 N N . ALA A 1 385 ? -12.378 -3.599 24.631 1.00 95.62 385 ALA A N 1
ATOM 2994 C CA . ALA A 1 385 ? -11.818 -3.639 23.284 1.00 95.62 385 ALA A CA 1
ATOM 2995 C C . ALA A 1 385 ? -10.372 -3.139 23.210 1.00 95.62 385 ALA A C 1
ATOM 2997 O O . ALA A 1 385 ? -9.988 -2.182 23.881 1.00 95.62 385 ALA A O 1
ATOM 2998 N N . VAL A 1 386 ? -9.589 -3.721 22.304 1.00 95.62 386 VAL A N 1
ATOM 2999 C CA . VAL A 1 386 ? -8.274 -3.198 21.913 1.00 95.62 386 VAL A CA 1
ATOM 3000 C C . VAL A 1 386 ? -8.314 -2.684 20.473 1.00 95.62 386 VAL A C 1
ATOM 3002 O O . VAL A 1 386 ? -8.905 -3.296 19.582 1.00 95.62 386 VAL A O 1
ATOM 3005 N N . SER A 1 387 ? -7.679 -1.537 20.240 1.00 93.94 387 SER A N 1
ATOM 3006 C CA . SER A 1 387 ? -7.664 -0.809 18.969 1.00 93.94 387 SER A CA 1
ATOM 3007 C C . SER A 1 387 ? -6.241 -0.601 18.456 1.00 93.94 387 SER A C 1
ATOM 3009 O O . SER A 1 387 ? -5.616 0.432 18.727 1.00 93.94 387 SER A O 1
ATOM 3011 N N . PRO A 1 388 ? -5.699 -1.554 17.681 1.00 90.81 388 PRO A N 1
ATOM 3012 C CA . PRO A 1 388 ? -4.380 -1.386 17.102 1.00 90.81 388 PRO A CA 1
ATOM 3013 C C . PRO A 1 388 ? -4.332 -0.335 15.993 1.00 90.81 388 PRO A C 1
ATOM 3015 O O . PRO A 1 388 ? -4.960 -0.482 14.948 1.00 90.81 388 PRO A O 1
ATOM 3018 N N . CYS A 1 389 ? -3.561 0.730 16.193 1.00 87.00 389 CYS A N 1
ATOM 3019 C CA . CYS A 1 389 ? -3.440 1.870 15.277 1.00 87.00 389 CYS A CA 1
ATOM 3020 C C . CYS A 1 389 ? -1.980 2.202 14.900 1.00 87.00 389 CYS A C 1
ATOM 3022 O O . CYS A 1 389 ? -1.737 3.165 14.173 1.00 87.00 389 CYS A O 1
ATOM 3024 N N . GLY A 1 390 ? -1.012 1.415 15.382 1.00 81.25 390 GLY A N 1
ATOM 3025 C CA . GLY A 1 390 ? 0.420 1.599 15.145 1.00 81.25 390 GLY A CA 1
ATOM 3026 C C . GLY A 1 390 ? 0.942 0.827 13.932 1.00 81.25 390 GLY A C 1
ATOM 3027 O O . GLY A 1 390 ? 1.031 1.360 12.824 1.00 81.25 390 GLY A O 1
ATOM 3028 N N . VAL A 1 391 ? 1.335 -0.431 14.149 1.00 76.88 391 VAL A N 1
ATOM 3029 C CA . VAL A 1 391 ? 1.947 -1.307 13.135 1.00 76.88 391 VAL A CA 1
ATOM 3030 C C . VAL A 1 391 ? 1.120 -2.577 12.923 1.00 76.88 391 VAL A C 1
ATOM 3032 O O . VAL A 1 391 ? 0.366 -2.987 13.799 1.00 76.88 391 VAL A O 1
ATOM 3035 N N . GLY A 1 392 ? 1.239 -3.186 11.740 1.00 80.38 392 GLY A N 1
ATOM 3036 C CA . GLY A 1 392 ? 0.638 -4.494 11.447 1.00 80.38 392 GLY A CA 1
ATOM 3037 C C . GLY A 1 392 ? 1.474 -5.661 11.982 1.00 80.38 392 GLY A C 1
ATOM 3038 O O . GLY A 1 392 ? 2.554 -5.449 12.526 1.00 80.38 392 GLY A O 1
ATOM 3039 N N . ASN A 1 393 ? 1.015 -6.895 11.746 1.00 82.19 393 ASN A N 1
ATOM 3040 C CA . ASN A 1 393 ? 1.676 -8.142 12.162 1.00 82.19 393 ASN A CA 1
ATOM 3041 C C . ASN A 1 393 ? 1.879 -8.258 13.687 1.00 82.19 393 ASN A C 1
ATOM 3043 O O . ASN A 1 393 ? 2.930 -8.672 14.167 1.00 82.19 393 ASN A O 1
ATOM 3047 N N . ILE A 1 394 ? 0.867 -7.856 14.448 1.00 86.94 394 ILE A N 1
ATOM 3048 C CA . ILE A 1 394 ? 0.881 -7.830 15.918 1.00 86.94 394 ILE A CA 1
ATOM 3049 C C . ILE A 1 394 ? -0.009 -8.918 16.532 1.00 86.94 394 ILE A C 1
ATOM 3051 O O . ILE A 1 394 ? 0.191 -9.296 17.683 1.00 86.94 394 ILE A O 1
ATOM 3055 N N . LEU A 1 395 ? -0.976 -9.439 15.770 1.00 88.44 395 LEU A N 1
ATOM 3056 C CA . LEU A 1 395 ? -1.857 -10.534 16.161 1.00 88.44 395 LEU A CA 1
ATOM 3057 C C . LEU A 1 395 ? -1.276 -11.822 15.587 1.00 88.44 395 LEU A C 1
ATOM 3059 O O . LEU A 1 395 ? -1.411 -12.099 14.395 1.00 88.44 395 LEU A O 1
ATOM 3063 N N . THR A 1 396 ? -0.589 -12.575 16.434 1.00 90.50 396 THR A N 1
ATOM 3064 C CA . THR A 1 396 ? 0.114 -13.800 16.068 1.00 90.50 396 THR A CA 1
ATOM 3065 C C . THR A 1 396 ? -0.250 -14.918 17.029 1.00 90.50 396 THR A C 1
ATOM 3067 O O . THR A 1 396 ? -0.800 -14.696 18.109 1.00 90.50 396 THR A O 1
ATOM 3070 N N . SER A 1 397 ? 0.145 -16.139 16.686 1.00 89.88 397 SER A N 1
ATOM 3071 C CA . SER A 1 397 ? -0.016 -17.298 17.566 1.00 89.88 397 SER A CA 1
ATOM 3072 C C . SER A 1 397 ? 0.638 -17.133 18.950 1.00 89.88 397 SER A C 1
ATOM 3074 O O . SER A 1 397 ? 0.296 -17.879 19.862 1.00 89.88 397 SER A O 1
ATOM 3076 N N . GLN A 1 398 ? 1.576 -16.192 19.112 1.00 89.88 398 GLN A N 1
ATOM 3077 C CA . GLN A 1 398 ? 2.217 -15.868 20.389 1.00 89.88 398 GLN A CA 1
ATOM 3078 C C . GLN A 1 398 ? 1.470 -14.784 21.174 1.00 89.88 398 GLN A C 1
ATOM 3080 O O . GLN A 1 398 ? 1.456 -14.832 22.401 1.00 89.88 398 GLN A O 1
ATOM 3085 N N . THR A 1 399 ? 0.873 -13.797 20.501 1.00 92.31 399 THR A N 1
ATOM 3086 C CA . THR A 1 399 ? 0.223 -12.662 21.175 1.00 92.31 399 THR A CA 1
ATOM 3087 C C . THR A 1 399 ? -1.242 -12.936 21.481 1.00 92.31 399 THR A C 1
ATOM 3089 O O . THR A 1 399 ? -1.686 -12.622 22.580 1.00 92.31 399 THR A O 1
ATOM 3092 N N . ILE A 1 400 ? -1.964 -13.584 20.562 1.00 93.56 400 ILE A N 1
ATOM 3093 C CA . ILE A 1 400 ? -3.402 -13.854 20.686 1.00 93.56 400 ILE A CA 1
ATOM 3094 C C . ILE A 1 400 ? -3.762 -14.535 22.013 1.00 93.56 400 ILE A C 1
ATOM 3096 O O . ILE A 1 400 ? -4.677 -14.042 22.664 1.00 93.56 400 ILE A O 1
ATOM 3100 N N . PRO A 1 401 ? -3.025 -15.561 22.497 1.00 94.31 401 PRO A N 1
ATOM 3101 C CA . PRO A 1 401 ? -3.378 -16.225 23.749 1.00 94.31 401 PRO A CA 1
ATOM 3102 C C . PRO A 1 401 ? -3.387 -15.349 25.001 1.00 94.31 401 PRO A C 1
ATOM 3104 O O . PRO A 1 401 ? -3.951 -15.762 26.009 1.00 94.31 401 PRO A O 1
ATOM 3107 N N . ASN A 1 402 ? -2.760 -14.174 24.945 1.00 94.44 402 ASN A N 1
ATOM 3108 C CA . ASN A 1 402 ? -2.672 -13.243 26.064 1.00 94.44 402 ASN A CA 1
ATOM 3109 C C . ASN A 1 402 ? -3.707 -12.106 25.972 1.00 94.44 402 ASN A C 1
ATOM 3111 O O . ASN A 1 402 ? -3.781 -11.286 26.885 1.00 94.44 402 ASN A O 1
ATOM 3115 N N . ILE A 1 403 ? -4.490 -12.029 24.888 1.00 94.56 403 ILE A N 1
ATOM 3116 C CA . ILE A 1 403 ? -5.523 -11.004 24.703 1.00 94.56 403 ILE A CA 1
ATOM 3117 C C . ILE A 1 403 ? -6.728 -11.348 25.578 1.00 94.56 403 ILE A C 1
ATOM 3119 O O . ILE A 1 403 ? -7.312 -12.422 25.455 1.00 94.56 403 ILE A O 1
ATOM 3123 N N . LYS A 1 404 ? -7.108 -10.415 26.454 1.00 93.50 404 LYS A N 1
ATOM 3124 C CA . LYS A 1 404 ? -8.242 -10.571 27.380 1.00 93.50 404 LYS A CA 1
ATOM 3125 C C . LYS A 1 404 ? -9.528 -9.943 26.851 1.00 93.50 404 LYS A C 1
ATOM 3127 O O . LYS A 1 404 ? -10.621 -10.398 27.180 1.00 93.50 404 LYS A O 1
ATOM 3132 N N . SER A 1 405 ? -9.399 -8.918 26.010 1.00 93.69 405 SER A N 1
ATOM 3133 C CA . SER A 1 405 ? -10.536 -8.206 25.436 1.00 93.69 405 SER A CA 1
ATOM 3134 C C . SER A 1 405 ? -11.370 -9.086 24.514 1.00 93.69 405 SER A C 1
ATOM 3136 O O . SER A 1 405 ? -10.833 -9.875 23.735 1.00 93.69 405 SER A O 1
ATOM 3138 N N . LYS A 1 406 ? -12.684 -8.855 24.498 1.00 90.50 406 LYS A N 1
ATOM 3139 C CA . LYS A 1 406 ? -13.603 -9.559 23.591 1.00 90.50 406 LYS A CA 1
ATOM 3140 C C . LYS A 1 406 ? -13.598 -9.000 22.172 1.00 90.50 406 LYS A C 1
ATOM 3142 O O . LYS A 1 406 ? -14.091 -9.674 21.271 1.00 90.50 406 LYS A O 1
ATOM 3147 N N . ILE A 1 407 ? -13.079 -7.789 21.962 1.00 91.56 407 ILE A N 1
ATOM 3148 C CA . ILE A 1 407 ? -13.076 -7.113 20.660 1.00 91.56 407 ILE A CA 1
ATOM 3149 C C . ILE A 1 407 ? -11.664 -6.649 20.298 1.00 91.56 407 ILE A C 1
ATOM 3151 O O . ILE A 1 407 ? -10.994 -5.988 21.087 1.00 91.56 407 ILE A O 1
ATOM 3155 N N . VAL A 1 408 ? -11.253 -6.929 19.061 1.00 91.06 408 VAL A N 1
ATOM 3156 C CA . VAL A 1 408 ? -10.056 -6.356 18.434 1.00 91.06 408 VAL A CA 1
ATOM 3157 C C . VAL A 1 408 ? -10.493 -5.603 17.179 1.00 91.06 408 VAL A C 1
ATOM 3159 O O . VAL A 1 408 ? -10.939 -6.216 16.207 1.00 91.06 408 VAL A O 1
ATOM 3162 N N . CYS A 1 409 ? -10.389 -4.274 17.201 1.00 87.75 409 CYS A N 1
ATOM 3163 C CA . CYS A 1 409 ? -10.847 -3.406 16.114 1.00 87.75 409 CYS A CA 1
ATOM 3164 C C . CYS A 1 409 ? -9.965 -2.159 16.015 1.00 87.75 409 CYS A C 1
ATOM 3166 O O . CYS A 1 409 ? -10.043 -1.272 16.857 1.00 87.75 409 CYS A O 1
ATOM 3168 N N . GLY A 1 410 ? -9.135 -2.070 14.977 1.00 84.31 410 GLY A N 1
ATOM 3169 C CA . GLY A 1 410 ? -8.150 -0.997 14.833 1.00 84.31 410 GLY A CA 1
ATOM 3170 C C . GLY A 1 410 ? -7.900 -0.590 13.385 1.00 84.31 410 GLY A C 1
ATOM 3171 O O . GLY A 1 410 ? -8.451 -1.177 12.460 1.00 84.31 410 GLY A O 1
ATOM 3172 N N . ALA A 1 411 ? -7.067 0.433 13.190 1.00 81.50 411 ALA A N 1
ATOM 3173 C CA . ALA A 1 411 ? -6.719 0.968 11.871 1.00 81.50 411 ALA A CA 1
ATOM 3174 C C . ALA A 1 411 ? -5.388 0.443 11.305 1.00 81.50 411 ALA A C 1
ATOM 3176 O O . ALA A 1 411 ? -5.008 0.798 10.182 1.00 81.50 411 ALA A O 1
ATOM 3177 N N . ALA A 1 412 ? -4.628 -0.334 12.079 1.00 76.94 412 ALA A N 1
ATOM 3178 C CA . ALA A 1 412 ? -3.325 -0.826 11.660 1.00 76.94 412 ALA A CA 1
ATOM 3179 C C . ALA A 1 412 ? -3.466 -1.817 10.496 1.00 76.94 412 ALA A C 1
ATOM 3181 O O . ALA A 1 412 ? -4.022 -2.889 10.654 1.00 76.94 412 ALA A O 1
ATOM 3182 N N . ASN A 1 413 ? -2.905 -1.500 9.327 1.00 73.06 413 ASN A N 1
ATOM 3183 C CA . ASN A 1 413 ? -3.005 -2.397 8.172 1.00 73.06 413 ASN A CA 1
ATOM 3184 C C . ASN A 1 413 ? -2.325 -3.756 8.434 1.00 73.06 413 ASN A C 1
ATOM 3186 O O . ASN A 1 413 ? -1.160 -3.783 8.834 1.00 73.06 413 ASN A O 1
ATOM 3190 N N . ASN A 1 414 ? -2.987 -4.857 8.061 1.00 71.62 414 ASN A N 1
ATOM 3191 C CA . ASN A 1 414 ? -2.462 -6.231 8.152 1.00 71.62 414 ASN A CA 1
ATOM 3192 C C . ASN A 1 414 ? -2.142 -6.668 9.597 1.00 71.62 414 ASN A C 1
ATOM 3194 O O . ASN A 1 414 ? -1.039 -7.152 9.860 1.00 71.62 414 ASN A O 1
ATOM 3198 N N . GLN A 1 415 ? -3.082 -6.501 10.531 1.00 80.50 415 GLN A N 1
ATOM 3199 C CA . GLN A 1 415 ? -2.887 -6.818 11.958 1.00 80.50 415 GLN A CA 1
ATOM 3200 C C . GLN A 1 415 ? -2.490 -8.282 12.214 1.00 80.50 415 GLN A C 1
ATOM 3202 O O . GLN A 1 415 ? -1.615 -8.532 13.042 1.00 80.50 415 GLN A O 1
ATOM 3207 N N . LEU A 1 416 ? -3.087 -9.225 11.474 1.00 81.00 416 LEU A N 1
ATOM 3208 C CA . LEU A 1 416 ? -2.801 -10.664 11.551 1.00 81.00 416 LEU A CA 1
ATOM 3209 C C . LEU A 1 416 ? -1.443 -11.007 10.926 1.00 81.00 416 LEU A C 1
ATOM 3211 O O . LEU A 1 416 ? -1.144 -10.582 9.799 1.00 81.00 416 LEU A O 1
ATOM 3215 N N . GLY A 1 417 ? -0.649 -11.821 11.622 1.00 80.31 417 GLY A N 1
ATOM 3216 C CA . GLY A 1 417 ? 0.626 -12.298 11.100 1.00 80.31 417 GLY A CA 1
ATOM 3217 C C . GLY A 1 417 ? 0.467 -13.356 10.022 1.00 80.31 417 GLY A C 1
ATOM 3218 O O . GLY A 1 417 ? 0.872 -13.143 8.875 1.00 80.31 417 GLY A O 1
ATOM 3219 N N . ASP A 1 418 ? -0.216 -14.445 10.357 1.00 81.69 418 ASP A N 1
ATOM 3220 C CA . ASP A 1 418 ? -0.742 -15.427 9.418 1.00 81.69 418 ASP A CA 1
ATOM 3221 C C . ASP A 1 418 ? -2.276 -15.325 9.380 1.00 81.69 418 ASP A C 1
ATOM 3223 O O . ASP A 1 418 ? -2.958 -15.869 10.253 1.00 81.69 418 ASP A O 1
ATOM 3227 N N . PRO A 1 419 ? -2.853 -14.674 8.351 1.00 74.56 419 PRO A N 1
ATOM 3228 C CA . PRO A 1 419 ? -4.295 -14.477 8.268 1.00 74.56 419 PRO A CA 1
ATOM 3229 C C . PRO A 1 419 ? -5.126 -15.762 8.288 1.00 74.56 419 PRO A C 1
ATOM 3231 O O . PRO A 1 419 ? -6.279 -15.709 8.691 1.00 74.56 419 PRO A O 1
ATOM 3234 N N . ALA A 1 420 ? -4.589 -16.900 7.835 1.00 74.25 420 ALA A N 1
ATOM 3235 C CA . ALA A 1 420 ? -5.346 -18.152 7.792 1.00 74.25 420 ALA A CA 1
ATOM 3236 C C . ALA A 1 420 ? -5.354 -18.870 9.147 1.00 74.25 420 ALA A C 1
ATOM 3238 O O . ALA A 1 420 ? -6.313 -19.570 9.484 1.00 74.25 420 ALA A O 1
ATOM 3239 N N . LYS A 1 421 ? -4.265 -18.727 9.906 1.00 84.31 421 LYS A N 1
ATOM 3240 C CA . LYS A 1 421 ? -4.066 -19.396 11.191 1.00 84.31 421 LYS A CA 1
ATOM 3241 C C . LYS A 1 421 ? -4.551 -18.547 12.363 1.00 84.31 421 LYS A C 1
ATOM 3243 O O . LYS A 1 421 ? -5.293 -19.044 13.208 1.00 84.31 421 LYS A O 1
ATOM 3248 N N . ASP A 1 422 ? -4.122 -17.292 12.415 1.00 85.94 422 ASP A N 1
ATOM 3249 C CA . ASP A 1 422 ? -4.279 -16.422 13.581 1.00 85.94 422 ASP A CA 1
ATOM 3250 C C . ASP A 1 422 ? -5.735 -15.957 13.750 1.00 85.94 422 ASP A C 1
ATOM 3252 O O . ASP A 1 422 ? -6.248 -15.887 14.862 1.00 85.94 422 ASP A O 1
ATOM 3256 N N . ASP A 1 423 ? -6.463 -15.774 12.652 1.00 83.50 423 ASP A N 1
ATOM 3257 C CA . ASP A 1 423 ? -7.902 -15.487 12.670 1.00 83.50 423 ASP A CA 1
ATOM 3258 C C . ASP A 1 423 ? -8.737 -16.641 13.261 1.00 83.50 423 ASP A C 1
ATOM 3260 O O . ASP A 1 423 ? -9.620 -16.433 14.095 1.00 83.50 423 ASP A O 1
ATOM 3264 N N . LYS A 1 424 ? -8.400 -17.893 12.924 1.00 84.94 424 LYS A N 1
ATOM 3265 C CA . LYS A 1 424 ? -9.035 -19.074 13.538 1.00 84.94 424 LYS A CA 1
ATOM 3266 C C . LYS A 1 424 ? -8.727 -19.175 15.025 1.00 84.94 424 LYS A C 1
ATOM 3268 O O . LYS A 1 424 ? -9.548 -19.691 15.781 1.00 84.94 424 LYS A O 1
ATOM 3273 N N . LEU A 1 425 ? -7.547 -18.722 15.441 1.00 87.25 425 LEU A N 1
ATOM 3274 C CA . LEU A 1 425 ? -7.167 -18.693 16.846 1.00 87.25 425 LEU A CA 1
ATOM 3275 C C . LEU A 1 425 ? -7.985 -17.646 17.616 1.00 87.25 425 LEU A C 1
ATOM 3277 O O . LEU A 1 425 ? -8.536 -17.992 18.658 1.00 87.25 425 LEU A O 1
ATOM 3281 N N . LEU A 1 426 ? -8.153 -16.438 17.066 1.00 85.12 426 LEU A N 1
ATOM 3282 C CA . LEU A 1 426 ? -9.027 -15.396 17.627 1.00 85.12 426 LEU A CA 1
ATOM 3283 C C . LEU A 1 426 ? -10.466 -15.904 17.793 1.00 85.12 426 LEU A C 1
ATOM 3285 O O . LEU A 1 426 ? -11.032 -15.826 18.883 1.00 85.12 426 LEU A O 1
ATOM 3289 N N . ALA A 1 427 ? -11.022 -16.526 16.749 1.00 83.94 427 ALA A N 1
ATOM 3290 C CA . ALA A 1 427 ? -12.373 -17.080 16.790 1.00 83.94 427 ALA A CA 1
ATOM 3291 C C . ALA A 1 427 ? -12.538 -18.178 17.861 1.00 83.94 427 ALA A C 1
ATOM 3293 O O . ALA A 1 427 ? -13.547 -18.209 18.563 1.00 83.94 427 ALA A O 1
ATOM 3294 N N . ARG A 1 428 ? -11.543 -19.064 18.034 1.00 87.31 428 ARG A N 1
ATOM 3295 C CA . ARG A 1 428 ? -11.557 -20.109 19.080 1.00 87.31 428 ARG A CA 1
ATOM 3296 C C . ARG A 1 428 ? -11.526 -19.542 20.495 1.00 87.31 428 ARG A C 1
ATOM 3298 O O . ARG A 1 428 ? -12.043 -20.184 21.402 1.00 87.31 428 ARG A O 1
ATOM 3305 N N . GLN A 1 429 ? -10.925 -18.372 20.679 1.00 86.56 429 GLN A N 1
ATOM 3306 C CA . GLN A 1 429 ? -10.883 -17.678 21.966 1.00 86.56 429 GLN A CA 1
ATOM 3307 C C . GLN A 1 429 ? -12.105 -16.787 22.209 1.00 86.56 429 GLN A C 1
ATOM 3309 O O . GLN A 1 429 ? -12.179 -16.118 23.233 1.00 86.56 429 GLN A O 1
ATOM 3314 N N . GLY A 1 430 ? -13.079 -16.787 21.291 1.00 84.12 430 GLY A N 1
ATOM 3315 C CA . GLY A 1 430 ? -14.272 -15.950 21.406 1.00 84.12 430 GLY A CA 1
ATOM 3316 C C . GLY A 1 430 ? -13.984 -14.459 21.220 1.00 84.12 430 GLY A C 1
ATOM 3317 O O . GLY A 1 430 ? -14.788 -13.632 21.644 1.00 84.12 430 GLY A O 1
ATOM 3318 N N . ILE A 1 431 ? -12.855 -14.113 20.593 1.00 85.19 431 ILE A N 1
ATOM 3319 C CA . ILE A 1 431 ? -12.466 -12.731 20.318 1.00 85.19 431 ILE A CA 1
ATOM 3320 C C . ILE A 1 431 ? -13.076 -12.309 18.977 1.00 85.19 431 ILE A C 1
ATOM 3322 O O . ILE A 1 431 ? -12.819 -12.912 17.933 1.00 85.19 431 ILE A O 1
ATOM 3326 N N . THR A 1 432 ? -13.877 -11.247 18.999 1.00 84.19 432 THR A N 1
ATOM 3327 C CA . THR A 1 432 ? -14.462 -10.626 17.808 1.00 84.19 432 THR A CA 1
ATOM 3328 C C . THR A 1 432 ? -13.414 -9.743 17.137 1.00 84.19 432 THR A C 1
ATOM 3330 O O . THR A 1 432 ? -13.106 -8.653 17.617 1.00 84.19 432 THR A O 1
ATOM 3333 N N . TYR A 1 433 ? -12.857 -10.221 16.026 1.00 82.94 433 TYR A N 1
ATOM 3334 C CA . TYR A 1 433 ? -11.903 -9.473 15.209 1.00 82.94 433 TYR A CA 1
ATOM 3335 C C . TYR A 1 433 ? -12.606 -8.749 14.060 1.00 82.94 433 TYR A C 1
ATOM 3337 O O . TYR A 1 433 ? -13.347 -9.372 13.295 1.00 82.94 433 TYR A O 1
ATOM 3345 N N . ILE A 1 434 ? -12.342 -7.447 13.925 1.00 77.38 434 ILE A N 1
ATOM 3346 C CA . ILE A 1 434 ? -12.850 -6.632 12.821 1.00 77.38 434 ILE A CA 1
ATOM 3347 C C . ILE A 1 434 ? -11.706 -6.281 11.857 1.00 77.38 434 ILE A C 1
ATOM 3349 O O . ILE A 1 434 ? -10.711 -5.694 12.289 1.00 77.38 434 ILE A O 1
ATOM 3353 N N . PRO A 1 435 ? -11.832 -6.612 10.556 1.00 65.75 435 PRO A N 1
ATOM 3354 C CA . PRO A 1 435 ? -10.829 -6.269 9.550 1.00 65.75 435 PRO A CA 1
ATOM 3355 C C . PRO A 1 435 ? -10.781 -4.760 9.243 1.00 65.75 435 PRO A C 1
ATOM 3357 O O . PRO A 1 435 ? -11.786 -4.062 9.340 1.00 65.75 435 PRO A O 1
ATOM 3360 N N . ASP A 1 436 ? -9.615 -4.261 8.815 1.00 58.72 436 ASP A N 1
ATOM 3361 C CA . ASP A 1 436 ? -9.372 -2.825 8.591 1.00 58.72 436 ASP A CA 1
ATOM 3362 C C . ASP A 1 436 ? -10.236 -2.222 7.454 1.00 58.72 436 ASP A C 1
ATOM 3364 O O . ASP A 1 436 ? -10.078 -2.618 6.293 1.00 58.72 436 ASP A O 1
ATOM 3368 N N . ASP A 1 437 ? -11.014 -1.161 7.722 1.00 52.75 437 ASP A N 1
ATOM 3369 C CA . ASP A 1 437 ? -11.712 -0.354 6.695 1.00 52.75 437 ASP A CA 1
ATOM 3370 C C . ASP A 1 437 ? -11.610 1.177 6.952 1.00 52.75 437 ASP A C 1
ATOM 3372 O O . ASP A 1 437 ? -12.176 1.678 7.922 1.00 52.75 437 ASP A O 1
ATOM 3376 N N . PRO A 1 438 ? -10.857 1.942 6.127 1.00 44.75 438 PRO A N 1
ATOM 3377 C CA . PRO A 1 438 ? -10.562 3.355 6.365 1.00 44.75 438 PRO A CA 1
ATOM 3378 C C . PRO A 1 438 ? -11.209 4.390 5.404 1.00 44.75 438 PRO A C 1
ATOM 3380 O O . PRO A 1 438 ? -10.723 5.519 5.375 1.00 44.75 438 PRO A O 1
ATOM 3383 N N . PHE A 1 439 ? -12.240 4.100 4.592 1.00 50.22 439 PHE A N 1
ATOM 3384 C CA . PHE A 1 439 ? -12.750 5.079 3.591 1.00 50.22 439 PHE A CA 1
ATOM 3385 C C . PHE A 1 439 ? -14.107 5.698 3.910 1.00 50.22 439 PHE A C 1
ATOM 3387 O O . PHE A 1 439 ? -15.081 4.952 3.955 1.00 50.22 439 PHE A O 1
ATOM 3394 N N . ILE A 1 440 ? -14.215 7.042 4.065 1.00 46.56 440 ILE A N 1
ATOM 3395 C CA . ILE A 1 440 ? -15.534 7.618 4.379 1.00 46.56 440 ILE A CA 1
ATOM 3396 C C . ILE A 1 440 ? -15.845 9.090 4.058 1.00 46.56 440 ILE A C 1
ATOM 3398 O O . ILE A 1 440 ? -15.053 9.968 4.383 1.00 46.56 440 ILE A O 1
ATOM 3402 N N . GLU A 1 441 ? -17.088 9.303 3.584 1.00 38.75 441 GLU A N 1
ATOM 3403 C CA . GLU A 1 441 ? -18.124 10.135 4.253 1.00 38.75 441 GLU A CA 1
ATOM 3404 C C . GLU A 1 441 ? -19.539 9.488 4.182 1.00 38.75 441 GLU A C 1
ATOM 3406 O O . GLU A 1 441 ? -20.268 9.505 5.169 1.00 38.75 441 GLU A O 1
ATOM 3411 N N . GLN A 1 442 ? -19.892 8.785 3.093 1.00 48.50 442 GLN A N 1
ATOM 3412 C CA . GLN A 1 442 ? -21.162 8.030 2.970 1.00 48.50 442 GLN A CA 1
ATOM 3413 C C . GLN A 1 442 ? -21.172 6.693 3.750 1.00 48.50 442 GLN A C 1
ATOM 3415 O O . GLN A 1 442 ? -22.210 6.267 4.252 1.00 48.50 442 GLN A O 1
ATOM 3420 N N . HIS A 1 443 ? -20.010 6.054 3.921 1.00 55.69 443 HIS A N 1
ATOM 3421 C CA . HIS A 1 443 ? -19.837 4.799 4.670 1.00 55.69 443 HIS A CA 1
ATOM 3422 C C . HIS A 1 443 ? -19.953 4.921 6.201 1.00 55.69 443 HIS A C 1
ATOM 3424 O O . HIS A 1 443 ? -19.851 3.907 6.888 1.00 55.69 443 HIS A O 1
ATOM 3430 N N . LEU A 1 444 ? -20.107 6.128 6.761 1.00 53.81 444 LEU A N 1
ATOM 3431 C CA . LEU A 1 444 ? -20.096 6.360 8.218 1.00 53.81 444 LEU A CA 1
ATOM 3432 C C . LEU A 1 444 ? -21.485 6.287 8.842 1.00 53.81 444 LEU A C 1
ATOM 3434 O O . LEU A 1 444 ? -21.586 6.216 10.066 1.00 53.81 444 LEU A O 1
ATOM 3438 N N . GLY A 1 445 ? -22.530 6.367 8.020 1.00 58.34 445 GLY A N 1
ATOM 3439 C CA . GLY A 1 445 ? -23.911 6.253 8.470 1.00 58.34 445 GLY A CA 1
ATOM 3440 C C . GLY A 1 445 ? -24.347 4.800 8.638 1.00 58.34 445 GLY A C 1
ATOM 3441 O O . GLY A 1 445 ? -23.675 3.868 8.213 1.00 58.34 445 GLY A O 1
ATOM 3442 N N . ASP A 1 446 ? -25.510 4.601 9.227 1.00 61.41 446 ASP A N 1
ATOM 3443 C CA . ASP A 1 446 ? -26.249 3.334 9.273 1.00 61.41 446 ASP A CA 1
ATOM 3444 C C . ASP A 1 446 ? -27.302 3.229 8.153 1.00 61.41 446 ASP A C 1
ATOM 3446 O O . ASP A 1 446 ? -27.845 2.158 7.899 1.00 61.41 446 ASP A O 1
ATOM 3450 N N . SER A 1 447 ? -27.568 4.328 7.445 1.00 66.56 447 SER A N 1
ATOM 3451 C CA . SER A 1 447 ? -28.620 4.421 6.429 1.00 66.56 447 SER A CA 1
ATOM 3452 C C . SER A 1 447 ? -28.267 3.785 5.084 1.00 66.56 447 SER A C 1
ATOM 3454 O O . SER A 1 447 ? -29.160 3.463 4.302 1.00 66.56 447 SER A O 1
ATOM 3456 N N . TRP A 1 448 ? -26.980 3.600 4.788 1.00 68.00 448 TRP A N 1
ATOM 3457 C CA . TRP A 1 448 ? -26.534 2.988 3.540 1.00 68.00 448 TRP A CA 1
ATOM 3458 C C . TRP A 1 448 ? -26.160 1.523 3.758 1.00 68.00 448 TRP A C 1
ATOM 3460 O O . TRP A 1 448 ? -25.330 1.217 4.611 1.00 68.00 448 TRP A O 1
ATOM 3470 N N . GLU A 1 449 ? -26.733 0.619 2.962 1.00 69.00 449 GLU A N 1
ATOM 3471 C CA . GLU A 1 449 ? -26.566 -0.840 3.088 1.00 69.00 449 GLU A CA 1
ATOM 3472 C C . GLU A 1 449 ? -25.094 -1.292 3.132 1.00 69.00 449 GLU A C 1
ATOM 3474 O O . GLU A 1 449 ? -24.753 -2.242 3.830 1.00 69.00 449 GLU A O 1
ATOM 3479 N N . ASN A 1 450 ? -24.201 -0.575 2.444 1.00 68.44 450 ASN A N 1
ATOM 3480 C CA . ASN A 1 450 ? -22.776 -0.906 2.353 1.00 68.44 450 ASN A CA 1
ATOM 3481 C C . ASN A 1 450 ? -21.873 -0.037 3.247 1.00 68.44 450 ASN A C 1
ATOM 3483 O O . ASN A 1 450 ? -20.661 0.023 3.035 1.00 68.44 450 ASN A O 1
ATOM 3487 N N . SER A 1 451 ? -22.440 0.652 4.239 1.00 73.62 451 SER A N 1
ATOM 3488 C CA . SER A 1 451 ? -21.658 1.409 5.217 1.00 73.62 451 SER A CA 1
ATOM 3489 C C . SER A 1 451 ? -20.754 0.507 6.060 1.00 73.62 451 SER A C 1
ATOM 3491 O O . SER A 1 451 ? -20.985 -0.697 6.147 1.00 73.62 451 SER A O 1
ATOM 3493 N N . ILE A 1 452 ? -19.735 1.065 6.724 1.00 71.00 452 ILE A N 1
ATOM 3494 C CA . ILE A 1 452 ? -18.829 0.282 7.585 1.00 71.00 452 ILE A CA 1
ATOM 3495 C C . ILE A 1 452 ? -19.621 -0.436 8.678 1.00 71.00 452 ILE A C 1
ATOM 3497 O O . ILE A 1 452 ? -19.375 -1.613 8.934 1.00 71.00 452 ILE A O 1
ATOM 3501 N N . TYR A 1 453 ? -20.599 0.243 9.282 1.00 75.50 453 TYR A N 1
ATOM 3502 C CA . TYR A 1 453 ? -21.463 -0.351 10.299 1.00 75.50 453 TYR A CA 1
ATOM 3503 C C . TYR A 1 453 ? -22.241 -1.553 9.736 1.00 75.50 453 TYR A C 1
ATOM 3505 O O . TYR A 1 453 ? -22.132 -2.660 10.265 1.00 75.50 453 TYR A O 1
ATOM 3513 N N . ASN A 1 454 ? -22.957 -1.369 8.621 1.00 81.56 454 ASN A N 1
ATOM 3514 C CA . ASN A 1 454 ? -23.790 -2.420 8.030 1.00 81.56 454 ASN A CA 1
ATOM 3515 C C . ASN A 1 454 ? -22.966 -3.561 7.422 1.00 81.56 454 ASN A C 1
ATOM 3517 O O . ASN A 1 454 ? -23.320 -4.726 7.583 1.00 81.56 454 ASN A O 1
ATOM 3521 N N . CYS A 1 455 ? -21.832 -3.258 6.791 1.00 81.88 455 CYS A N 1
ATOM 3522 C CA . CYS A 1 455 ? -20.905 -4.252 6.257 1.00 81.88 455 CYS A CA 1
ATOM 3523 C C . CYS A 1 455 ? -20.285 -5.088 7.386 1.00 81.88 455 CYS A C 1
ATOM 3525 O O . CYS A 1 455 ? -20.260 -6.316 7.300 1.00 81.88 455 CYS A O 1
ATOM 3527 N N . THR A 1 456 ? -19.859 -4.446 8.482 1.00 81.38 456 THR A N 1
ATOM 3528 C CA . THR A 1 456 ? -19.343 -5.141 9.674 1.00 81.38 456 THR A CA 1
ATOM 3529 C C . THR A 1 456 ? -20.416 -6.042 10.271 1.00 81.38 456 THR A C 1
ATOM 3531 O O . THR A 1 456 ? -20.168 -7.226 10.496 1.00 81.38 456 THR A O 1
ATOM 3534 N N . LYS A 1 457 ? -21.633 -5.521 10.454 1.00 85.69 457 LYS A N 1
ATOM 3535 C CA . LYS A 1 457 ? -22.773 -6.293 10.949 1.00 85.69 457 LYS A CA 1
ATOM 3536 C C . LYS A 1 457 ? -23.069 -7.503 10.058 1.00 85.69 457 LYS A C 1
ATOM 3538 O O . LYS A 1 457 ? -23.127 -8.621 10.564 1.00 85.69 457 LYS A O 1
ATOM 3543 N N . LEU A 1 458 ? -23.138 -7.309 8.740 1.00 86.88 458 LEU A N 1
ATOM 3544 C CA . LEU A 1 458 ? -23.336 -8.375 7.755 1.00 86.88 458 LEU A CA 1
ATOM 3545 C C . LEU A 1 458 ? -22.243 -9.449 7.839 1.00 86.88 458 LEU A C 1
ATOM 3547 O O . LEU A 1 458 ? -22.544 -10.643 7.792 1.00 86.88 458 LEU A O 1
ATOM 3551 N N . ILE A 1 459 ? -20.973 -9.044 7.955 1.00 87.44 459 ILE A N 1
ATOM 3552 C CA . ILE A 1 459 ? -19.842 -9.972 8.086 1.00 87.44 459 ILE A CA 1
ATOM 3553 C C . ILE A 1 459 ? -19.989 -10.802 9.362 1.00 87.44 459 ILE A C 1
ATOM 3555 O O . ILE A 1 459 ? -19.888 -12.027 9.291 1.00 87.44 459 ILE A O 1
ATOM 3559 N N . LEU A 1 460 ? -20.263 -10.166 10.504 1.00 86.62 460 LEU A N 1
ATOM 3560 C CA . LEU A 1 460 ? -20.403 -10.842 11.797 1.00 86.62 460 LEU A CA 1
ATOM 3561 C C . LEU A 1 460 ? -21.613 -11.789 11.828 1.00 86.62 460 LEU A C 1
ATOM 3563 O O . LEU A 1 460 ? -21.502 -12.932 12.274 1.00 86.62 460 LEU A O 1
ATOM 3567 N N . GLU A 1 461 ? -22.759 -11.363 11.297 1.00 89.38 461 GLU A N 1
ATOM 3568 C CA . GLU A 1 461 ? -23.966 -12.190 11.194 1.00 89.38 461 GLU A CA 1
ATOM 3569 C C . GLU A 1 461 ? -23.741 -13.406 10.291 1.00 89.38 461 GLU A C 1
ATOM 3571 O O . GLU A 1 461 ? -24.069 -14.537 10.661 1.00 89.38 461 GLU A O 1
ATOM 3576 N N . LYS A 1 462 ? -23.113 -13.206 9.128 1.00 89.19 462 LYS A N 1
ATOM 3577 C CA . LYS A 1 462 ? -22.814 -14.292 8.192 1.00 89.19 462 LYS A CA 1
ATOM 3578 C C . LYS A 1 462 ? -21.729 -15.230 8.721 1.00 89.19 462 LYS A C 1
ATOM 3580 O O . LYS A 1 462 ? -21.831 -16.439 8.507 1.00 89.19 462 LYS A O 1
ATOM 3585 N N . ALA A 1 463 ? -20.732 -14.719 9.444 1.00 88.75 463 ALA A N 1
ATOM 3586 C CA . ALA A 1 463 ? -19.734 -15.527 10.146 1.00 88.75 463 ALA A CA 1
ATOM 3587 C C . ALA A 1 463 ? -20.407 -16.452 11.170 1.00 88.75 463 ALA A C 1
ATOM 3589 O O . ALA A 1 463 ? -20.227 -17.671 11.115 1.00 88.75 463 ALA A O 1
ATOM 3590 N N . LYS A 1 464 ? -21.295 -15.898 12.007 1.00 87.69 464 LYS A N 1
ATOM 3591 C CA . LYS A 1 464 ? -22.094 -16.662 12.975 1.00 87.69 464 LYS A CA 1
ATOM 3592 C C . LYS A 1 464 ? -22.977 -17.714 12.297 1.00 87.69 464 LYS A C 1
ATOM 3594 O O . LYS A 1 464 ? -22.953 -18.876 12.698 1.00 87.69 464 LYS A O 1
ATOM 3599 N N . ALA A 1 465 ? -23.713 -17.340 11.248 1.00 90.94 465 ALA A N 1
ATOM 3600 C CA . ALA A 1 465 ? -24.621 -18.241 10.533 1.00 90.94 465 ALA A CA 1
ATOM 3601 C C . ALA A 1 465 ? -23.890 -19.395 9.825 1.00 90.94 465 ALA A C 1
ATOM 3603 O O . ALA A 1 465 ? -24.383 -20.521 9.793 1.00 90.94 465 ALA A O 1
ATOM 3604 N N . THR A 1 466 ? -22.703 -19.132 9.272 1.00 90.50 466 THR A N 1
ATOM 3605 C CA . THR A 1 466 ? -21.922 -20.126 8.515 1.00 90.50 466 THR A CA 1
ATOM 3606 C C . THR A 1 466 ? -20.886 -20.873 9.354 1.00 90.50 466 THR A C 1
ATOM 3608 O O . THR A 1 466 ? -20.223 -21.763 8.826 1.00 90.50 466 THR A O 1
ATOM 3611 N N . LYS A 1 467 ? -20.746 -20.545 10.650 1.00 89.56 467 LYS A N 1
ATOM 3612 C CA . LYS A 1 467 ? -19.697 -21.064 11.552 1.00 89.56 467 LYS A CA 1
ATOM 3613 C C . LYS A 1 467 ? -18.284 -20.884 10.982 1.00 89.56 467 LYS A C 1
ATOM 3615 O O . LYS A 1 467 ? -17.408 -21.726 11.177 1.00 89.56 467 LYS A O 1
ATOM 3620 N N . ARG A 1 468 ? -18.083 -19.788 10.254 1.00 88.50 468 ARG A N 1
ATOM 3621 C CA . ARG A 1 468 ? -16.800 -19.375 9.679 1.00 88.50 468 ARG A CA 1
ATOM 3622 C C . ARG A 1 468 ? -16.307 -18.134 10.391 1.00 88.50 468 ARG A C 1
ATOM 3624 O O . ARG A 1 468 ? -17.057 -17.485 11.117 1.00 88.50 468 ARG A O 1
ATOM 3631 N N . THR A 1 469 ? -15.044 -17.803 10.193 1.00 85.69 469 THR A N 1
ATOM 3632 C CA . THR A 1 469 ? -14.467 -16.624 10.830 1.00 85.69 469 THR A CA 1
ATOM 3633 C C . THR A 1 469 ? -14.898 -15.330 10.122 1.00 85.69 469 THR A C 1
ATOM 3635 O O . THR A 1 469 ? -15.203 -15.351 8.920 1.00 85.69 469 THR A O 1
ATOM 3638 N N . PRO A 1 470 ? -14.901 -14.180 10.828 1.00 81.25 470 PRO A N 1
ATOM 3639 C CA . PRO A 1 470 ? -15.177 -12.880 10.218 1.00 81.25 470 PRO A CA 1
ATOM 3640 C C . PRO A 1 470 ? -14.258 -12.575 9.029 1.00 81.25 470 PRO A C 1
ATOM 3642 O O . PRO A 1 470 ? -14.734 -12.126 7.987 1.00 81.25 470 PRO A O 1
ATOM 3645 N N . GLN A 1 471 ? -12.963 -12.895 9.131 1.00 81.44 471 GLN A N 1
ATOM 3646 C CA . GLN A 1 471 ? -12.001 -12.663 8.053 1.00 81.44 471 GLN A CA 1
ATOM 3647 C C . GLN A 1 471 ? -12.289 -13.521 6.815 1.00 81.44 471 GLN A C 1
ATOM 3649 O O . GLN A 1 471 ? -12.226 -13.016 5.694 1.00 81.44 471 GLN A O 1
ATOM 3654 N N . GLU A 1 472 ? -12.613 -14.810 6.977 1.00 84.81 472 GLU A N 1
ATOM 3655 C CA . GLU A 1 472 ? -12.938 -15.692 5.847 1.00 84.81 472 GLU A CA 1
ATOM 3656 C C . GLU A 1 472 ? -14.171 -15.194 5.086 1.00 84.81 472 GLU A C 1
ATOM 3658 O O . GLU A 1 472 ? -14.192 -15.212 3.851 1.00 84.81 472 GLU A O 1
ATOM 3663 N N . VAL A 1 473 ? -15.193 -14.741 5.816 1.00 86.81 473 VAL A N 1
ATOM 3664 C CA . VAL A 1 473 ? -16.410 -14.169 5.233 1.00 86.81 473 VAL A CA 1
ATOM 3665 C C . VAL A 1 473 ? -16.112 -12.836 4.547 1.00 86.81 473 VAL A C 1
ATOM 3667 O O . VAL A 1 473 ? -16.543 -12.634 3.409 1.00 86.81 473 VAL A O 1
ATOM 3670 N N . ALA A 1 474 ? -15.341 -11.957 5.192 1.00 83.06 474 ALA A N 1
ATOM 3671 C CA . ALA A 1 474 ? -14.937 -10.675 4.627 1.00 83.06 474 ALA A CA 1
ATOM 3672 C C . ALA A 1 474 ? -14.146 -10.863 3.326 1.00 83.06 474 ALA A C 1
ATOM 3674 O O . ALA A 1 474 ? -14.494 -10.261 2.313 1.00 83.06 474 ALA A O 1
ATOM 3675 N N . ILE A 1 475 ? -13.143 -11.749 3.311 1.00 84.38 475 ILE A N 1
ATOM 3676 C CA . ILE A 1 475 ? -12.346 -12.055 2.115 1.00 84.38 475 ILE A CA 1
ATOM 3677 C C . ILE A 1 475 ? -13.227 -12.621 1.004 1.00 84.38 475 ILE A C 1
ATOM 3679 O O . ILE A 1 475 ? -13.069 -12.220 -0.143 1.00 84.38 475 ILE A O 1
ATOM 3683 N N . GLU A 1 476 ? -14.150 -13.536 1.298 1.00 88.62 476 GLU A N 1
ATOM 3684 C CA . GLU A 1 476 ? -15.026 -14.098 0.267 1.00 88.62 476 GLU A CA 1
ATOM 3685 C C . GLU A 1 476 ? -15.912 -13.023 -0.378 1.00 88.62 476 GLU A C 1
ATOM 3687 O O . GLU A 1 476 ? -16.014 -12.955 -1.607 1.00 88.62 476 GLU A O 1
ATOM 3692 N N . LEU A 1 477 ? -16.547 -12.181 0.442 1.00 86.06 477 LEU A N 1
ATOM 3693 C CA . LEU A 1 477 ? -17.367 -11.067 -0.033 1.00 86.06 477 LEU A CA 1
ATOM 3694 C C . LEU A 1 477 ? -16.519 -10.089 -0.855 1.00 86.06 477 LEU A C 1
ATOM 3696 O O . LEU A 1 477 ? -16.906 -9.712 -1.963 1.00 86.06 477 LEU A O 1
ATOM 3700 N N . ALA A 1 478 ? -15.338 -9.740 -0.345 1.00 84.69 478 ALA A N 1
ATOM 3701 C CA . ALA A 1 478 ? -14.398 -8.841 -0.993 1.00 84.69 478 ALA A CA 1
ATOM 3702 C C . ALA A 1 478 ? -13.912 -9.387 -2.333 1.00 84.69 478 ALA A C 1
ATOM 3704 O O . ALA A 1 478 ? -13.904 -8.665 -3.325 1.00 84.69 478 ALA A O 1
ATOM 3705 N N . GLU A 1 479 ? -13.519 -10.660 -2.384 1.00 87.88 479 GLU A N 1
ATOM 3706 C CA . GLU A 1 479 ? -12.992 -11.301 -3.583 1.00 87.88 479 GLU A CA 1
ATOM 3707 C C . GLU A 1 479 ? -14.068 -11.319 -4.668 1.00 87.88 479 GLU A C 1
ATOM 3709 O O . GLU A 1 479 ? -13.811 -10.838 -5.772 1.00 87.88 479 GLU A O 1
ATOM 3714 N N . LYS A 1 480 ? -15.297 -11.739 -4.333 1.00 87.50 480 LYS A N 1
ATOM 3715 C CA . LYS A 1 480 ? -16.453 -11.687 -5.243 1.00 87.50 480 LYS A CA 1
ATOM 3716 C C . LYS A 1 480 ? -16.688 -10.273 -5.777 1.00 87.50 480 LYS A C 1
ATOM 3718 O O . LYS A 1 480 ? -16.745 -10.084 -6.992 1.00 87.50 480 LYS A O 1
ATOM 3723 N N . LYS A 1 481 ? -16.747 -9.265 -4.896 1.00 85.50 481 LYS A N 1
ATOM 3724 C CA . LYS A 1 481 ? -16.916 -7.856 -5.298 1.00 85.50 481 LYS A CA 1
ATOM 3725 C C . LYS A 1 481 ? -15.724 -7.330 -6.111 1.00 85.50 481 LYS A C 1
ATOM 3727 O O . LYS A 1 481 ? -15.901 -6.460 -6.964 1.00 85.50 481 LYS A O 1
ATOM 3732 N N . SER A 1 482 ? -14.516 -7.854 -5.894 1.00 85.44 482 SER A N 1
ATOM 3733 C CA . SER A 1 482 ? -13.291 -7.395 -6.560 1.00 85.44 482 SER A CA 1
ATOM 3734 C C . SER A 1 482 ? -13.232 -7.749 -8.046 1.00 85.44 482 SER A C 1
ATOM 3736 O O . SER A 1 482 ? -12.535 -7.070 -8.799 1.00 85.44 482 SER A O 1
ATOM 3738 N N . PHE A 1 483 ? -13.966 -8.781 -8.473 1.00 86.88 483 PHE A N 1
ATOM 3739 C CA . PHE A 1 483 ? -14.088 -9.170 -9.879 1.00 86.88 483 PHE A CA 1
ATOM 3740 C C . PHE A 1 483 ? -15.144 -8.373 -10.642 1.00 86.88 483 PHE A C 1
ATOM 3742 O O . PHE A 1 483 ? -15.153 -8.421 -11.872 1.00 86.88 483 PHE A O 1
ATOM 3749 N N . VAL A 1 484 ? -16.005 -7.628 -9.943 1.00 84.75 484 VAL A N 1
ATOM 3750 C CA . VAL A 1 484 ? -16.990 -6.761 -10.592 1.00 84.75 484 VAL A CA 1
ATOM 3751 C C . VAL A 1 484 ? -16.244 -5.706 -11.399 1.00 84.75 484 VAL A C 1
ATOM 3753 O O . VAL A 1 484 ? -15.343 -5.029 -10.900 1.00 84.75 484 VAL A O 1
ATOM 3756 N N . GLU A 1 485 ? -16.589 -5.594 -12.674 1.00 80.81 485 GLU A N 1
ATOM 3757 C CA . GLU A 1 485 ? -15.942 -4.643 -13.561 1.00 80.81 485 GLU A CA 1
ATOM 3758 C C . GLU A 1 485 ? -16.403 -3.214 -13.268 1.00 80.81 485 GLU A C 1
ATOM 3760 O O . GLU A 1 485 ? -17.567 -2.979 -12.945 1.00 80.81 485 GLU A O 1
ATOM 3765 N N . HIS A 1 486 ? -15.488 -2.250 -13.406 1.00 76.56 486 HIS A N 1
ATOM 3766 C CA . HIS A 1 486 ? -15.827 -0.829 -13.327 1.00 76.56 486 HIS A CA 1
ATOM 3767 C C . HIS A 1 486 ? -17.001 -0.517 -14.285 1.00 76.56 486 HIS A C 1
ATOM 3769 O O . HIS A 1 486 ? -16.891 -0.832 -15.470 1.00 76.56 486 HIS A O 1
ATOM 3775 N N . PRO A 1 487 ? -18.086 0.154 -13.855 1.00 67.31 487 PRO A N 1
ATOM 3776 C CA . PRO A 1 487 ? -19.297 0.349 -14.663 1.00 67.31 487 PRO A CA 1
ATOM 3777 C C . PRO A 1 487 ? -19.036 1.203 -15.913 1.00 67.31 487 PRO A C 1
ATOM 3779 O O . PRO A 1 487 ? -19.633 0.997 -16.962 1.00 67.31 487 PRO A O 1
ATOM 3782 N N . ILE A 1 488 ? -18.064 2.118 -15.830 1.00 62.66 488 ILE A N 1
ATOM 3783 C CA . ILE A 1 488 ? -17.533 2.914 -16.956 1.00 62.66 488 ILE A CA 1
ATOM 3784 C C . ILE A 1 488 ? -16.511 2.133 -17.821 1.00 62.66 488 ILE A C 1
ATOM 3786 O O . ILE A 1 488 ? -15.824 2.722 -18.654 1.00 62.66 488 ILE A O 1
ATOM 3790 N N . LYS A 1 489 ? -16.420 0.794 -17.741 1.00 52.72 489 LYS A N 1
ATOM 3791 C CA . LYS A 1 489 ? -15.939 -0.004 -18.887 1.00 52.72 489 LYS A CA 1
ATOM 3792 C C . LYS A 1 489 ? -16.994 0.098 -19.990 1.00 52.72 489 LYS A C 1
ATOM 3794 O O . LYS A 1 489 ? -17.758 -0.823 -20.265 1.00 52.72 489 LYS A O 1
ATOM 3799 N N . GLY A 1 490 ? -17.053 1.278 -20.603 1.00 47.06 490 GLY A N 1
ATOM 3800 C CA . GLY A 1 490 ? -17.954 1.579 -21.690 1.00 47.06 490 GLY A CA 1
ATOM 3801 C C . GLY A 1 490 ? -17.735 0.540 -22.773 1.00 47.06 490 GLY A C 1
ATOM 3802 O O . GLY A 1 490 ? -16.614 0.310 -23.222 1.00 47.06 490 GLY A O 1
ATOM 3803 N N . HIS A 1 491 ? -18.823 -0.077 -23.194 1.00 52.09 491 HIS A N 1
ATOM 3804 C CA . HIS A 1 491 ? -18.926 -1.052 -24.279 1.00 52.09 491 HIS A CA 1
ATOM 3805 C C . HIS A 1 491 ? -18.132 -0.578 -25.516 1.00 52.09 491 HIS A C 1
ATOM 3807 O O . HIS A 1 491 ? -17.448 -1.364 -26.167 1.00 52.09 491 HIS A O 1
ATOM 3813 N N . ARG A 1 492 ? -18.096 0.747 -25.745 1.00 48.34 492 ARG A N 1
ATOM 3814 C CA . ARG A 1 492 ? -17.258 1.427 -26.745 1.00 48.34 492 ARG A CA 1
ATOM 3815 C C . ARG A 1 492 ? -15.750 1.285 -26.544 1.00 48.34 492 ARG A C 1
ATOM 3817 O O . ARG A 1 492 ? -15.064 1.126 -27.534 1.00 48.34 492 ARG A O 1
ATOM 3824 N N . GLY A 1 493 ? -15.203 1.341 -25.331 1.00 57.41 493 GLY A N 1
ATOM 3825 C CA . GLY A 1 493 ? -13.755 1.233 -25.098 1.00 57.41 493 GLY A CA 1
ATOM 3826 C C . GLY A 1 493 ? -13.210 -0.148 -25.462 1.00 57.41 493 GLY A C 1
ATOM 3827 O O . GLY A 1 493 ? -12.183 -0.261 -26.124 1.00 57.41 493 GLY A O 1
ATOM 3828 N N . ILE A 1 494 ? -13.947 -1.205 -25.108 1.00 60.41 494 ILE A N 1
ATOM 3829 C CA . ILE A 1 494 ? -13.627 -2.575 -25.527 1.00 60.41 494 ILE A CA 1
ATOM 3830 C C . ILE A 1 494 ? -13.820 -2.732 -27.036 1.00 60.41 494 ILE A C 1
ATOM 3832 O O . ILE A 1 494 ? -12.984 -3.367 -27.672 1.00 60.41 494 ILE A O 1
ATOM 3836 N N . GLN A 1 495 ? -14.875 -2.146 -27.611 1.00 59.00 495 GLN A N 1
ATOM 3837 C CA . GLN A 1 495 ? -15.087 -2.139 -29.059 1.00 59.00 495 GLN A CA 1
ATOM 3838 C C . GLN A 1 495 ? -13.921 -1.448 -29.781 1.00 59.00 495 GLN A C 1
ATOM 3840 O O . GLN A 1 495 ? -13.307 -2.058 -30.638 1.00 59.00 495 GLN A O 1
ATOM 3845 N N . ILE A 1 496 ? -13.521 -0.250 -29.346 1.00 61.59 496 ILE A N 1
ATOM 3846 C CA . ILE A 1 496 ? -12.395 0.522 -29.887 1.00 61.59 496 ILE A CA 1
ATOM 3847 C C . ILE A 1 496 ? -11.090 -0.264 -29.764 1.00 61.59 496 ILE A C 1
ATOM 3849 O O . ILE A 1 496 ? -10.348 -0.345 -30.732 1.00 61.59 496 ILE A O 1
ATOM 3853 N N . ILE A 1 497 ? -10.799 -0.879 -28.614 1.00 65.62 497 ILE A N 1
ATOM 3854 C CA . ILE A 1 497 ? -9.593 -1.707 -28.453 1.00 65.62 497 ILE A CA 1
ATOM 3855 C C . ILE A 1 497 ? -9.649 -2.927 -29.380 1.00 65.62 497 ILE A C 1
ATOM 3857 O O . ILE A 1 497 ? -8.663 -3.228 -30.048 1.00 65.62 497 ILE A O 1
ATOM 3861 N N . LYS A 1 498 ? -10.788 -3.625 -29.457 1.00 71.25 498 LYS A N 1
ATOM 3862 C CA . LYS A 1 498 ? -10.971 -4.779 -30.351 1.00 71.25 498 LYS A CA 1
ATOM 3863 C C . LYS A 1 498 ? -10.851 -4.379 -31.822 1.00 71.25 498 LYS A C 1
ATOM 3865 O O . LYS A 1 498 ? -10.231 -5.115 -32.583 1.00 71.25 498 LYS A O 1
ATOM 3870 N N . ASP A 1 499 ? -11.385 -3.227 -32.204 1.00 69.75 499 ASP A N 1
ATOM 3871 C CA . ASP A 1 499 ? -11.357 -2.701 -33.567 1.00 69.75 499 ASP A CA 1
ATOM 3872 C C . ASP A 1 499 ? -9.960 -2.185 -33.930 1.00 69.75 499 ASP A C 1
ATOM 3874 O O . ASP A 1 499 ? -9.475 -2.472 -35.020 1.00 69.75 499 ASP A O 1
ATOM 3878 N N . LEU A 1 500 ? -9.246 -1.539 -33.001 1.00 64.75 500 LEU A N 1
ATOM 3879 C CA . LEU A 1 500 ? -7.835 -1.168 -33.162 1.00 64.75 500 LEU A CA 1
ATOM 3880 C C . LEU A 1 500 ? -6.930 -2.399 -33.292 1.00 64.75 500 LEU A C 1
ATOM 3882 O O . LEU A 1 500 ? -6.015 -2.396 -34.107 1.00 64.75 500 LEU A O 1
ATOM 3886 N N . ILE A 1 501 ? -7.188 -3.467 -32.529 1.00 70.12 501 ILE A N 1
ATOM 3887 C CA . ILE A 1 501 ? -6.446 -4.734 -32.640 1.00 70.12 501 ILE A CA 1
ATOM 3888 C C . ILE A 1 501 ? -6.758 -5.449 -33.966 1.00 70.12 501 ILE A C 1
ATOM 3890 O O . ILE A 1 501 ? -5.869 -6.066 -34.556 1.00 70.12 501 ILE A O 1
ATOM 3894 N N . LYS A 1 502 ? -8.009 -5.388 -34.439 1.00 71.94 502 LYS A N 1
ATOM 3895 C CA . LYS A 1 502 ? -8.436 -5.996 -35.710 1.00 71.94 502 LYS A CA 1
ATOM 3896 C C . LYS A 1 502 ? -8.007 -5.191 -36.934 1.00 71.94 502 LYS A C 1
ATOM 3898 O O . LYS A 1 502 ? -7.826 -5.785 -37.995 1.00 71.94 502 LYS A O 1
ATOM 3903 N N . SER A 1 503 ? -7.848 -3.875 -36.805 1.00 56.56 503 SER A N 1
ATOM 3904 C CA . SER A 1 503 ? -7.510 -3.008 -37.927 1.00 56.56 503 SER A CA 1
ATOM 3905 C C . SER A 1 503 ? -6.070 -3.265 -38.397 1.00 56.56 503 SER A C 1
ATOM 3907 O O . SER A 1 503 ? -5.122 -3.092 -37.624 1.00 56.56 503 SER A O 1
ATOM 3909 N N . PRO A 1 504 ? -5.861 -3.673 -39.664 1.00 55.59 504 PRO A N 1
ATOM 3910 C CA . PRO A 1 504 ? -4.530 -3.950 -40.201 1.00 55.59 504 PRO A CA 1
ATOM 3911 C C . PRO A 1 504 ? -3.633 -2.703 -40.252 1.00 55.59 504 PRO A C 1
ATOM 3913 O O . PRO A 1 504 ? -2.413 -2.845 -40.286 1.00 55.59 504 PRO A O 1
ATOM 3916 N N . GLU A 1 505 ? -4.218 -1.504 -40.194 1.00 55.25 505 GLU A N 1
ATOM 3917 C CA . GLU A 1 505 ? -3.515 -0.215 -40.214 1.00 55.25 505 GLU A CA 1
ATOM 3918 C C . GLU A 1 505 ? -2.774 0.099 -38.901 1.00 55.25 505 GLU A C 1
ATOM 3920 O O . GLU A 1 505 ? -1.806 0.857 -38.905 1.00 55.25 505 GLU A O 1
ATOM 3925 N N . TRP A 1 506 ? -3.181 -0.518 -37.783 1.00 44.81 506 TRP A N 1
ATOM 3926 C CA . TRP A 1 506 ? -2.616 -0.287 -36.443 1.00 44.81 506 TRP A CA 1
ATOM 3927 C C . TRP A 1 506 ? -1.664 -1.392 -35.970 1.00 44.81 506 TRP A C 1
ATOM 3929 O O . TRP A 1 506 ? -1.181 -1.369 -34.833 1.00 44.81 506 TRP A O 1
ATOM 3939 N N . LYS A 1 507 ? -1.324 -2.348 -36.843 1.00 45.50 507 LYS A N 1
ATOM 3940 C CA . LYS A 1 507 ? -0.210 -3.267 -36.593 1.00 45.50 507 LYS A CA 1
ATOM 3941 C C . LYS A 1 507 ? 1.091 -2.463 -36.630 1.00 45.50 507 LYS A C 1
ATOM 3943 O O . LYS A 1 507 ? 1.574 -2.096 -37.696 1.00 45.50 507 LYS A O 1
ATOM 3948 N N . PHE A 1 508 ? 1.642 -2.166 -35.453 1.00 44.69 508 PHE A N 1
ATOM 3949 C CA . PHE A 1 508 ? 2.948 -1.519 -35.316 1.00 44.69 508 PHE A CA 1
ATOM 3950 C C . PHE A 1 508 ? 4.010 -2.277 -36.143 1.00 44.69 508 PHE A C 1
ATOM 3952 O O . PHE A 1 508 ? 4.303 -3.439 -35.859 1.00 44.69 508 PHE A O 1
ATOM 3959 N N . ASN A 1 509 ? 4.558 -1.609 -37.165 1.00 40.22 509 ASN A N 1
ATOM 3960 C CA . ASN A 1 509 ? 5.664 -2.084 -38.019 1.00 40.22 509 ASN A CA 1
ATOM 3961 C C . ASN A 1 509 ? 7.013 -2.206 -37.281 1.00 40.22 509 ASN A C 1
ATOM 3963 O O . ASN A 1 509 ? 7.324 -1.327 -36.446 1.00 40.22 509 ASN A O 1
#

Foldseek 3Di:
DDDPDDDDDDDDDDPPDPPPPPPPPPPPDQDPVCVVVPDPDDPPDDDLCVVCVPDQKFKWFFQAWDWDAWPPPDGDIWIWTFTQTPSRDTAIATEDDPDWPDDGRFIWMKGAADDPGHPRHGIYTQEPPGRTHADPPACDPPDSRHHPPPCCLPPFNWRKDKFADAAQLHAAEEAEAEEADPDPVRVVVCFPQQQLVQLLQCLLLVHSHHGMYIYIHQPSPGQRHPPRDPVSLLSSLLSVLQVVVVVVRSYAYEHDHPDDQSSQVSSVVRHPSYAQHDVVVVGPHDLLLLQLLLLLLLVCLVCVLVVHNAQAQFAEEEEDCPSNNVNNVVVSQVRNHAEYEYEDQDPVSLVVCCVVVVPDDGHHYYHYDHDHPLDLVSQLDQTQEYAYEDEACNQEPVRLVSHNHQEYTYQHAHNHNDLVPRQVVCVVVNRQYDHHHRDDDPLSDPPDCSHSSNSSNVLSVVCVVVVHGSSVSSCVSSVVSSNNGHPPPPPVVVVVVVVLVVDPVNPDD

Radius of gyration: 34.51 Å; Cα contacts (8 Å, |Δi|>4): 982; chains: 1; bounding box: 77×90×104 Å

Secondary structure (DSSP, 8-state):
-------------------------------HHHHHT---PPPP---S-GGGTT-SEEEEEEEEEEEEPPSTT--S-EEEEEEEETTS-EEEEE--SS-----TT-EEEEEE---SSSTT--EEEETTBTTBPPPTT---TT-TTPPPPP-S-TTT---EEEEEEE-TTSSEEEEEEEE--SSHHHHHHHHHHHHHHHHHHHHHTT-S-EEEEEEEETTSSSS-STT--HHHHHHHHHHHHHHHHHTTTSEEEEE-TT--HHHHHHHHTT-SSB----GGGT----THHHHHHHHHHHHHHHHHHTT---STT-EEEEE--SHHHHHHHHHHHHTT-SEEEEEES-HHHHHHHHHHHTSS--SSEEEEEE--TT--GGGGSSSSEEEE-S-SS-B-TTTGGG---SEEE---TT-BSSTTTHHHHHHHTT-EEE------SGGGSSSSTTSHHHHHHHHHHHHHHHT--HHHHHHHHHHHHHTSPPTT--HHHHHHHHHHHH-GGGS--

Mean predicted aligned error: 16.71 Å

Sequence (509 aa):
MNSLRTALFRYASFPSSIHLYQQPLSAAYATLNQVMRGIRKSKVKLSKSPALEGSFQKKGICNKVYTTKPKKPNSAVRKVARVKLSTGKFVTAYIPGEGHNLSEHSVVLVRGGRVKDLPGVRYHLIRGAYDFTGVPNRASSRSKYGTKKPKIGYKSGVLQGAFVHRTCRGAAAGGTRNWSYDSIEDWFRDGIRLSRAMTHKNALAELWWGGGKGIIARNSGVAFEEEASSLQRRLVFEEYGSFISSLKGCYVTAKDVGMKDEDMEAIFSKTRFTTCISPQYGGSGNPSLPTARGVVRALEAAFSHLGRESLEGATIAVQGVGNVGYNLIQFLREKRVEHIIACDIDPQKIQDLEKEFGKGFQSGKIEFRLTKRNDNSILFEDVDAVSPCGVGNILTSQTIPNIKSKIVCGAANNQLGDPAKDDKLLARQGITYIPDDPFIEQHLGDSWENSIYNCTKLILEKAKATKRTPQEVAIELAEKKSFVEHPIKGHRGIQIIKDLIKSPEWKFN

Nearest PDB structures (foldseek):
  8rdw-assembly1_L6  TM=9.099E-01  e=1.254E-15  Psychrobacter urativorans
  8cwo-assembly1_L  TM=9.219E-01  e=4.044E-15  Cutibacterium acnes
  8wib-assembly1_m  TM=9.160E-01  e=2.894E-15  Mycolicibacterium smegmatis MC2 155
  8cgr-assembly1_L  TM=9.080E-01  e=3.236E-15  Escherichia coli BW25113
  8d8l-assembly1_L  TM=8.972E-01  e=1.379E-14  Saccharomyces cerevisiae

pLDDT: mean 80.7, std 16.63, range [25.31, 97.56]

InterPro domains:
  IPR005679 Ribosomal protein uS12, bacteria [MF_00403_B] (29-151)
  IPR005679 Ribosomal protein uS12, bacteria [PR01034] (55-70)
  IPR005679 Ribosomal protein uS12, bacteria [PR01034] (70-85)
  IPR005679 Ribosomal protein uS12, bacteria [PR01034] (86-105)
  IPR005679 Ribosomal protein uS12, bacteria [PR01034] (105-122)
  IPR005679 Ribosomal protein uS12, bacteria [PR01034] (122-138)
  IPR005679 Ribosomal protein uS12, bacteria [PR01034] (138-150)
  IPR005679 Ribosomal protein uS12, bacteria [TIGR00981] (30-151)
  IPR005679 Ribosomal protein uS12, bacteria [cd03368] (31-138)
  IPR006032 Small ribosomal subunit protein uS12 [PF00164] (47-151)
  IPR006032 Small ribosomal subunit protein uS12 [PS00055] (71-78)
  IPR006096 Glutamate/phenylalanine/leucine/valine/L-tryptophan dehydrogenase, C-terminal [PF00208] (282-436)
  IPR006096 Glutamate/phenylalanine/leucine/valine/L-tryptophan dehydrogenase, C-terminal [SM00839] (285-490)
  IPR006097 Glutamate/phenylalanine/leucine/valine/L-tryptophan dehydrogenase, dimerisation domain [PF02812] (164-271)
  IPR012340 Nucleic acid-binding, OB-fold [G3DSA:2.40.50.140] (27-154)
  IPR012340 Nucleic acid-binding, OB-fold [SSF50249] (31-151)
  IPR016211 Glutamate/phenylalanine/leucine/valine/L-tryptophan dehydrogenase, bacterial/archaeal [PTHR42722] (154-491)
  IPR036291 NAD(P)-binding domain superfamily [SSF51735] (282-482)
  IPR046346 Aminoacid dehydrogenase-like, N-terminal domain superfamily [SSF53223] (163-285)

Solvent-accessible surface area (backbone atoms only — not comparable to full-atom values): 27911 Å² total; per-residue (Å²): 136,87,79,97,76,88,89,79,88,82,88,80,83,83,82,90,68,89,76,76,76,75,70,80,76,83,72,76,81,71,51,72,74,47,57,78,70,46,82,84,74,79,78,82,80,76,68,86,40,66,90,48,73,88,45,76,60,42,53,26,32,25,64,43,67,50,76,43,79,38,49,80,92,54,76,70,71,40,46,33,29,37,27,38,31,80,84,70,50,78,43,55,26,37,54,73,79,74,81,81,80,70,48,64,70,34,42,37,35,37,30,64,45,74,45,90,46,37,88,92,31,33,27,29,52,44,45,59,32,80,61,28,65,34,36,86,93,35,62,50,91,88,44,78,44,21,35,83,65,79,79,43,33,93,84,51,44,31,43,66,51,75,31,74,62,43,52,47,14,30,45,8,32,28,34,32,34,41,44,74,59,99,41,72,65,57,48,51,52,50,32,52,52,48,3,43,50,28,22,34,42,25,21,58,63,65,41,68,31,8,0,10,20,30,40,36,36,38,66,56,81,40,82,43,56,100,82,42,51,73,66,53,52,39,51,47,28,29,49,47,13,44,53,44,46,72,52,72,53,56,42,32,39,30,73,33,63,74,57,54,70,69,43,37,50,27,18,50,75,47,24,82,51,55,49,46,29,53,55,95,78,78,31,77,24,78,62,32,59,46,24,19,53,35,40,51,37,41,45,44,33,52,35,41,73,76,74,34,91,61,52,56,71,32,33,38,26,33,39,20,60,49,72,35,28,47,43,30,54,54,52,41,48,77,46,39,25,35,33,38,41,34,30,32,69,50,65,66,60,50,54,53,46,50,62,59,70,66,62,73,94,67,76,44,52,76,46,80,40,80,49,55,88,92,63,62,67,70,56,42,45,88,31,56,29,31,25,43,35,55,66,43,56,64,39,31,86,81,46,52,82,54,45,60,25,48,29,40,46,32,71,19,65,62,38,47,56,46,66,81,58,28,49,56,50,34,51,74,71,64,29,48,62,51,83,64,62,59,77,58,76,71,29,68,39,80,87,38,79,64,3,50,29,40,42,50,42,50,28,51,51,49,9,65,76,66,76,47,47,39,63,61,42,44,49,53,54,8,54,60,45,37,65,43,64,32,84,82,68,42,71,61,58,59,47,49,52,53,49,48,70,66,37,80,88,62,61,84,128

Organism: Funneliformis mosseae (NCBI:txid27381)